Protein 4I9X (pdb70)

Secondary structure (P-SEA, 3-state):
cbbbbccccccccccccccccbbbbcccbbbbbcccccccccccbbbbbcccccbbbbbcccccccccccccccccccccccccccccccccbbbbbbcccccccbbbbcccccccccbbbbbccccccccccccccccccccccccccccccccbbbbbccccccccccaaaaaaacccc/cbbbbccccccccccccccccbbbbcccbbbbbcccccccccccbbbbbcccccbbbbbcccccccccccccccccccccbbbbbcccccccbbbbbbcccccccbbbbcccccccccbbbbbccccccccccccccccbbbbcccccbbbbccccccbbbbbccccccccccccccccccc/cccccccccccccccbbbbcccccccccccccccbbbbcccccccccccccccccccbbbbccccbbbbcccccccccccccccccccccccccccbbbbbcc/ccccccccccccccccccbbbbcccccccccccccccccbbbbcccccccccccccccccbbbbccccbbbbcccccccccccccccccccccccccccbbbbccc

B-factor: mean 52.77, std 17.11, range [23.08, 131.55]

Structure (mmCIF, N/CA/C/O backbone):
data_4I9X
#
_entry.id   4I9X
#
_cell.length_a   67.916
_cell.length_b   97.043
_cell.length_c   141.422
_cell.angle_alpha   90.00
_cell.angle_beta   90.00
_cell.angle_gamma   90.00
#
_symmetry.space_group_name_H-M   'P 21 21 21'
#
loop_
_entity.id
_entity.type
_entity.pdbx_description
1 polymer 'Protein UL141'
2 polymer 'Tumor necrosis factor receptor superfamily member 10B'
3 branched 2-acetamido-2-deoxy-beta-D-glucopyranose-(1-4)-2-acetamido-2-deoxy-beta-D-glucopyranose
4 non-polymer 2-acetamido-2-deoxy-beta-D-glucopyranose
5 non-polymer 'CALCIUM ION'
6 non-polymer 'SODIUM ION'
7 water water
#
loop_
_atom_site.group_PDB
_atom_site.id
_atom_site.type_symbol
_atom_site.label_atom_id
_atom_site.label_alt_id
_atom_site.label_comp_id
_atom_site.label_asym_id
_atom_site.label_entity_id
_atom_site.label_seq_id
_atom_site.pdbx_PDB_ins_code
_atom_site.Cartn_x
_atom_site.Cartn_y
_atom_site.Cartn_z
_atom_site.occupancy
_atom_site.B_iso_or_equiv
_atom_site.auth_seq_id
_atom_site.auth_comp_id
_atom_site.auth_asym_id
_atom_site.auth_atom_id
_atom_site.pdbx_PDB_model_num
ATOM 1 N N . PRO A 1 1 ? 12.981 -6.917 -3.686 1.00 91.18 32 PRO A N 1
ATOM 2 C CA . PRO A 1 1 ? 12.921 -5.467 -3.877 1.00 92.74 32 PRO A CA 1
ATOM 3 C C . PRO A 1 1 ? 13.419 -4.661 -2.658 1.00 94.08 32 PRO A C 1
ATOM 4 O O . PRO A 1 1 ? 14.135 -3.668 -2.831 1.00 95.11 32 PRO A O 1
ATOM 8 N N . PHE A 1 2 ? 13.034 -5.073 -1.448 1.00 89.26 33 PHE A N 1
ATOM 9 C CA . PHE A 1 2 ? 13.558 -4.472 -0.213 1.00 82.79 33 PHE A CA 1
ATOM 10 C C . PHE A 1 2 ? 14.746 -5.263 0.355 1.00 73.84 33 PHE A C 1
ATOM 11 O O . PHE A 1 2 ? 14.796 -6.488 0.242 1.00 71.38 33 PHE A O 1
ATOM 19 N N . ALA A 1 3 ? 15.706 -4.561 0.953 1.00 65.35 34 ALA A N 1
ATOM 20 C CA . ALA A 1 3 ? 16.873 -5.218 1.552 1.00 58.14 34 ALA A CA 1
ATOM 21 C C . ALA A 1 3 ? 16.491 -5.828 2.906 1.00 55.82 34 ALA A C 1
ATOM 22 O O . ALA A 1 3 ? 15.796 -5.206 3.709 1.00 55.63 34 ALA A O 1
ATOM 24 N N . THR A 1 4 ? 16.895 -7.066 3.138 1.00 50.71 35 THR A N 1
ATOM 25 C CA . THR A 1 4 ? 16.648 -7.683 4.431 1.00 46.12 35 THR A CA 1
ATOM 26 C C . THR A 1 4 ? 17.971 -8.029 5.101 1.00 44.18 35 THR A C 1
ATOM 27 O O . THR A 1 4 ? 19.041 -7.947 4.497 1.00 41.11 35 THR A O 1
ATOM 31 N N . ALA A 1 5 ? 17.871 -8.430 6.357 1.00 44.65 36 ALA A N 1
ATOM 32 C CA . ALA A 1 5 ? 19.007 -8.726 7.189 1.00 40.16 36 ALA A CA 1
ATOM 33 C C . ALA A 1 5 ? 18.584 -9.866 8.108 1.00 42.01 36 ALA A C 1
ATOM 34 O O . ALA A 1 5 ? 17.371 -10.173 8.222 1.00 37.92 36 ALA A O 1
ATOM 36 N N . ASP A 1 6 ? 19.554 -10.492 8.777 1.00 38.62 37 ASP A N 1
ATOM 37 C CA . ASP A 1 6 ? 19.205 -11.428 9.838 1.00 38.73 37 ASP A CA 1
ATOM 38 C C . ASP A 1 6 ? 20.421 -11.828 10.629 1.00 40.82 37 ASP A C 1
ATOM 39 O O . ASP A 1 6 ? 21.552 -11.391 10.320 1.00 42.05 37 ASP A O 1
ATOM 44 N N . ILE A 1 7 ? 20.194 -12.641 11.663 1.00 36.26 38 ILE A N 1
ATOM 45 C CA . ILE A 1 7 ? 21.280 -13.314 12.330 1.00 37.81 38 ILE A CA 1
ATOM 46 C C . ILE A 1 7 ? 21.557 -14.591 11.560 1.00 41.15 38 ILE A C 1
ATOM 47 O O . ILE A 1 7 ? 20.631 -15.390 11.330 1.00 38.40 38 ILE A O 1
ATOM 52 N N . ALA A 1 8 ? 22.814 -14.769 11.146 1.00 38.12 39 ALA A N 1
ATOM 53 C CA . ALA A 1 8 ? 23.193 -15.933 10.329 1.00 42.42 39 ALA A CA 1
ATOM 54 C C . ALA A 1 8 ? 23.137 -17.236 11.113 1.00 39.86 39 ALA A C 1
ATOM 55 O O . ALA A 1 8 ? 22.630 -18.216 10.618 1.00 43.18 39 ALA A O 1
ATOM 57 N N . GLU A 1 9 ? 23.673 -17.234 12.324 1.00 42.83 40 GLU A N 1
ATOM 58 C CA . GLU A 1 9 ? 23.743 -18.431 13.156 1.00 40.19 40 GLU A CA 1
ATOM 59 C C . GLU A 1 9 ? 23.022 -18.078 14.429 1.00 38.81 40 GLU A C 1
ATOM 60 O O . GLU A 1 9 ? 23.617 -17.452 15.299 1.00 36.41 40 GLU A O 1
ATOM 66 N N . LYS A 1 10 ? 21.717 -18.400 14.485 1.00 37.41 41 LYS A N 1
ATOM 67 C CA . LYS A 1 10 ? 20.890 -18.163 15.665 1.00 38.62 41 LYS A CA 1
ATOM 68 C C . LYS A 1 10 ? 21.171 -19.180 16.781 1.00 42.98 41 LYS A C 1
ATOM 69 O O . LYS A 1 10 ? 21.543 -20.333 16.517 1.00 41.60 41 LYS A O 1
ATOM 83 N N . TRP A 1 12 ? 19.722 -19.955 21.124 1.00 44.11 43 TRP A N 1
ATOM 84 C CA . TRP A 1 12 ? 18.781 -19.541 22.163 1.00 40.40 43 TRP A CA 1
ATOM 85 C C . TRP A 1 12 ? 19.291 -19.888 23.521 1.00 42.94 43 TRP A C 1
ATOM 86 O O . TRP A 1 12 ? 19.790 -21.001 23.740 1.00 44.95 43 TRP A O 1
ATOM 97 N N . ALA A 1 13 ? 19.203 -18.924 24.442 1.00 41.14 44 ALA A N 1
ATOM 98 C CA . ALA A 1 13 ? 19.532 -19.160 25.845 1.00 39.99 44 ALA A CA 1
ATOM 99 C C . ALA A 1 13 ? 18.687 -20.307 26.401 1.00 43.29 44 ALA A C 1
ATOM 100 O O . ALA A 1 13 ? 17.498 -20.492 25.986 1.00 41.92 44 ALA A O 1
ATOM 102 N N . GLU A 1 14 ? 19.298 -21.076 27.310 1.00 39.68 45 GLU A N 1
ATOM 103 C CA . GLU A 1 14 ? 18.637 -22.186 28.034 1.00 46.69 45 GLU A CA 1
ATOM 104 C C . GLU A 1 14 ? 17.278 -21.823 28.658 1.00 44.94 45 GLU A C 1
ATOM 105 O O . GLU A 1 14 ? 16.336 -22.610 28.607 1.00 47.82 45 GLU A O 1
ATOM 111 N N . ASN A 1 15 ? 17.203 -20.636 29.253 1.00 41.54 46 ASN A N 1
ATOM 112 C CA . ASN A 1 15 ? 16.008 -20.159 29.915 1.00 44.26 46 ASN A CA 1
ATOM 113 C C . ASN A 1 15 ? 15.157 -19.214 29.035 1.00 43.14 46 ASN A C 1
ATOM 114 O O . ASN A 1 15 ? 14.309 -18.486 29.548 1.00 43.42 46 ASN A O 1
ATOM 119 N N . TYR A 1 16 ? 15.373 -19.256 27.716 1.00 40.04 47 TYR A N 1
ATOM 120 C CA . TYR A 1 16 ? 14.660 -18.385 26.771 1.00 40.78 47 TYR A CA 1
ATOM 121 C C . TYR A 1 16 ? 13.149 -18.455 26.950 1.00 40.57 47 TYR A C 1
ATOM 122 O O . TYR A 1 16 ? 12.498 -17.426 27.031 1.00 42.45 47 TYR A O 1
ATOM 131 N N . GLU A 1 17 ? 12.603 -19.659 27.022 1.00 44.28 48 GLU A N 1
ATOM 132 C CA . GLU A 1 17 ? 11.156 -19.800 27.095 1.00 54.01 48 GLU A CA 1
ATOM 133 C C . GLU A 1 17 ? 10.578 -19.382 28.451 1.00 50.10 48 GLU A C 1
ATOM 134 O O . GLU A 1 17 ? 9.456 -18.887 28.495 1.00 53.50 48 GLU A O 1
ATOM 140 N N . THR A 1 18 ? 11.340 -19.565 29.534 1.00 45.51 49 THR A N 1
ATOM 141 C CA . THR A 1 18 ? 10.860 -19.194 30.870 1.00 47.03 49 THR A CA 1
ATOM 142 C C . THR A 1 18 ? 10.968 -17.700 31.178 1.00 49.94 49 THR A C 1
ATOM 143 O O . THR A 1 18 ? 10.139 -17.169 31.919 1.00 49.08 49 THR A O 1
ATOM 147 N N . THR A 1 19 ? 11.961 -17.021 30.602 1.00 46.10 50 THR A N 1
ATOM 148 C CA . THR A 1 19 ? 12.119 -15.584 30.794 1.00 45.68 50 THR A CA 1
ATOM 149 C C . THR A 1 19 ? 11.262 -14.726 29.851 1.00 43.01 50 THR A C 1
ATOM 150 O O . THR A 1 19 ? 10.972 -13.587 30.156 1.00 45.29 50 THR A O 1
ATOM 154 N N . SER A 1 20 ? 10.898 -15.241 28.686 1.00 42.39 51 SER A N 1
ATOM 155 C CA . SER A 1 20 ? 10.121 -14.464 27.725 1.00 39.00 51 SER A CA 1
ATOM 156 C C . SER A 1 20 ? 8.663 -14.486 28.176 1.00 36.87 51 SER A C 1
ATOM 157 O O . SER A 1 20 ? 8.107 -15.558 28.267 1.00 40.87 51 SER A O 1
ATOM 160 N N . PRO A 1 21 ? 8.059 -13.320 28.482 1.00 35.02 52 PRO A N 1
ATOM 161 C CA . PRO A 1 21 ? 6.635 -13.279 28.925 1.00 37.34 52 PRO A CA 1
ATOM 162 C C . PRO A 1 21 ? 5.617 -13.544 27.814 1.00 35.26 52 PRO A C 1
ATOM 163 O O . PRO A 1 21 ? 5.942 -13.418 26.634 1.00 35.72 52 PRO A O 1
ATOM 167 N N . ALA A 1 22 ? 4.377 -13.883 28.194 1.00 40.16 53 ALA A N 1
ATOM 168 C CA . ALA A 1 22 ? 3.267 -13.987 27.243 1.00 34.80 53 ALA A CA 1
ATOM 169 C C . ALA A 1 22 ? 3.081 -12.673 26.445 1.00 35.63 53 ALA A C 1
ATOM 170 O O . ALA A 1 22 ? 3.380 -11.592 26.962 1.00 34.59 53 ALA A O 1
ATOM 172 N N . PRO A 1 23 ? 2.544 -12.746 25.197 1.00 36.08 54 PRO A N 1
ATOM 173 C CA . PRO A 1 23 ? 2.378 -11.523 24.428 1.00 35.76 54 PRO A CA 1
ATOM 174 C C . PRO A 1 23 ? 1.452 -10.537 25.115 1.00 39.93 54 PRO A C 1
ATOM 175 O O . PRO A 1 23 ? 0.605 -10.927 25.920 1.00 36.16 54 PRO A O 1
ATOM 179 N N . VAL A 1 24 ? 1.644 -9.271 24.770 1.00 41.36 55 VAL A N 1
ATOM 180 C CA . VAL A 1 24 ? 1.005 -8.167 25.436 1.00 42.61 55 VAL A CA 1
ATOM 181 C C . VAL A 1 24 ? 0.192 -7.347 24.409 1.00 41.37 55 VAL A C 1
ATOM 182 O O . VAL A 1 24 ? 0.700 -6.940 23.366 1.00 44.50 55 VAL A O 1
ATOM 186 N N . LEU A 1 25 ? -1.079 -7.151 24.720 1.00 44.63 56 LEU A N 1
ATOM 187 C CA . LEU A 1 25 ? -1.978 -6.331 23.910 1.00 43.57 56 LEU A CA 1
ATOM 188 C C . LEU A 1 25 ? -1.919 -4.887 24.390 1.00 44.39 56 LEU A C 1
ATOM 189 O O . LEU A 1 25 ? -2.199 -4.593 25.549 1.00 47.76 56 LEU A O 1
ATOM 194 N N . VAL A 1 26 ? -1.532 -3.990 23.493 1.00 42.83 57 VAL A N 1
ATOM 195 C CA . VAL A 1 26 ? -1.300 -2.603 23.840 1.00 44.72 57 VAL A CA 1
ATOM 196 C C . VAL A 1 26 ? -2.057 -1.727 22.841 1.00 45.87 57 VAL A C 1
ATOM 197 O O . VAL A 1 26 ? -2.228 -2.103 21.673 1.00 43.11 57 VAL A O 1
ATOM 201 N N . ALA A 1 27 ? -2.523 -0.571 23.307 1.00 48.82 58 ALA A N 1
ATOM 202 C CA . ALA A 1 27 ? -3.237 0.392 22.463 1.00 47.93 58 ALA A CA 1
ATOM 203 C C . ALA A 1 27 ? -2.267 1.110 21.539 1.00 53.55 58 ALA A C 1
ATOM 204 O O . ALA A 1 27 ? -1.157 1.452 21.958 1.00 52.97 58 ALA A O 1
ATOM 206 N N . GLU A 1 28 ? -2.693 1.351 20.294 1.00 55.36 59 GLU A N 1
ATOM 207 C CA . GLU A 1 28 ? -1.939 2.187 19.343 1.00 56.78 59 GLU A CA 1
ATOM 208 C C . GLU A 1 28 ? -1.685 3.579 19.921 1.00 53.22 59 GLU A C 1
ATOM 209 O O . GLU A 1 28 ? -2.576 4.154 20.544 1.00 54.36 59 GLU A O 1
ATOM 215 N N . GLY A 1 29 ? -0.482 4.109 19.720 1.00 45.30 60 GLY A N 1
ATOM 216 C CA . GLY A 1 29 ? -0.107 5.435 20.231 1.00 46.99 60 GLY A CA 1
ATOM 217 C C . GLY A 1 29 ? 0.606 5.445 21.574 1.00 46.51 60 GLY A C 1
ATOM 218 N N . GLU A 1 30 ? 0.449 4.343 22.310 1.00 48.66 61 GLU A N 1
ATOM 219 C CA . GLU A 1 30 ? 1.157 4.176 23.563 1.00 47.08 61 GLU A CA 1
ATOM 220 C C . GLU A 1 30 ? 2.641 4.034 23.285 1.00 46.17 61 GLU A C 1
ATOM 221 O O . GLU A 1 30 ? 3.039 3.272 22.413 1.00 46.22 61 GLU A O 1
ATOM 227 N N . GLN A 1 31 ? 3.431 4.796 24.028 1.00 45.09 62 GLN A N 1
ATOM 228 C CA . GLN A 1 31 ? 4.871 4.649 24.080 1.00 44.92 62 GLN A CA 1
ATOM 229 C C . GLN A 1 31 ? 5.229 3.473 24.993 1.00 43.46 62 GLN A C 1
ATOM 230 O O . GLN A 1 31 ? 4.822 3.427 26.153 1.00 43.17 62 GLN A O 1
ATOM 236 N N . VAL A 1 32 ? 5.951 2.499 24.450 1.00 40.55 63 VAL A N 1
ATOM 237 C CA . VAL A 1 32 ? 6.435 1.366 25.237 1.00 39.68 63 VAL A CA 1
ATOM 238 C C . VAL A 1 32 ? 7.966 1.359 25.175 1.00 36.88 63 VAL A C 1
ATOM 239 O O . VAL A 1 32 ? 8.543 2.007 24.314 1.00 39.81 63 VAL A O 1
ATOM 243 N N . THR A 1 33 ? 8.598 0.636 26.092 1.00 38.94 64 THR A N 1
ATOM 244 C CA . THR A 1 33 ? 10.046 0.412 26.068 1.00 38.33 64 THR A CA 1
ATOM 245 C C . THR A 1 33 ? 10.280 -1.080 26.187 1.00 37.03 64 THR A C 1
ATOM 246 O O . THR A 1 33 ? 9.710 -1.735 27.065 1.00 43.62 64 THR A O 1
ATOM 250 N N . ILE A 1 34 ? 11.057 -1.619 25.255 1.00 33.87 65 ILE A N 1
ATOM 251 C CA . ILE A 1 34 ? 11.548 -2.991 25.317 1.00 34.45 65 ILE A CA 1
ATOM 252 C C . ILE A 1 34 ? 12.760 -2.975 26.234 1.00 35.60 65 ILE A C 1
ATOM 253 O O . ILE A 1 34 ? 13.758 -2.348 25.898 1.00 34.52 65 ILE A O 1
ATOM 258 N N . PRO A 1 35 ? 12.661 -3.640 27.402 1.00 37.78 66 PRO A N 1
ATOM 259 C CA . PRO A 1 35 ? 13.746 -3.648 28.394 1.00 36.32 66 PRO A CA 1
ATOM 260 C C . PRO A 1 35 ? 14.622 -4.880 28.268 1.00 39.11 66 PRO A C 1
ATOM 261 O O . PRO A 1 35 ? 14.075 -5.984 28.222 1.00 38.15 66 PRO A O 1
ATOM 265 N N . CYS A 1 36 ? 15.956 -4.702 28.195 1.00 36.80 67 CYS A N 1
ATOM 266 C CA . CYS A 1 36 ? 16.883 -5.841 28.075 1.00 38.28 67 CYS A CA 1
ATOM 267 C C . CYS A 1 36 ? 17.928 -5.761 29.162 1.00 37.63 67 CYS A C 1
ATOM 268 O O . CYS A 1 36 ? 18.572 -4.725 29.302 1.00 43.00 67 CYS A O 1
ATOM 271 N N . THR A 1 37 ? 18.104 -6.843 29.918 1.00 37.78 68 THR A N 1
ATOM 272 C CA . THR A 1 37 ? 19.091 -6.895 30.995 1.00 41.91 68 THR A CA 1
ATOM 273 C C . THR A 1 37 ? 19.993 -8.076 30.763 1.00 41.65 68 THR A C 1
ATOM 274 O O . THR A 1 37 ? 19.501 -9.199 30.681 1.00 42.95 68 THR A O 1
ATOM 278 N N . VAL A 1 38 ? 21.302 -7.833 30.683 1.00 40.10 69 VAL A N 1
ATOM 279 C CA . VAL A 1 38 ? 22.264 -8.920 30.506 1.00 39.37 69 VAL A CA 1
ATOM 280 C C . VAL A 1 38 ? 23.348 -8.893 31.579 1.00 38.62 69 VAL A C 1
ATOM 281 O O . VAL A 1 38 ? 23.769 -7.830 32.015 1.00 40.63 69 VAL A O 1
ATOM 293 N N . THR A 1 40 ? 27.103 -9.293 32.701 1.00 35.52 71 TH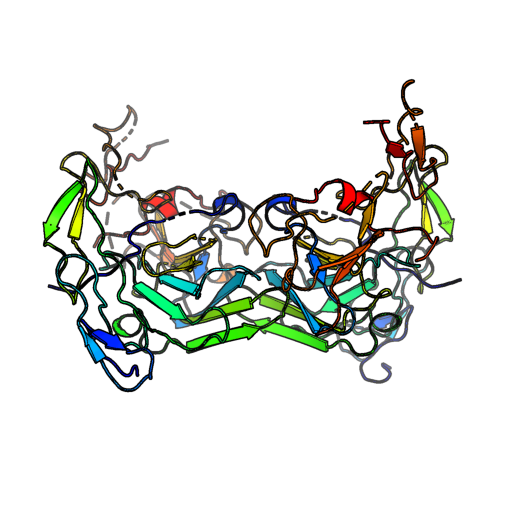R A N 1
ATOM 294 C CA . THR A 1 40 ? 28.386 -9.096 32.076 1.00 32.88 71 THR A CA 1
ATOM 295 C C . THR A 1 40 ? 28.836 -10.384 31.435 1.00 31.29 71 THR A C 1
ATOM 296 O O . THR A 1 40 ? 28.819 -11.457 32.034 1.00 36.75 71 THR A O 1
ATOM 300 N N . HIS A 1 41 ? 29.120 -10.265 30.152 1.00 32.84 72 HIS A N 1
ATOM 301 C CA . HIS A 1 41 ? 29.361 -11.399 29.281 1.00 35.67 72 HIS A CA 1
ATOM 302 C C . HIS A 1 41 ? 30.515 -11.019 28.390 1.00 34.38 72 HIS A C 1
ATOM 303 O O . HIS A 1 41 ? 31.095 -9.954 28.552 1.00 40.30 72 HIS A O 1
ATOM 310 N N . SER A 1 42 ? 30.811 -11.839 27.395 1.00 38.37 73 SER A N 1
ATOM 311 C CA . SER A 1 42 ? 32.053 -11.653 26.643 1.00 44.21 73 SER A CA 1
ATOM 312 C C . SER A 1 42 ? 31.867 -11.370 25.140 1.00 45.23 73 SER A C 1
ATOM 313 O O . SER A 1 42 ? 32.849 -11.207 24.413 1.00 48.71 73 SER A O 1
ATOM 316 N N . TRP A 1 43 ? 30.617 -11.301 24.680 1.00 40.56 74 TRP A N 1
ATOM 317 C CA . TRP A 1 43 ? 30.325 -10.850 23.317 1.00 37.69 74 TRP A CA 1
ATOM 318 C C . TRP A 1 43 ? 30.716 -9.391 23.110 1.00 36.23 74 TRP A C 1
ATOM 319 O O . TRP A 1 43 ? 30.595 -8.586 24.017 1.00 38.10 74 TRP A O 1
ATOM 330 N N . PRO A 1 44 ? 31.189 -9.037 21.896 1.00 33.69 75 PRO A N 1
ATOM 331 C CA . PRO A 1 44 ? 31.540 -7.663 21.514 1.00 32.25 75 PRO A CA 1
ATOM 332 C C . PRO A 1 44 ? 30.326 -6.721 21.329 1.00 35.26 75 PRO A C 1
ATOM 333 O O . PRO A 1 44 ? 30.484 -5.501 21.430 1.00 33.55 75 PRO A O 1
ATOM 345 N N . VAL A 1 46 ? 25.658 -6.177 21.470 1.00 39.52 77 VAL A N 1
ATOM 346 C CA . VAL A 1 46 ? 24.323 -6.656 21.842 1.00 36.89 77 VAL A CA 1
ATOM 347 C C . VAL A 1 46 ? 23.351 -6.096 20.819 1.00 37.37 77 VAL A C 1
ATOM 348 O O . VAL A 1 46 ? 23.717 -5.183 20.107 1.00 37.21 77 VAL A O 1
ATOM 352 N N . SER A 1 47 ? 22.116 -6.615 20.745 1.00 37.14 78 SER A N 1
ATOM 353 C CA . SER A 1 47 ? 21.140 -5.983 19.905 1.00 32.36 78 SER A CA 1
ATOM 354 C C . SER A 1 47 ? 19.675 -6.148 20.343 1.00 34.64 78 SER A C 1
ATOM 355 O O . SER A 1 47 ? 19.330 -7.006 21.149 1.00 33.72 78 SER A O 1
ATOM 358 N N . ILE A 1 48 ? 18.833 -5.282 19.797 1.00 34.12 79 ILE A N 1
ATOM 359 C CA . ILE A 1 48 ? 17.403 -5.427 19.937 1.00 33.57 79 ILE A CA 1
ATOM 360 C C . ILE A 1 48 ? 16.885 -5.796 18.549 1.00 31.65 79 ILE A C 1
ATOM 361 O O . ILE A 1 48 ? 17.010 -5.030 17.588 1.00 32.34 79 ILE A O 1
ATOM 366 N N . ARG A 1 49 ? 16.352 -7.007 18.447 1.00 29.10 80 ARG A N 1
ATOM 367 C CA . ARG A 1 49 ? 16.049 -7.601 17.175 1.00 28.88 80 ARG A CA 1
ATOM 368 C C . ARG A 1 49 ? 14.539 -7.519 16.994 1.00 31.88 80 ARG A C 1
ATOM 369 O O . ARG A 1 49 ? 13.793 -7.932 17.883 1.00 35.57 80 ARG A O 1
ATOM 377 N N . ALA A 1 50 ? 14.094 -6.989 15.864 1.00 32.01 81 ALA A N 1
ATOM 378 C CA . ALA A 1 50 ? 12.660 -6.874 15.625 1.00 36.93 81 ALA A CA 1
ATOM 379 C C . ALA A 1 50 ? 12.238 -7.677 14.390 1.00 36.82 81 ALA A C 1
ATOM 380 O O . ALA A 1 50 ? 12.930 -7.690 13.344 1.00 38.52 81 ALA A O 1
ATOM 382 N N . ARG A 1 51 ? 11.119 -8.369 14.545 1.00 32.78 82 ARG A N 1
ATOM 383 C CA . ARG A 1 51 ? 10.424 -9.015 13.443 1.00 34.64 82 ARG A CA 1
ATOM 384 C C . ARG A 1 51 ? 8.986 -8.544 13.560 1.00 36.49 82 ARG A C 1
ATOM 385 O O . ARG A 1 51 ? 8.304 -8.868 14.514 1.00 34.51 82 ARG A O 1
ATOM 393 N N . PHE A 1 52 ? 8.560 -7.741 12.607 1.00 36.98 83 PHE A N 1
ATOM 394 C CA . PHE A 1 52 ? 7.261 -7.114 12.689 1.00 39.90 83 PHE A CA 1
ATOM 395 C C . PHE A 1 52 ? 6.193 -8.067 12.208 1.00 40.21 83 PHE A C 1
ATOM 396 O O . PHE A 1 52 ? 6.413 -8.853 11.290 1.00 40.84 83 PHE A O 1
ATOM 404 N N . CYS A 1 53 ? 5.022 -7.994 12.827 1.00 44.22 84 CYS A N 1
ATOM 405 C CA . CYS A 1 53 ? 3.921 -8.844 12.411 1.00 42.75 84 CYS A CA 1
ATOM 406 C C . CYS A 1 53 ? 3.525 -8.589 10.946 1.00 42.39 84 CYS A C 1
ATOM 407 O O . CYS A 1 53 ? 3.236 -9.533 10.221 1.00 44.60 84 CYS A O 1
ATOM 410 N N . ARG A 1 54 ? 3.548 -7.335 10.496 1.00 43.25 85 ARG A N 1
ATOM 411 C CA . ARG A 1 54 ? 3.061 -7.020 9.146 1.00 45.13 85 ARG A CA 1
ATOM 412 C C . ARG A 1 54 ? 4.201 -6.748 8.171 1.00 49.41 85 ARG A C 1
ATOM 413 O O . ARG A 1 54 ? 5.225 -6.180 8.556 1.00 47.71 85 ARG A O 1
ATOM 415 N N . SER A 1 55 ? 4.012 -7.178 6.917 1.00 52.49 86 SER A N 1
ATOM 416 C CA . SER A 1 55 ? 4.840 -6.750 5.756 1.00 53.09 86 SER A CA 1
ATOM 417 C C . SER A 1 55 ? 6.351 -6.689 6.056 1.00 51.19 86 SER A C 1
ATOM 418 O O . SER A 1 55 ? 6.978 -5.636 5.917 1.00 52.10 86 SER A O 1
ATOM 420 N N . HIS A 1 56 ? 6.931 -7.810 6.470 1.00 54.23 87 HIS A N 1
ATOM 421 C CA . HIS A 1 56 ? 8.329 -7.813 6.905 1.00 52.06 87 HIS A CA 1
ATOM 422 C C . HIS A 1 56 ? 8.959 -9.152 6.714 1.00 51.65 87 HIS A C 1
ATOM 423 O O . HIS A 1 56 ? 8.353 -10.169 7.051 1.00 53.29 87 HIS A O 1
ATOM 430 N N . ASP A 1 57 ? 10.188 -9.162 6.191 1.00 49.02 88 ASP A N 1
ATOM 431 C CA . ASP A 1 57 ? 10.988 -10.383 6.075 1.00 51.64 88 ASP A CA 1
ATOM 432 C C . ASP A 1 57 ? 12.345 -10.243 6.798 1.00 46.80 88 ASP A C 1
ATOM 433 O O . ASP A 1 57 ? 12.890 -9.148 6.897 1.00 50.62 88 ASP A O 1
ATOM 438 N N . GLY A 1 58 ? 12.881 -11.352 7.294 1.00 41.28 89 GLY A N 1
ATOM 439 C CA . GLY A 1 58 ? 14.140 -11.333 8.040 1.00 38.98 89 GLY A CA 1
ATOM 440 C C . GLY A 1 58 ? 13.929 -10.609 9.362 1.00 42.44 89 GLY A C 1
ATOM 441 O O . GLY A 1 58 ? 12.789 -10.596 9.946 1.00 33.63 89 GLY A O 1
ATOM 442 N N . SER A 1 59 ? 14.995 -9.967 9.840 1.00 30.25 90 SER A N 1
ATOM 443 C CA . SER A 1 59 ? 14.908 -9.237 11.093 1.00 31.88 90 SER A CA 1
ATOM 444 C C . SER A 1 59 ? 15.762 -7.987 11.088 1.00 38.97 90 SER A C 1
ATOM 445 O O . SER A 1 59 ? 16.831 -7.956 10.441 1.00 35.92 90 SER A O 1
ATOM 448 N N . ASP A 1 60 ? 15.300 -6.957 11.809 1.00 40.32 91 ASP A N 1
ATOM 449 C CA . ASP A 1 60 ? 16.025 -5.685 11.874 1.00 39.69 91 ASP A CA 1
ATOM 450 C C . ASP A 1 60 ? 16.639 -5.506 13.248 1.00 41.73 91 ASP A C 1
ATOM 451 O O . ASP A 1 60 ? 16.015 -5.804 14.262 1.00 41.96 91 ASP A O 1
ATOM 456 N N . GLU A 1 61 ? 17.866 -5.016 13.284 1.00 39.19 92 GLU A N 1
ATOM 457 C CA . GLU A 1 61 ? 18.578 -4.959 14.543 1.00 38.24 92 GLU A CA 1
ATOM 458 C C . GLU A 1 61 ? 19.152 -3.600 14.838 1.00 37.08 92 GLU A C 1
ATOM 459 O O . GLU A 1 61 ? 19.796 -2.958 13.972 1.00 36.52 92 GLU A O 1
ATOM 465 N N . LEU A 1 62 ? 18.941 -3.162 16.077 1.00 36.16 93 LEU A N 1
ATOM 466 C CA . LEU A 1 62 ? 19.740 -2.089 16.612 1.00 36.69 93 LEU A CA 1
ATOM 467 C C . LEU A 1 62 ? 21.008 -2.718 17.228 1.00 35.47 93 LEU A C 1
ATOM 468 O O . LEU A 1 62 ? 20.949 -3.328 18.261 1.00 40.48 93 LEU A O 1
ATOM 473 N N . ILE A 1 63 ? 22.146 -2.588 16.579 1.00 36.18 94 ILE A N 1
ATOM 474 C CA . ILE A 1 63 ? 23.349 -3.198 17.111 1.00 32.62 94 ILE A CA 1
ATOM 475 C C . ILE A 1 63 ? 24.066 -2.147 17.905 1.00 33.05 94 ILE A C 1
ATOM 476 O O . ILE A 1 63 ? 24.340 -1.041 17.400 1.00 36.38 94 ILE A O 1
ATOM 481 N N . LEU A 1 64 ? 24.326 -2.474 19.170 1.00 34.18 95 LEU A N 1
ATOM 482 C CA . LEU A 1 64 ? 25.117 -1.597 20.029 1.00 38.72 95 LEU A CA 1
ATOM 483 C C . LEU A 1 64 ? 26.426 -2.261 20.469 1.00 36.93 95 LEU A C 1
ATOM 484 O O . LEU A 1 64 ? 26.549 -3.488 20.504 1.00 35.82 95 LEU A O 1
ATOM 489 N N . ASP A 1 65 ? 27.400 -1.433 20.806 1.00 41.69 96 ASP A N 1
ATOM 490 C CA . ASP A 1 65 ? 28.666 -1.900 21.375 1.00 39.61 96 ASP A CA 1
ATOM 491 C C . ASP A 1 65 ? 28.377 -2.408 22.799 1.00 40.52 96 ASP A C 1
ATOM 492 O O . ASP A 1 65 ? 27.700 -1.730 23.583 1.00 37.50 96 ASP A O 1
ATOM 497 N N . ALA A 1 66 ? 28.841 -3.612 23.121 1.00 39.82 97 ALA A N 1
ATOM 498 C CA . ALA A 1 66 ? 28.480 -4.239 24.401 1.00 41.56 97 ALA A CA 1
ATOM 499 C C . ALA A 1 66 ? 29.119 -3.574 25.629 1.00 43.21 97 ALA A C 1
ATOM 500 O O . ALA A 1 66 ? 28.565 -3.640 26.725 1.00 40.67 97 ALA A O 1
ATOM 502 N N . VAL A 1 67 ? 30.267 -2.919 25.434 1.00 44.88 98 VAL A N 1
ATOM 503 C CA . VAL A 1 67 ? 30.994 -2.283 26.526 1.00 47.80 98 VAL A CA 1
ATOM 504 C C . VAL A 1 67 ? 30.476 -0.879 26.828 1.00 49.38 98 VAL A C 1
ATOM 505 O O . VAL A 1 67 ? 30.164 -0.546 27.976 1.00 51.99 98 VAL A O 1
ATOM 509 N N . LYS A 1 68 ? 30.397 -0.041 25.803 1.00 50.43 99 LYS A N 1
ATOM 510 C CA . LYS A 1 68 ? 30.038 1.354 26.024 1.00 48.59 99 LYS A CA 1
ATOM 511 C C . LYS A 1 68 ? 28.627 1.706 25.547 1.00 47.14 99 LYS A C 1
ATOM 512 O O . LYS A 1 68 ? 28.106 2.765 25.879 1.00 46.97 99 LYS A O 1
ATOM 514 N N . GLY A 1 69 ? 28.000 0.817 24.782 1.00 45.64 100 GLY A N 1
ATOM 515 C CA . GLY A 1 69 ? 26.604 1.045 24.357 1.00 45.76 100 GLY A CA 1
ATOM 516 C C . GLY A 1 69 ? 26.410 1.911 23.124 1.00 43.54 100 GLY A C 1
ATOM 517 O O . GLY A 1 69 ? 25.293 2.250 22.788 1.00 42.07 100 GLY A O 1
ATOM 518 N N . HIS A 1 70 ? 27.493 2.276 22.445 1.00 44.81 101 HIS A N 1
ATOM 519 C CA . HIS A 1 70 ? 27.384 3.111 21.250 1.00 47.35 101 HIS A CA 1
ATOM 520 C C . HIS A 1 70 ? 26.667 2.359 20.161 1.00 44.21 101 HIS A C 1
ATOM 521 O O . HIS A 1 70 ? 26.863 1.149 19.993 1.00 41.09 101 HIS A O 1
ATOM 528 N N . ARG A 1 71 ? 25.827 3.073 19.417 1.00 43.39 102 ARG A N 1
ATOM 529 C CA . ARG A 1 71 ? 25.156 2.519 18.248 1.00 44.87 102 ARG A CA 1
ATOM 530 C C . ARG A 1 71 ? 26.176 2.154 17.156 1.00 41.45 102 ARG A C 1
ATOM 531 O O . ARG A 1 71 ? 27.016 2.970 16.794 1.00 43.94 102 ARG A O 1
ATOM 539 N N . LEU A 1 72 ? 26.130 0.916 16.667 1.00 39.91 103 LEU A N 1
ATOM 540 C CA . LEU A 1 72 ? 27.027 0.499 15.567 1.00 35.42 103 LEU A CA 1
ATOM 541 C C . LEU A 1 72 ? 26.260 0.437 14.262 1.00 33.33 103 LEU A C 1
ATOM 542 O O . LEU A 1 72 ? 26.778 0.825 13.217 1.00 31.75 103 LEU A O 1
ATOM 555 N N . ASN A 1 74 ? 21.951 0.961 13.071 1.00 32.65 105 ASN A N 1
ATOM 556 C CA . ASN A 1 74 ? 20.530 0.964 13.427 1.00 33.60 105 ASN A CA 1
ATOM 557 C C . ASN A 1 74 ? 19.787 0.398 12.251 1.00 31.01 105 ASN A C 1
ATOM 558 O O . ASN A 1 74 ? 19.456 1.113 11.330 1.00 34.84 105 ASN A O 1
ATOM 563 N N . GLY A 1 75 ? 19.579 -0.909 12.273 1.00 33.37 106 GLY A N 1
ATOM 564 C CA . GLY A 1 75 ? 18.828 -1.596 11.226 1.00 34.69 106 GLY A CA 1
ATOM 565 C C . GLY A 1 75 ? 17.319 -1.331 11.343 1.00 36.99 106 GLY A C 1
ATOM 566 O O . GLY A 1 75 ? 16.584 -1.749 10.465 1.00 36.85 106 GLY A O 1
ATOM 567 N N . LEU A 1 76 ? 16.892 -0.597 12.385 1.00 36.85 107 LEU A N 1
ATOM 568 C CA . LEU A 1 76 ? 15.451 -0.361 12.730 1.00 37.75 107 LEU A CA 1
ATOM 569 C C . LEU A 1 76 ? 14.888 0.940 12.189 1.00 40.49 107 LEU A C 1
ATOM 570 O O . LEU A 1 76 ? 13.692 1.234 12.340 1.00 43.85 107 LEU A O 1
ATOM 575 N N . GLN A 1 77 ? 15.765 1.721 11.582 1.00 42.86 108 GLN A N 1
ATOM 576 C CA . GLN A 1 77 ? 15.490 3.094 11.234 1.00 48.29 108 GLN A CA 1
ATOM 577 C C . GLN A 1 77 ? 14.314 3.274 10.272 1.00 48.87 108 GLN A C 1
ATOM 578 O O . GLN A 1 77 ? 13.517 4.173 10.454 1.00 45.23 108 GLN A O 1
ATOM 584 N N . TYR A 1 78 ? 14.226 2.436 9.249 1.00 49.71 109 TYR A N 1
ATOM 585 C CA . TYR A 1 78 ? 13.139 2.545 8.293 1.00 53.95 109 TYR A CA 1
ATOM 586 C C . TYR A 1 78 ? 11.810 2.391 9.021 1.00 50.51 109 TYR A C 1
ATOM 587 O O . TYR A 1 78 ? 10.945 3.251 8.921 1.00 49.00 109 TYR A O 1
ATOM 596 N N . ARG A 1 79 ? 11.686 1.326 9.800 1.00 50.10 110 ARG A N 1
ATOM 597 C CA . ARG A 1 79 ? 10.413 0.957 10.383 1.00 48.17 110 ARG A CA 1
ATOM 598 C C . ARG A 1 79 ? 10.099 1.687 11.681 1.00 47.92 110 ARG A C 1
ATOM 599 O O . ARG A 1 79 ? 8.928 1.889 12.019 1.00 51.32 110 ARG A O 1
ATOM 607 N N . LEU A 1 80 ? 11.130 2.092 12.409 1.00 43.75 111 LEU A N 1
ATOM 608 C CA . LEU A 1 80 ? 10.931 2.851 13.641 1.00 44.47 111 LEU A CA 1
ATOM 609 C C . LEU A 1 80 ? 11.776 4.104 13.613 1.00 46.50 111 LEU A C 1
ATOM 610 O O . LEU A 1 80 ? 12.728 4.210 14.374 1.00 46.15 111 LEU A O 1
ATOM 615 N N . PRO A 1 81 ? 11.410 5.071 12.743 1.00 50.97 112 PRO A N 1
ATOM 616 C CA . PRO A 1 81 ? 12.252 6.262 12.515 1.00 48.41 112 PRO A CA 1
ATOM 617 C C . PRO A 1 81 ? 12.434 7.168 13.741 1.00 46.31 112 PRO A C 1
ATOM 618 O O . PRO A 1 81 ? 13.459 7.822 13.867 1.00 44.70 112 PRO A O 1
ATOM 622 N N . TYR A 1 82 ? 11.467 7.179 14.645 1.00 45.92 113 TYR A N 1
ATOM 623 C CA . TYR A 1 82 ? 11.503 8.086 15.792 1.00 50.43 113 TYR A CA 1
ATOM 624 C C . TYR A 1 82 ? 11.874 7.397 17.105 1.00 48.98 113 TYR A C 1
ATOM 625 O O . TYR A 1 82 ? 11.750 7.993 18.165 1.00 46.84 113 TYR A O 1
ATOM 634 N N . ALA A 1 83 ? 12.317 6.142 17.008 1.00 48.20 114 ALA A N 1
ATOM 635 C CA . ALA A 1 83 ? 12.737 5.330 18.144 1.00 45.15 114 ALA A CA 1
ATOM 636 C C . ALA A 1 83 ? 13.987 5.884 18.810 1.00 45.43 114 ALA A C 1
ATOM 637 O O . ALA A 1 83 ? 14.910 6.328 18.135 1.00 46.65 114 ALA A O 1
ATOM 639 N N . THR A 1 84 ? 14.019 5.819 20.138 1.00 42.46 115 THR A N 1
ATOM 640 C CA . THR A 1 84 ? 15.212 6.153 20.884 1.00 42.20 115 THR A CA 1
ATOM 641 C C . THR A 1 84 ? 15.661 4.923 21.673 1.00 40.31 115 THR A C 1
ATOM 642 O O . THR A 1 84 ? 14.908 3.963 21.827 1.00 39.64 115 THR A O 1
ATOM 646 N N . TRP A 1 85 ? 16.871 4.952 22.200 1.00 37.88 116 TRP A N 1
ATOM 647 C CA . TRP A 1 85 ? 17.384 3.818 22.940 1.00 38.44 116 TRP A CA 1
ATOM 648 C C . TRP A 1 85 ? 18.355 4.248 23.995 1.00 39.09 116 TRP A C 1
ATOM 649 O O . TRP A 1 85 ? 18.863 5.352 23.949 1.00 37.70 116 TRP A O 1
ATOM 660 N N . ASN A 1 86 ? 18.622 3.354 24.941 1.00 37.91 117 ASN A N 1
ATOM 661 C CA . ASN A 1 86 ? 19.312 3.675 26.177 1.00 42.95 117 ASN A CA 1
ATOM 662 C C . ASN A 1 86 ? 20.272 2.525 26.481 1.00 43.04 117 ASN A C 1
ATOM 663 O O . ASN A 1 86 ? 20.041 1.393 26.063 1.00 43.46 117 ASN A O 1
ATOM 668 N N . PHE A 1 87 ? 21.349 2.812 27.198 1.00 41.28 118 PHE A N 1
ATOM 669 C CA . PHE A 1 87 ? 22.280 1.762 27.616 1.00 42.75 118 PHE A CA 1
ATOM 670 C C . PHE A 1 87 ? 22.809 2.153 28.987 1.00 40.18 118 PHE A C 1
ATOM 671 O O . PHE A 1 87 ? 23.199 3.278 29.154 1.00 40.43 118 PHE A O 1
ATOM 679 N N . SER A 1 88 ? 22.761 1.251 29.970 1.00 40.31 119 SER A N 1
ATOM 680 C CA . SER A 1 88 ? 23.293 1.538 31.314 1.00 43.79 119 SER A CA 1
ATOM 681 C C . SER A 1 88 ? 24.291 0.466 31.776 1.00 42.86 119 SER A C 1
ATOM 682 O O . SER A 1 88 ? 24.022 -0.728 31.731 1.00 39.74 119 SER A O 1
ATOM 685 N N . GLN A 1 89 ? 25.450 0.905 32.229 1.00 43.82 120 GLN A N 1
ATOM 686 C CA . GLN A 1 89 ? 26.471 -0.023 32.668 1.00 42.18 120 GLN A CA 1
ATOM 687 C C . GLN A 1 89 ? 26.242 -0.249 34.163 1.00 45.09 120 GLN A C 1
ATOM 688 O O . GLN A 1 89 ? 26.316 0.700 34.932 1.00 46.42 120 GLN A O 1
ATOM 694 N N . LEU A 1 90 ? 25.920 -1.483 34.572 1.00 42.37 121 LEU A N 1
ATOM 695 C CA . LEU A 1 90 ? 25.648 -1.780 35.988 1.00 40.66 121 LEU A CA 1
ATOM 696 C C . LEU A 1 90 ? 26.823 -2.523 36.633 1.00 40.11 121 LEU A C 1
ATOM 697 O O . LEU A 1 90 ? 26.713 -3.011 37.762 1.00 37.83 121 LEU A O 1
ATOM 702 N N . HIS A 1 91 ? 27.943 -2.598 35.911 1.00 41.33 122 HIS A N 1
ATOM 703 C CA . HIS A 1 91 ? 29.114 -3.397 36.318 1.00 41.46 122 HIS A CA 1
ATOM 704 C C . HIS A 1 91 ? 28.856 -4.884 36.331 1.00 41.77 122 HIS A C 1
ATOM 705 O O . HIS A 1 91 ? 29.521 -5.657 35.635 1.00 45.70 122 HIS A O 1
ATOM 712 N N . LEU A 1 92 ? 27.904 -5.323 37.140 1.00 42.71 123 LEU A N 1
ATOM 713 C CA . LEU A 1 92 ? 27.517 -6.731 37.116 1.00 41.43 123 LEU A CA 1
ATOM 714 C C . LEU A 1 92 ? 26.776 -7.090 35.805 1.00 36.08 123 LEU A C 1
ATOM 715 O O . LEU A 1 92 ? 26.667 -8.252 35.420 1.00 35.36 123 LEU A O 1
ATOM 720 N N . GLY A 1 93 ? 26.322 -6.076 35.083 1.00 33.87 124 GLY A N 1
ATOM 721 C CA . GLY A 1 93 ? 25.662 -6.322 33.809 1.00 33.36 124 GLY A CA 1
ATOM 722 C C . GLY A 1 93 ? 25.312 -5.018 33.152 1.00 30.96 124 GLY A C 1
ATOM 723 O O . GLY A 1 93 ? 25.645 -3.955 33.663 1.00 33.69 124 GLY A O 1
ATOM 724 N N . GLN A 1 94 ? 24.700 -5.095 31.982 1.00 31.08 125 GLN A N 1
ATOM 725 C CA . GLN A 1 94 ? 24.241 -3.904 31.295 1.00 33.34 125 GLN A CA 1
ATOM 726 C C . GLN A 1 94 ? 22.703 -3.956 31.053 1.00 34.56 125 GLN A C 1
ATOM 727 O O . GLN A 1 94 ? 22.139 -5.026 30.843 1.00 35.52 125 GLN A O 1
ATOM 733 N N . ILE A 1 95 ? 22.029 -2.816 31.110 1.00 38.71 126 ILE A N 1
ATOM 734 C CA . ILE A 1 95 ? 20.645 -2.748 30.631 1.00 38.08 126 ILE A CA 1
ATOM 735 C C . ILE A 1 95 ? 20.665 -1.928 29.371 1.00 34.44 126 ILE A C 1
ATOM 736 O O . ILE A 1 95 ? 21.265 -0.873 29.324 1.00 38.61 126 ILE A O 1
ATOM 741 N N . PHE A 1 96 ? 20.021 -2.412 28.331 1.00 34.75 127 PHE A N 1
ATOM 742 C CA . PHE A 1 96 ? 19.880 -1.608 27.138 1.00 36.73 127 PHE A CA 1
ATOM 743 C C . PHE A 1 96 ? 18.415 -1.681 26.728 1.00 36.07 127 PHE A C 1
ATOM 744 O O . PHE A 1 96 ? 17.737 -2.638 27.099 1.00 40.21 127 PHE A O 1
ATOM 752 N N . SER A 1 97 ? 17.897 -0.666 26.043 1.00 36.52 128 SER A N 1
ATOM 753 C CA . SER A 1 97 ? 16.423 -0.643 25.823 1.00 36.17 128 SER A CA 1
ATOM 754 C C . SER A 1 97 ? 16.056 0.153 24.605 1.00 36.57 128 SER A C 1
ATOM 755 O O . SER A 1 97 ? 16.894 0.884 24.081 1.00 39.18 128 SER A O 1
ATOM 758 N N . LEU A 1 98 ? 14.812 -0.003 24.143 1.00 32.10 129 LEU A N 1
ATOM 759 C CA . LEU A 1 98 ? 14.326 0.632 22.929 1.00 32.16 129 LEU A CA 1
ATOM 760 C C . LEU A 1 98 ? 12.922 1.166 23.162 1.00 34.34 129 LEU A C 1
ATOM 761 O O . LEU A 1 98 ? 12.016 0.419 23.570 1.00 34.73 129 LEU A O 1
ATOM 766 N N . THR A 1 99 ? 12.753 2.456 22.896 1.00 39.51 130 THR A N 1
ATOM 767 C CA . THR A 1 99 ? 11.501 3.167 23.150 1.00 40.37 130 THR A CA 1
ATOM 768 C C . THR A 1 99 ? 10.861 3.661 21.834 1.00 42.52 130 THR A C 1
ATOM 769 O O . THR A 1 99 ? 11.540 4.247 20.976 1.00 40.71 130 THR A O 1
ATOM 773 N N . PHE A 1 100 ? 9.564 3.395 21.688 1.00 42.01 131 PHE A N 1
ATOM 774 C CA . PHE A 1 100 ? 8.804 3.719 20.484 1.00 42.83 131 PHE A CA 1
ATOM 775 C C . PHE A 1 100 ? 7.307 3.760 20.793 1.00 45.05 131 PHE A C 1
ATOM 776 O O . PHE A 1 100 ? 6.854 3.185 21.778 1.00 47.08 131 PHE A O 1
ATOM 784 N N . ASN A 1 101 ? 6.555 4.446 19.935 1.00 50.15 132 ASN A N 1
ATOM 785 C CA . ASN A 1 101 ? 5.093 4.460 19.973 1.00 53.27 132 ASN A CA 1
ATOM 786 C C . ASN A 1 101 ? 4.532 3.277 19.208 1.00 52.02 132 ASN A C 1
ATOM 787 O O . ASN A 1 101 ? 4.929 3.033 18.077 1.00 54.21 132 ASN A O 1
ATOM 792 N N . VAL A 1 102 ? 3.622 2.533 19.829 1.00 51.52 133 VAL A N 1
ATOM 793 C CA . VAL A 1 102 ? 3.055 1.338 19.211 1.00 51.80 133 VAL A CA 1
ATOM 794 C C . VAL A 1 102 ? 2.040 1.693 18.119 1.00 52.50 133 VAL A C 1
ATOM 795 O O . VAL A 1 102 ? 1.146 2.505 18.333 1.00 53.46 133 VAL A O 1
ATOM 799 N N . SER A 1 103 ? 2.190 1.070 16.953 1.00 54.14 134 SER A N 1
ATOM 800 C CA . SER A 1 103 ? 1.196 1.131 15.886 1.00 53.65 134 SER A CA 1
ATOM 801 C C . SER A 1 103 ? 1.052 -0.252 15.248 1.00 57.31 134 SER A C 1
ATOM 802 O O . SER A 1 103 ? 1.771 -1.194 15.616 1.00 54.15 134 SER A O 1
ATOM 805 N N . THR A 1 104 ? 0.117 -0.374 14.305 1.00 58.60 135 THR A N 1
ATOM 806 C CA . THR A 1 104 ? -0.087 -1.623 13.566 1.00 57.90 135 THR A CA 1
ATOM 807 C C . THR A 1 104 ? 1.198 -2.119 12.877 1.00 53.78 135 THR A C 1
ATOM 808 O O . THR A 1 104 ? 1.451 -3.327 12.814 1.00 51.29 135 THR A O 1
ATOM 812 N N . ASP A 1 105 ? 2.013 -1.190 12.387 1.00 49.36 136 ASP A N 1
ATOM 813 C CA . ASP A 1 105 ? 3.219 -1.563 11.649 1.00 51.65 136 ASP A CA 1
ATOM 814 C C . ASP A 1 105 ? 4.426 -1.810 12.557 1.00 50.79 136 ASP A C 1
ATOM 815 O O . ASP A 1 105 ? 5.502 -2.197 12.066 1.00 52.67 136 ASP A O 1
ATOM 820 N N . THR A 1 106 ? 4.246 -1.601 13.868 1.00 50.11 137 THR A N 1
ATOM 821 C CA . THR A 1 106 ? 5.318 -1.818 14.859 1.00 47.74 137 THR A CA 1
ATOM 822 C C . THR A 1 106 ? 5.026 -2.940 15.867 1.00 46.22 137 THR A C 1
ATOM 823 O O . THR A 1 106 ? 5.894 -3.281 16.678 1.00 38.23 137 THR A O 1
ATOM 827 N N . ALA A 1 107 ? 3.808 -3.502 15.818 1.00 42.10 138 ALA A N 1
ATOM 828 C CA . ALA A 1 107 ? 3.514 -4.793 16.466 1.00 38.52 138 ALA A CA 1
ATOM 829 C C . ALA A 1 107 ? 4.548 -5.840 16.028 1.00 37.98 138 ALA A C 1
ATOM 830 O O . ALA A 1 107 ? 4.872 -5.934 14.854 1.00 40.77 138 ALA A O 1
ATOM 832 N N . GLY A 1 108 ? 5.067 -6.637 16.949 1.00 37.75 139 GLY A N 1
ATOM 833 C CA . GLY A 1 108 ? 6.159 -7.506 16.558 1.00 36.76 139 GLY A CA 1
ATOM 834 C C . GLY A 1 108 ? 6.791 -8.270 17.683 1.00 37.14 139 GLY A C 1
ATOM 835 O O . GLY A 1 108 ? 6.444 -8.112 18.853 1.00 40.53 139 GLY A O 1
ATOM 844 N N . TYR A 1 110 ? 10.084 -8.828 19.612 1.00 39.80 141 TYR A N 1
ATOM 845 C CA . TYR A 1 110 ? 11.253 -8.028 19.925 1.00 37.14 141 TYR A CA 1
ATOM 846 C C . TYR A 1 110 ? 12.108 -8.821 20.846 1.00 36.48 141 TYR A C 1
ATOM 847 O O . TYR A 1 110 ? 11.604 -9.335 21.851 1.00 33.59 141 TYR A O 1
ATOM 856 N N . GLU A 1 111 ? 13.412 -8.886 20.529 1.00 36.21 142 GLU A N 1
ATOM 857 C CA . GLU A 1 111 ? 14.340 -9.740 21.269 1.00 34.87 142 GLU A CA 1
ATOM 858 C C . GLU A 1 111 ? 15.639 -9.086 21.713 1.00 36.22 142 GLU A C 1
ATOM 859 O O . GLU A 1 111 ? 16.208 -8.255 20.996 1.00 33.08 142 GLU A O 1
ATOM 865 N N . CYS A 1 112 ? 16.094 -9.502 22.894 1.00 34.80 143 CYS A N 1
ATOM 866 C CA . CYS A 1 112 ? 17.387 -9.110 23.453 1.00 37.66 143 CYS A CA 1
ATOM 867 C C . CYS A 1 112 ? 18.386 -10.157 23.024 1.00 35.15 143 CYS A C 1
ATOM 868 O O . CYS A 1 112 ? 18.167 -11.337 23.273 1.00 33.97 143 CYS A O 1
ATOM 871 N N . VAL A 1 113 ? 19.477 -9.727 22.389 1.00 35.56 144 VAL A N 1
ATOM 872 C CA . VAL A 1 113 ? 20.414 -10.663 21.733 1.00 35.54 144 VAL A CA 1
ATOM 873 C C . VAL A 1 113 ? 21.848 -10.283 22.088 1.00 34.63 144 VAL A C 1
ATOM 874 O O . VAL A 1 113 ? 22.132 -9.121 22.150 1.00 33.45 144 VAL A O 1
ATOM 878 N N . LEU A 1 114 ? 22.710 -11.262 22.367 1.00 38.38 145 LEU A N 1
ATOM 879 C CA . LEU A 1 114 ? 24.158 -11.036 22.464 1.00 36.66 145 LEU A CA 1
ATOM 880 C C . LEU A 1 114 ? 24.705 -11.403 21.096 1.00 37.94 145 LEU A C 1
ATOM 881 O O . LEU A 1 114 ? 24.289 -12.407 20.515 1.00 37.95 145 LEU A O 1
ATOM 886 N N . ARG A 1 115 ? 25.636 -10.604 20.574 1.00 34.19 146 ARG A N 1
ATOM 887 C CA . ARG A 1 115 ? 25.874 -10.636 19.157 1.00 31.88 146 ARG A CA 1
ATOM 888 C C . ARG A 1 115 ? 27.353 -10.608 18.797 1.00 34.44 146 ARG A C 1
ATOM 889 O O . ARG A 1 115 ? 28.132 -9.829 19.377 1.00 34.55 146 ARG A O 1
ATOM 897 N N . ASN A 1 116 ? 27.717 -11.426 17.818 1.00 34.41 147 ASN A N 1
ATOM 898 C CA . ASN A 1 116 ? 28.918 -11.118 17.066 1.00 41.56 147 ASN A CA 1
ATOM 899 C C . ASN A 1 116 ? 28.558 -11.060 15.582 1.00 44.73 147 ASN A C 1
ATOM 900 O O . ASN A 1 116 ? 27.353 -10.995 15.239 1.00 38.66 147 ASN A O 1
ATOM 905 N N . TYR A 1 117 ? 29.558 -11.082 14.710 1.00 42.02 148 TYR A N 1
ATOM 906 C CA . TYR A 1 117 ? 29.313 -10.828 13.292 1.00 46.21 148 TYR A CA 1
ATOM 907 C C . TYR A 1 117 ? 28.521 -11.918 12.584 1.00 45.01 148 TYR A C 1
ATOM 908 O O . TYR A 1 117 ? 27.835 -11.664 11.589 1.00 45.80 148 TYR A O 1
ATOM 917 N N . SER A 1 118 ? 28.545 -13.117 13.153 1.00 43.93 149 SER A N 1
ATOM 918 C CA . SER A 1 118 ? 27.930 -14.273 12.525 1.00 42.20 149 SER A CA 1
ATOM 919 C C . SER A 1 118 ? 26.866 -14.921 13.404 1.00 39.18 149 SER A C 1
ATOM 920 O O . SER A 1 118 ? 25.939 -15.560 12.897 1.00 39.57 149 SER A O 1
ATOM 923 N N . HIS A 1 119 ? 27.011 -14.759 14.718 1.00 38.40 150 HIS A N 1
ATOM 924 C CA . HIS A 1 119 ? 26.168 -15.449 15.697 1.00 39.52 150 HIS A CA 1
ATOM 925 C C . HIS A 1 119 ? 25.428 -14.486 16.559 1.00 38.45 150 HIS A C 1
ATOM 926 O O . HIS A 1 119 ? 25.925 -13.414 16.857 1.00 39.39 150 HIS A O 1
ATOM 933 N N . GLY A 1 120 ? 24.233 -14.871 16.985 1.00 40.46 151 GLY A N 1
ATOM 934 C CA . GLY A 1 120 ? 23.493 -14.142 18.012 1.00 35.52 151 GLY A CA 1
ATOM 935 C C . GLY A 1 120 ? 22.868 -15.123 19.000 1.00 34.35 151 GLY A C 1
ATOM 936 O O . GLY A 1 120 ? 22.293 -16.130 18.591 1.00 34.76 151 GLY A O 1
ATOM 937 N N . LEU A 1 121 ? 23.006 -14.836 20.295 1.00 35.19 152 LEU A N 1
ATOM 938 C CA . LEU A 1 121 ? 22.410 -15.622 21.377 1.00 33.98 152 LEU A CA 1
ATOM 939 C C . LEU A 1 121 ? 21.137 -14.879 21.792 1.00 35.82 152 LEU A C 1
ATOM 940 O O . LEU A 1 121 ? 21.192 -13.832 22.420 1.00 33.94 152 LEU A O 1
ATOM 945 N N . ILE A 1 122 ? 19.991 -15.406 21.394 1.00 35.19 153 ILE A N 1
ATOM 946 C CA . ILE A 1 122 ? 18.728 -14.765 21.738 1.00 32.14 153 ILE A CA 1
ATOM 947 C C . ILE A 1 122 ? 18.395 -15.068 23.207 1.00 31.01 153 ILE A C 1
ATOM 948 O O . ILE A 1 122 ? 18.164 -16.213 23.581 1.00 35.31 153 ILE A O 1
ATOM 961 N N . GLN A 1 124 ? 15.890 -13.438 25.226 1.00 35.61 155 GLN A N 1
ATOM 962 C CA . GLN A 1 124 ? 14.567 -13.099 25.764 1.00 34.81 155 GLN A CA 1
ATOM 963 C C . GLN A 1 124 ? 13.730 -12.465 24.658 1.00 36.92 155 GLN A C 1
ATOM 964 O O . GLN A 1 124 ? 14.243 -11.652 23.921 1.00 37.54 155 GLN A O 1
ATOM 970 N N . ARG A 1 125 ? 12.446 -12.830 24.569 1.00 33.93 156 ARG A N 1
ATOM 971 C CA . ARG A 1 125 ? 11.559 -12.293 23.546 1.00 34.35 156 ARG A CA 1
ATOM 972 C C . ARG A 1 125 ? 10.365 -11.583 24.188 1.00 33.22 156 ARG A C 1
ATOM 973 O O . ARG A 1 125 ? 9.810 -12.105 25.140 1.00 32.39 156 ARG A O 1
ATOM 981 N N . PHE A 1 126 ? 10.000 -10.408 23.656 1.00 35.02 157 PHE A N 1
ATOM 982 C CA . PHE A 1 126 ? 8.742 -9.712 23.985 1.00 36.65 157 PHE A CA 1
ATOM 983 C C . PHE A 1 126 ? 7.920 -9.632 22.727 1.00 39.29 157 PHE A C 1
ATOM 984 O O . PHE A 1 126 ? 8.459 -9.317 21.662 1.00 40.65 157 PHE A O 1
ATOM 992 N N . VAL A 1 127 ? 6.623 -9.919 22.842 1.00 37.58 158 VAL A N 1
ATOM 993 C CA . VAL A 1 127 ? 5.715 -9.865 21.690 1.00 39.01 158 VAL A CA 1
ATOM 994 C C . VAL A 1 127 ? 4.673 -8.794 21.968 1.00 36.30 158 VAL A C 1
ATOM 995 O O . VAL A 1 127 ? 3.897 -8.934 22.898 1.00 39.54 158 VAL A O 1
ATOM 999 N N . ILE A 1 128 ? 4.699 -7.735 21.163 1.00 39.71 159 ILE A N 1
ATOM 1000 C CA . ILE A 1 128 ? 3.841 -6.575 21.299 1.00 41.88 159 ILE A CA 1
ATOM 1001 C C . ILE A 1 128 ? 2.786 -6.667 20.213 1.00 41.82 159 ILE A C 1
ATOM 1002 O O . ILE A 1 128 ? 3.107 -6.611 19.030 1.00 40.55 159 ILE A O 1
ATOM 1007 N N . LEU A 1 129 ? 1.537 -6.800 20.639 1.00 44.19 160 LEU A N 1
ATOM 1008 C CA . LEU A 1 129 ? 0.392 -6.906 19.733 1.00 43.94 160 LEU A CA 1
ATOM 1009 C C . LEU A 1 129 ? -0.515 -5.668 19.844 1.00 43.66 160 LEU A C 1
ATOM 1010 O O . LEU A 1 129 ? -0.629 -5.074 20.917 1.00 42.53 160 LEU A O 1
ATOM 1015 N N . THR A 1 130 ? -1.143 -5.274 18.736 1.00 47.39 161 THR A N 1
ATOM 1016 C CA . THR A 1 130 ? -2.168 -4.205 18.746 1.00 49.59 161 THR A CA 1
ATOM 1017 C C . THR A 1 130 ? -3.577 -4.765 18.553 1.00 51.64 161 THR A C 1
ATOM 1018 O O . THR A 1 130 ? -4.556 -4.137 18.948 1.00 51.95 161 THR A O 1
ATOM 1022 N N . GLN A 1 131 ? -3.671 -5.957 17.961 1.00 54.08 162 GLN A N 1
ATOM 1023 C CA . GLN A 1 131 ? -4.965 -6.570 17.662 1.00 58.66 162 GLN A CA 1
ATOM 1024 C C . GLN A 1 131 ? -4.952 -8.095 17.761 1.00 58.13 162 GLN A C 1
ATOM 1025 O O . GLN A 1 131 ? -3.956 -8.744 17.444 1.00 57.31 162 GLN A O 1
ATOM 1031 N N . LEU A 1 132 ? -6.071 -8.652 18.210 1.00 58.15 163 LEU A N 1
ATOM 1032 C CA . LEU A 1 132 ? -6.255 -10.098 18.318 1.00 60.48 163 LEU A CA 1
ATOM 1033 C C . LEU A 1 132 ? -7.572 -10.534 17.686 1.00 60.81 163 LEU A C 1
ATOM 1034 O O . LEU A 1 132 ? -8.627 -9.979 18.000 1.00 65.41 163 LEU A O 1
ATOM 1039 N N . GLU A 1 133 ? -7.529 -11.537 16.818 1.00 64.69 164 GLU A N 1
ATOM 1040 C CA . GLU A 1 133 ? -8.748 -11.954 16.110 1.00 71.97 164 GLU A CA 1
ATOM 1041 C C . GLU A 1 133 ? -9.190 -13.360 16.486 1.00 71.77 164 GLU A C 1
ATOM 1042 O O . GLU A 1 133 ? -8.363 -14.199 16.841 1.00 66.55 164 GLU A O 1
ATOM 1048 N N . THR A 1 134 ? -10.500 -13.605 16.434 1.00 76.62 165 THR A N 1
ATOM 1049 C CA . THR A 1 134 ? -11.072 -14.875 16.907 1.00 73.15 165 THR A CA 1
ATOM 1050 C C . THR A 1 134 ? -12.303 -15.306 16.103 1.00 73.88 165 THR A C 1
ATOM 1051 O O . THR A 1 134 ? -12.898 -14.496 15.400 1.00 74.91 165 THR A O 1
ATOM 1055 N N . LEU A 1 135 ? -12.677 -16.580 16.222 1.00 73.05 166 LEU A N 1
ATOM 1056 C CA . LEU A 1 135 ? -13.790 -17.161 15.467 1.00 72.01 166 LEU A CA 1
ATOM 1057 C C . LEU A 1 135 ? -14.821 -17.854 16.365 1.00 75.56 166 LEU A C 1
ATOM 1058 O O . LEU A 1 135 ? -14.445 -18.568 17.303 1.00 68.26 166 LEU A O 1
ATOM 1063 N N . SER A 1 136 ? -16.110 -17.625 16.076 1.00 79.70 167 SER A N 1
ATOM 1064 C CA . SER A 1 136 ? -17.227 -18.467 16.569 1.00 82.86 167 SER A CA 1
ATOM 1065 C C . SER A 1 136 ? -18.575 -18.047 15.974 1.00 86.52 167 SER A C 1
ATOM 1066 O O . SER A 1 136 ? -19.519 -18.840 15.918 1.00 85.67 167 SER A O 1
ATOM 1069 N N . THR A 1 144 ? -15.884 -11.838 25.128 1.00 88.14 175 THR A N 1
ATOM 1070 C CA . THR A 1 144 ? -14.879 -11.014 25.808 1.00 93.07 175 THR A CA 1
ATOM 1071 C C . THR A 1 144 ? -14.224 -11.766 26.968 1.00 89.25 175 THR A C 1
ATOM 1072 O O . THR A 1 144 ? -14.835 -11.939 28.025 1.00 94.09 175 THR A O 1
ATOM 1076 N N . PRO A 1 145 ? -12.979 -12.228 26.768 1.00 86.67 176 PRO A N 1
ATOM 1077 C CA . PRO A 1 145 ? -12.239 -12.934 27.821 1.00 82.74 176 PRO A CA 1
ATOM 1078 C C . PRO A 1 145 ? -11.782 -11.980 28.923 1.00 75.54 176 PRO A C 1
ATOM 1079 O O . PRO A 1 145 ? -11.574 -10.794 28.671 1.00 73.55 176 PRO A O 1
ATOM 1083 N N . ALA A 1 146 ? -11.640 -12.498 30.139 1.00 73.05 177 ALA A N 1
ATOM 1084 C CA . ALA A 1 146 ? -11.285 -11.673 31.291 1.00 71.67 177 ALA A CA 1
ATOM 1085 C C . ALA A 1 146 ? -9.795 -11.320 31.278 1.00 70.85 177 ALA A C 1
ATOM 1086 O O . ALA A 1 146 ? -9.012 -11.804 32.098 1.00 70.00 177 ALA A O 1
ATOM 1088 N N . LEU A 1 147 ? -9.420 -10.465 30.331 1.00 65.79 178 LEU A N 1
ATOM 1089 C CA . LEU A 1 147 ? -8.050 -10.029 30.177 1.00 63.79 178 LEU A CA 1
ATOM 1090 C C . LEU A 1 147 ? -7.557 -9.339 31.443 1.00 63.32 178 LEU A C 1
ATOM 1091 O O . LEU A 1 147 ? -8.180 -8.411 31.953 1.00 67.86 178 LEU A O 1
ATOM 1096 N N . GLY A 1 148 ? -6.440 -9.822 31.960 1.00 59.58 179 GLY A N 1
ATOM 1097 C CA . GLY A 1 148 ? -5.848 -9.232 33.135 1.00 54.93 179 GLY A CA 1
ATOM 1098 C C . GLY A 1 148 ? -4.554 -8.534 32.803 1.00 53.23 179 GLY A C 1
ATOM 1099 O O . GLY A 1 148 ? -4.126 -8.460 31.638 1.00 52.37 179 GLY A O 1
ATOM 1100 N N . ARG A 1 149 ? -3.948 -7.995 33.849 1.00 50.54 180 ARG A N 1
ATOM 1101 C CA . ARG A 1 149 ? -2.599 -7.501 33.787 1.00 44.69 180 ARG A CA 1
ATOM 1102 C C . ARG A 1 149 ? -1.662 -8.716 33.908 1.00 44.16 180 ARG A C 1
ATOM 1103 O O . ARG A 1 149 ? -2.141 -9.843 33.931 1.00 41.22 180 ARG A O 1
ATOM 1111 N N . TYR A 1 150 ? -0.346 -8.517 33.971 1.00 40.24 181 TYR A N 1
ATOM 1112 C CA . TYR A 1 150 ? 0.564 -9.672 33.882 1.00 42.51 181 TYR A CA 1
ATOM 1113 C C . TYR A 1 150 ? 0.546 -10.638 35.067 1.00 48.12 181 TYR A C 1
ATOM 1114 O O . TYR A 1 150 ? 0.601 -10.230 36.232 1.00 49.19 181 TYR A O 1
ATOM 1123 N N . SER A 1 151 ? 0.489 -11.925 34.753 1.00 50.42 182 SER A N 1
ATOM 1124 C CA . SER A 1 151 ? 0.725 -12.964 35.739 1.00 58.30 182 SER A CA 1
ATOM 1125 C C . SER A 1 151 ? 1.471 -14.093 35.041 1.00 58.29 182 SER A C 1
ATOM 1126 O O . SER A 1 151 ? 1.148 -14.452 33.901 1.00 63.77 182 SER A O 1
ATOM 1129 N N . LEU A 1 152 ? 2.479 -14.649 35.703 1.00 64.83 183 LEU A N 1
ATOM 1130 C CA . LEU A 1 152 ? 3.269 -15.720 35.086 1.00 68.08 183 LEU A CA 1
ATOM 1131 C C . LEU A 1 152 ? 2.355 -16.724 34.349 1.00 70.05 183 LEU A C 1
ATOM 1132 O O . LEU A 1 152 ? 1.311 -17.136 34.868 1.00 73.96 183 LEU A O 1
ATOM 1137 N N . GLY A 1 153 ? 2.727 -17.077 33.127 1.00 64.70 184 GLY A N 1
ATOM 1138 C CA . GLY A 1 153 ? 2.014 -18.109 32.404 1.00 63.58 184 GLY A CA 1
ATOM 1139 C C . GLY A 1 153 ? 1.972 -17.923 30.906 1.00 60.29 184 GLY A C 1
ATOM 1140 O O . GLY A 1 153 ? 2.751 -17.156 30.334 1.00 59.88 184 GLY A O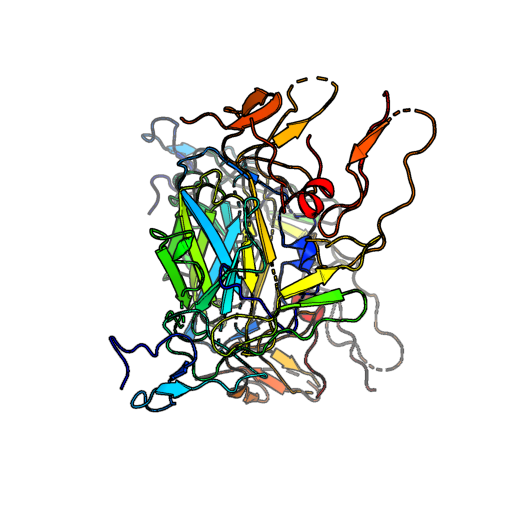 1
ATOM 1141 N N . ASP A 1 154 ? 1.051 -18.648 30.281 1.00 57.20 185 ASP A N 1
ATOM 1142 C CA . ASP A 1 154 ? 0.878 -18.619 28.839 1.00 57.40 185 ASP A CA 1
ATOM 1143 C C . ASP A 1 154 ? -0.299 -17.729 28.455 1.00 53.58 185 ASP A C 1
ATOM 1144 O O . ASP A 1 154 ? -0.887 -17.866 27.386 1.00 57.32 185 ASP A O 1
ATOM 1149 N N . GLN A 1 155 ? -0.621 -16.796 29.334 1.00 53.11 186 GLN A N 1
ATOM 1150 C CA . GLN A 1 155 ? -1.829 -16.015 29.195 1.00 51.67 186 GLN A CA 1
ATOM 1151 C C . GLN A 1 155 ? -1.571 -14.637 28.602 1.00 47.23 186 GLN A C 1
ATOM 1152 O O . GLN A 1 155 ? -0.956 -13.786 29.237 1.00 47.73 186 GLN A O 1
ATOM 1158 N N . ILE A 1 156 ? -2.067 -14.416 27.392 1.00 47.16 187 ILE A N 1
ATOM 1159 C CA . ILE A 1 156 ? -2.121 -13.074 26.803 1.00 46.45 187 ILE A CA 1
ATOM 1160 C C . ILE A 1 156 ? -2.737 -12.065 27.789 1.00 47.84 187 ILE A C 1
ATOM 1161 O O . ILE A 1 156 ? -3.686 -12.375 28.491 1.00 51.52 187 ILE A O 1
ATOM 1166 N N . TRP A 1 157 ? -2.164 -10.869 27.847 1.00 44.82 188 TRP A N 1
ATOM 1167 C CA . TRP A 1 157 ? -2.481 -9.909 28.886 1.00 43.97 188 TRP A CA 1
ATOM 1168 C C . TRP A 1 157 ? -2.231 -8.534 28.350 1.00 43.27 188 TRP A C 1
ATOM 1169 O O . TRP A 1 157 ? -1.758 -8.378 27.222 1.00 44.40 188 TRP A O 1
ATOM 1180 N N . SER A 1 158 ? -2.523 -7.523 29.167 1.00 43.84 189 SER A N 1
ATOM 1181 C CA . SER A 1 158 ? -2.375 -6.119 28.775 1.00 41.39 189 SER A CA 1
ATOM 1182 C C . SER A 1 158 ? -2.006 -5.273 29.995 1.00 42.23 189 SER A C 1
ATOM 1183 O O . SER A 1 158 ? -2.327 -5.660 31.126 1.00 44.57 189 S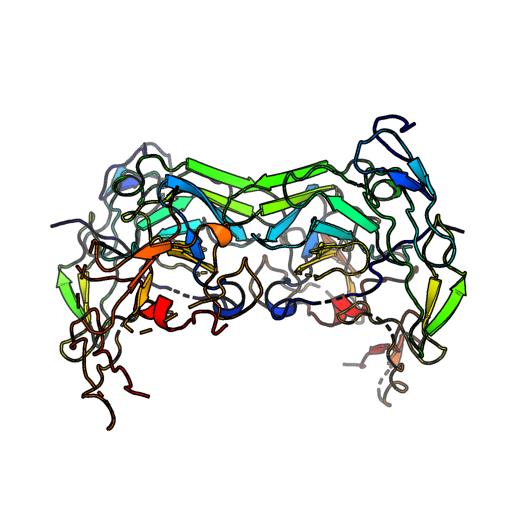ER A O 1
ATOM 1186 N N . PRO A 1 159 ? -1.323 -4.125 29.784 1.00 38.08 190 PRO A N 1
ATOM 1187 C CA . PRO A 1 159 ? -1.123 -3.216 30.901 1.00 39.19 190 PRO A CA 1
ATOM 1188 C C . PRO A 1 159 ? -2.401 -2.456 31.294 1.00 44.40 190 PRO A C 1
ATOM 1189 O O . PRO A 1 159 ? -2.526 -2.030 32.446 1.00 45.63 190 PRO A O 1
ATOM 1193 N N . THR A 1 160 ? -3.316 -2.262 30.340 1.00 44.09 191 THR A N 1
ATOM 1194 C CA . THR A 1 160 ? -4.543 -1.484 30.581 1.00 45.69 191 THR A CA 1
ATOM 1195 C C . THR A 1 160 ? -5.791 -2.272 30.151 1.00 44.53 191 THR A C 1
ATOM 1196 O O . THR A 1 160 ? -6.513 -1.842 29.251 1.00 48.57 191 THR A O 1
ATOM 1200 N N . PRO A 1 161 ? -6.036 -3.432 30.771 1.00 43.68 192 PRO A N 1
ATOM 1201 C CA . PRO A 1 161 ? -7.028 -4.349 30.211 1.00 48.48 192 PRO A CA 1
ATOM 1202 C C . PRO A 1 161 ? -8.469 -3.851 30.349 1.00 52.28 192 PRO A C 1
ATOM 1203 O O . PRO A 1 161 ? -9.361 -4.379 29.677 1.00 56.53 192 PRO A O 1
ATOM 1207 N N . TRP A 1 162 ? -8.687 -2.859 31.214 1.00 52.99 193 TRP A N 1
ATOM 1208 C CA . TRP A 1 162 ? -10.022 -2.291 31.421 1.00 56.03 193 TRP A CA 1
ATOM 1209 C C . TRP A 1 162 ? -10.507 -1.600 30.177 1.00 56.84 193 TRP A C 1
ATOM 1210 O O . TRP A 1 162 ? -11.696 -1.350 30.045 1.00 62.42 193 TRP A O 1
ATOM 1221 N N . ARG A 1 163 ? -9.597 -1.336 29.237 1.00 58.02 194 ARG A N 1
ATOM 1222 C CA . ARG A 1 163 ? -9.944 -0.707 27.959 1.00 56.70 194 ARG A CA 1
ATOM 1223 C C . ARG A 1 163 ? -10.031 -1.678 26.773 1.00 57.41 194 ARG A C 1
ATOM 1224 O O . ARG A 1 163 ? -9.924 -1.279 25.610 1.00 57.35 194 ARG A O 1
ATOM 1232 N N . LEU A 1 164 ? -10.232 -2.952 27.067 1.00 60.28 195 LEU A N 1
ATOM 1233 C CA . LEU A 1 164 ? -10.422 -3.952 26.023 1.00 64.17 195 LEU A CA 1
ATOM 1234 C C . LEU A 1 164 ? -11.748 -3.732 25.276 1.00 65.47 195 LEU A C 1
ATOM 1235 O O . LEU A 1 164 ? -12.797 -3.632 25.909 1.00 65.99 195 LEU A O 1
ATOM 1240 N N . ARG A 1 165 ? -11.692 -3.637 23.945 1.00 65.65 196 ARG A N 1
ATOM 1241 C CA . ARG A 1 165 ? -12.903 -3.481 23.118 1.00 72.57 196 ARG A CA 1
ATOM 1242 C C . ARG A 1 165 ? -13.064 -4.644 22.132 1.00 76.12 196 ARG A C 1
ATOM 1243 O O . ARG A 1 165 ? -12.144 -5.444 21.936 1.00 75.30 196 ARG A O 1
ATOM 1251 N N . ASN A 1 166 ? -14.234 -4.702 21.499 1.00 79.32 197 ASN A N 1
ATOM 1252 C CA . ASN A 1 166 ? -14.648 -5.849 20.702 1.00 81.21 197 ASN A CA 1
ATOM 1253 C C . ASN A 1 166 ? -15.289 -5.421 19.378 1.00 82.96 197 ASN A C 1
ATOM 1254 O O . ASN A 1 166 ? -16.514 -5.334 19.293 1.00 91.30 197 ASN A O 1
ATOM 1259 N N . HIS A 1 167 ? -14.477 -5.158 18.352 1.00 78.28 198 HIS A N 1
ATOM 1260 C CA . HIS A 1 167 ? -14.993 -4.657 17.063 1.00 78.12 198 HIS A CA 1
ATOM 1261 C C . HIS A 1 167 ? -15.695 -5.708 16.249 1.00 81.58 198 HIS A C 1
ATOM 1262 O O . HIS A 1 167 ? -15.165 -6.798 16.023 1.00 81.48 198 HIS A O 1
ATOM 1264 N N . ARG A 1 177 ? -16.057 -14.322 13.745 1.00 70.94 208 ARG A N 1
ATOM 1265 C CA . ARG A 1 177 ? -14.975 -13.415 13.362 1.00 81.96 208 ARG A CA 1
ATOM 1266 C C . ARG A 1 177 ? -14.973 -12.130 14.201 1.00 84.88 208 ARG A C 1
ATOM 1267 O O . ARG A 1 177 ? -15.476 -11.086 13.781 1.00 91.03 208 ARG A O 1
ATOM 1275 N N . ASN A 1 178 ? -14.390 -12.223 15.393 1.00 87.38 209 ASN A N 1
ATOM 1276 C CA . ASN A 1 178 ? -14.273 -11.073 16.289 1.00 88.56 209 ASN A CA 1
ATOM 1277 C C . ASN A 1 178 ? -12.888 -10.434 16.227 1.00 83.12 209 ASN A C 1
ATOM 1278 O O . ASN A 1 178 ? -11.929 -11.025 15.721 1.00 82.66 209 ASN A O 1
ATOM 1283 N N . TYR A 1 179 ? -12.800 -9.227 16.774 1.00 80.33 210 TYR A N 1
ATOM 1284 C CA . TYR A 1 179 ? -11.586 -8.430 16.735 1.00 78.30 210 TYR A CA 1
ATOM 1285 C C . TYR A 1 179 ? -11.391 -7.754 18.103 1.00 74.13 210 TYR A C 1
ATOM 1286 O O . TYR A 1 179 ? -12.274 -7.030 18.586 1.00 72.03 210 TYR A O 1
ATOM 1295 N N . PHE A 1 180 ? -10.251 -8.022 18.738 1.00 64.33 211 PHE A N 1
ATOM 1296 C CA . PHE A 1 180 ? -9.950 -7.438 20.049 1.00 60.45 211 PHE A CA 1
ATOM 1297 C C . PHE A 1 180 ? -8.769 -6.490 19.959 1.00 56.60 211 PHE A C 1
ATOM 1298 O O . PHE A 1 180 ? -7.793 -6.753 19.242 1.00 56.63 211 PHE A O 1
ATOM 1306 N N . TYR A 1 181 ? -8.889 -5.375 20.670 1.00 52.95 212 TYR A N 1
ATOM 1307 C CA . TYR A 1 181 ? -7.847 -4.356 20.736 1.00 53.35 212 TYR A CA 1
ATOM 1308 C C . TYR A 1 181 ? -8.062 -3.533 22.006 1.00 53.98 212 TYR A C 1
ATOM 1309 O O . TYR A 1 181 ? -9.081 -3.682 22.692 1.00 50.49 212 TYR A O 1
ATOM 1318 N N . ILE A 1 182 ? -7.094 -2.677 22.323 1.00 53.70 213 ILE A N 1
ATOM 1319 C CA . ILE A 1 182 ? -7.204 -1.802 23.481 1.00 53.83 213 ILE A CA 1
ATOM 1320 C C . ILE A 1 182 ? -7.497 -0.420 22.951 1.00 53.81 213 ILE A C 1
ATOM 1321 O O . ILE A 1 182 ? -6.707 0.136 22.167 1.00 54.07 213 ILE A O 1
ATOM 1326 N N . GLY A 1 183 ? -8.646 0.120 23.359 1.00 56.93 214 GLY A N 1
ATOM 1327 C CA . GLY A 1 183 ? -9.041 1.469 22.976 1.00 59.73 214 GLY A CA 1
ATOM 1328 C C . GLY A 1 183 ? -8.088 2.495 23.563 1.00 65.04 214 GLY A C 1
ATOM 1329 O O . GLY A 1 183 ? -7.586 2.319 24.675 1.00 68.50 214 GLY A O 1
ATOM 1330 N N . ARG A 1 184 ? -7.818 3.553 22.802 1.00 71.88 215 ARG A N 1
ATOM 1331 C CA . ARG A 1 184 ? -7.052 4.704 23.292 1.00 74.84 215 ARG A CA 1
ATOM 1332 C C . ARG A 1 184 ? -7.715 5.333 24.529 1.00 79.72 215 ARG A C 1
ATOM 1333 O O . ARG A 1 184 ? -8.932 5.205 24.730 1.00 78.74 215 ARG A O 1
ATOM 1341 N N . ALA A 1 185 ? -6.904 6.005 25.348 1.00 84.84 216 ALA A N 1
ATOM 1342 C CA . ALA A 1 185 ? -7.329 6.556 26.648 1.00 85.69 216 ALA A CA 1
ATOM 1343 C C . ALA A 1 185 ? -8.489 7.568 26.582 1.00 87.55 216 ALA A C 1
ATOM 1344 O O . ALA A 1 185 ? -8.564 8.401 25.673 1.00 85.15 216 ALA A O 1
ATOM 1346 N N . PRO A 1 196 ? -10.459 -3.950 9.966 1.00 88.72 227 PRO A N 1
ATOM 1347 C CA . PRO A 1 196 ? -9.834 -5.266 9.811 1.00 92.94 227 PRO A CA 1
ATOM 1348 C C . PRO A 1 196 ? -8.726 -5.279 8.738 1.00 96.06 227 PRO A C 1
ATOM 1349 O O . PRO A 1 196 ? -8.280 -4.208 8.323 1.00 99.98 227 PRO A O 1
ATOM 1353 N N . ASP A 1 197 ? -8.278 -6.471 8.317 1.00 100.27 228 ASP A N 1
ATOM 1354 C CA . ASP A 1 197 ? -7.206 -6.635 7.301 1.00 94.00 228 ASP A CA 1
ATOM 1355 C C . ASP A 1 197 ? -7.234 -8.026 6.626 1.00 91.47 228 ASP A C 1
ATOM 1356 O O . ASP A 1 197 ? -8.207 -8.768 6.784 1.00 92.73 228 ASP A O 1
ATOM 1361 N N . GLU A 1 198 ? -6.178 -8.368 5.877 1.00 87.67 229 GLU A N 1
ATOM 1362 C CA . GLU A 1 198 ? -6.053 -9.683 5.217 1.00 87.01 229 GLU A CA 1
ATOM 1363 C C . GLU A 1 198 ? -4.606 -10.131 4.897 1.00 91.05 229 GLU A C 1
ATOM 1364 O O . GLU A 1 198 ? -4.382 -11.288 4.515 1.00 89.60 229 GLU A O 1
ATOM 1370 N N . GLU A 1 199 ? -3.641 -9.219 5.040 1.00 89.01 230 GLU A N 1
ATOM 1371 C CA . GLU A 1 199 ? -2.206 -9.535 4.894 1.00 77.37 230 GLU A CA 1
ATOM 1372 C C . GLU A 1 199 ? -1.754 -10.569 5.939 1.00 68.74 230 GLU A C 1
ATOM 1373 O O . GLU A 1 199 ? -2.284 -10.592 7.044 1.00 65.42 230 GLU A O 1
ATOM 1375 N N . PRO A 1 200 ? -0.787 -11.441 5.591 1.00 63.51 231 PRO A N 1
ATOM 1376 C CA . PRO A 1 200 ? -0.368 -12.449 6.582 1.00 63.90 231 PRO A CA 1
ATOM 1377 C C . PRO A 1 200 ? 0.203 -11.846 7.882 1.00 64.68 231 PRO A C 1
ATOM 1378 O O . PRO A 1 200 ? 0.831 -10.779 7.855 1.00 64.27 231 PRO A O 1
ATOM 1382 N N . ASP A 1 201 ? -0.043 -12.520 9.005 1.00 60.10 232 ASP A N 1
ATOM 1383 C CA . ASP A 1 201 ? 0.488 -12.094 10.290 1.00 54.39 232 ASP A CA 1
ATOM 1384 C C . ASP A 1 201 ? 1.664 -12.983 10.679 1.00 48.33 232 ASP A C 1
ATOM 1385 O O . ASP A 1 201 ? 1.485 -14.109 11.147 1.00 47.20 232 ASP A O 1
ATOM 1390 N N . ARG A 1 202 ? 2.868 -12.455 10.490 1.00 43.36 233 ARG A N 1
ATOM 1391 C CA . ARG A 1 202 ? 4.108 -13.162 10.799 1.00 40.46 233 ARG A CA 1
ATOM 1392 C C . ARG A 1 202 ? 4.226 -13.571 12.284 1.00 44.71 233 ARG A C 1
ATOM 1393 O O . ARG A 1 202 ? 5.083 -14.385 12.652 1.00 47.06 233 ARG A O 1
ATOM 1401 N N . CYS A 1 203 ? 3.371 -13.012 13.142 1.00 45.73 234 CYS A N 1
ATOM 1402 C CA . CYS A 1 203 ? 3.430 -13.311 14.568 1.00 49.98 234 CYS A CA 1
ATOM 1403 C C . CYS A 1 203 ? 2.562 -14.508 14.972 1.00 48.44 234 CYS A C 1
ATOM 1404 O O . CYS A 1 203 ? 2.575 -14.941 16.141 1.00 45.24 234 CYS A O 1
ATOM 1407 N N . TRP A 1 204 ? 1.815 -15.043 14.009 1.00 53.43 235 TRP A N 1
ATOM 1408 C CA . TRP A 1 204 ? 0.862 -16.107 14.293 1.00 49.13 235 TRP A CA 1
ATOM 1409 C C . TRP A 1 204 ? 1.480 -17.344 14.905 1.00 50.21 235 TRP A C 1
ATOM 1410 O O . TRP A 1 204 ? 0.942 -17.870 15.875 1.00 47.21 235 TRP A O 1
ATOM 1421 N N . THR A 1 205 ? 2.632 -17.809 14.402 1.00 49.99 236 THR A N 1
ATOM 1422 C CA . THR A 1 205 ? 3.179 -19.081 14.910 1.00 49.84 236 THR A CA 1
ATOM 1423 C C . THR A 1 205 ? 3.648 -19.016 16.356 1.00 52.80 236 THR A C 1
ATOM 1424 O O . THR A 1 205 ? 3.796 -20.053 17.018 1.00 58.13 236 THR A O 1
ATOM 1428 N N . VAL A 1 206 ? 3.856 -17.794 16.842 1.00 48.81 237 VAL A N 1
ATOM 1429 C CA . VAL A 1 206 ? 4.224 -17.560 18.234 1.00 45.42 237 VAL A CA 1
ATOM 1430 C C . VAL A 1 206 ? 2.985 -17.254 19.099 1.00 44.19 237 VAL A C 1
ATOM 1431 O O . VAL A 1 206 ? 2.884 -17.745 20.213 1.00 44.35 237 VAL A O 1
ATOM 1435 N N . ILE A 1 207 ? 2.052 -16.457 18.579 1.00 44.24 238 ILE A N 1
ATOM 1436 C CA . ILE A 1 207 ? 0.804 -16.156 19.297 1.00 50.00 238 ILE A CA 1
ATOM 1437 C C . ILE A 1 207 ? 0.059 -17.434 19.690 1.00 52.05 238 ILE A C 1
ATOM 1438 O O . ILE A 1 207 ? -0.438 -17.549 20.815 1.00 54.10 238 ILE A O 1
ATOM 1443 N N . GLN A 1 208 ? 0.017 -18.391 18.765 1.00 55.19 239 GLN A N 1
ATOM 1444 C CA . GLN A 1 208 ? -0.791 -19.601 18.912 1.00 59.75 239 GLN A CA 1
ATOM 1445 C C . GLN A 1 208 ? -0.297 -20.502 20.041 1.00 59.22 239 GLN A C 1
ATOM 1446 O O . GLN A 1 208 ? -1.054 -21.308 20.574 1.00 60.80 239 GLN A O 1
ATOM 1452 N N . ARG A 1 209 ? 0.959 -20.326 20.434 1.00 56.62 240 ARG A N 1
ATOM 1453 C CA . ARG A 1 209 ? 1.515 -21.060 21.565 1.00 56.38 240 ARG A CA 1
ATOM 1454 C C . ARG A 1 209 ? 1.122 -20.488 22.936 1.00 54.75 240 ARG A C 1
ATOM 1455 O O . ARG A 1 209 ? 1.601 -20.951 23.976 1.00 51.11 240 ARG A O 1
ATOM 1463 N N . TYR A 1 210 ? 0.257 -19.479 22.928 1.00 49.75 241 TYR A N 1
ATOM 1464 C CA . TYR A 1 210 ? -0.243 -18.871 24.149 1.00 50.33 241 TYR A CA 1
ATOM 1465 C C . TYR A 1 210 ? -1.764 -18.897 24.078 1.00 55.33 241 TYR A C 1
ATOM 1466 O O . TYR A 1 210 ? -2.321 -19.297 23.060 1.00 57.18 241 TYR A O 1
ATOM 1475 N N . ARG A 1 211 ? -2.435 -18.479 25.147 1.00 57.37 242 ARG A N 1
ATOM 1476 C CA . ARG A 1 211 ? -3.899 -18.489 25.168 1.00 60.11 242 ARG A CA 1
ATOM 1477 C C . ARG A 1 211 ? -4.515 -17.238 25.769 1.00 63.78 242 ARG A C 1
ATOM 1478 O O . ARG A 1 211 ? -3.900 -16.531 26.581 1.00 62.67 242 ARG A O 1
ATOM 1486 N N . LEU A 1 212 ? -5.741 -16.966 25.342 1.00 65.28 243 LEU A N 1
ATOM 1487 C CA . LEU A 1 212 ? -6.567 -15.975 25.987 1.00 70.49 243 LEU A CA 1
ATOM 1488 C C . LEU A 1 212 ? -7.057 -16.543 27.327 1.00 73.28 243 LEU A C 1
ATOM 1489 O O . LEU A 1 212 ? -7.055 -17.759 27.521 1.00 76.28 243 LEU A O 1
ATOM 1494 N N . PRO A 1 213 ? -7.441 -15.667 28.270 1.00 74.41 244 PRO A N 1
ATOM 1495 C CA . PRO A 1 213 ? -7.992 -16.149 29.540 1.00 78.05 244 PRO A CA 1
ATOM 1496 C C . PRO A 1 213 ? -9.293 -16.938 29.384 1.00 78.67 244 PRO A C 1
ATOM 1497 O O . PRO A 1 213 ? -10.193 -16.503 28.665 1.00 82.53 244 PRO A O 1
ATOM 1501 N N . PRO B 1 1 ? 18.201 -7.149 70.863 1.00 90.43 32 PRO B N 1
ATOM 1502 C CA . PRO B 1 1 ? 19.031 -6.030 70.405 1.00 89.51 32 PRO B CA 1
ATOM 1503 C C . PRO B 1 1 ? 18.445 -5.346 69.157 1.00 90.98 32 PRO B C 1
ATOM 1504 O O . PRO B 1 1 ? 17.467 -4.595 69.288 1.00 90.27 32 PRO B O 1
ATOM 1508 N N . PHE B 1 2 ? 19.022 -5.604 67.975 1.00 87.21 33 PHE B N 1
ATOM 1509 C CA . PHE B 1 2 ? 18.583 -4.980 66.707 1.00 82.61 33 PHE B CA 1
ATOM 1510 C C . PHE B 1 2 ? 17.148 -5.360 66.299 1.00 76.37 33 PHE B C 1
ATOM 1511 O O . PHE B 1 2 ? 16.802 -6.539 66.298 1.00 68.14 33 PHE B O 1
ATOM 1519 N N . ALA B 1 3 ? 16.331 -4.361 65.946 1.00 67.59 34 ALA B N 1
ATOM 1520 C CA . ALA B 1 3 ? 15.013 -4.598 65.339 1.00 61.06 34 ALA B CA 1
ATOM 1521 C C . ALA B 1 3 ? 15.158 -5.257 63.964 1.00 57.39 34 ALA B C 1
ATOM 1522 O O . ALA B 1 3 ? 16.040 -4.892 63.182 1.00 57.06 34 ALA B O 1
ATOM 1524 N N . THR B 1 4 ? 14.318 -6.247 63.687 1.00 50.24 35 THR B N 1
ATOM 1525 C CA . THR B 1 4 ? 14.368 -6.933 62.407 1.00 48.26 35 THR B CA 1
ATOM 1526 C C . THR B 1 4 ? 13.036 -6.862 61.681 1.00 43.99 35 THR B C 1
ATOM 1527 O O . THR B 1 4 ? 12.013 -6.479 62.259 1.00 44.88 35 THR B O 1
ATOM 1531 N N . ALA B 1 5 ? 13.086 -7.222 60.401 1.00 40.88 36 ALA B N 1
ATOM 1532 C CA . ALA B 1 5 ? 11.947 -7.178 59.505 1.00 44.30 36 ALA B CA 1
ATOM 1533 C C . ALA B 1 5 ? 11.968 -8.398 58.592 1.00 42.83 36 ALA B C 1
ATOM 1534 O O . ALA B 1 5 ? 12.975 -9.111 58.489 1.00 40.63 36 ALA B O 1
ATOM 1536 N N . ASP B 1 6 ? 10.844 -8.643 57.941 1.00 38.20 37 ASP B N 1
ATOM 1537 C CA . ASP B 1 6 ? 10.757 -9.668 56.917 1.00 40.68 37 ASP B CA 1
ATOM 1538 C C . ASP B 1 6 ? 9.455 -9.477 56.171 1.00 41.75 37 ASP B C 1
ATOM 1539 O O . ASP B 1 6 ? 8.672 -8.571 56.494 1.00 39.42 37 ASP B O 1
ATOM 1544 N N . ILE B 1 7 ? 9.239 -10.326 55.173 1.00 43.23 38 ILE B N 1
ATOM 1545 C CA . ILE B 1 7 ? 7.941 -10.449 54.502 1.00 40.23 38 ILE B CA 1
ATOM 1546 C C . ILE B 1 7 ? 7.143 -11.546 55.209 1.00 39.29 38 ILE B C 1
ATOM 1547 O O . ILE B 1 7 ? 7.605 -12.678 55.325 1.00 37.80 38 ILE B O 1
ATOM 1552 N N . ALA B 1 8 ? 5.942 -11.218 55.680 1.00 40.95 39 ALA B N 1
ATOM 1553 C CA . ALA B 1 8 ? 5.160 -12.177 56.472 1.00 41.21 39 ALA B CA 1
ATOM 1554 C C . ALA B 1 8 ? 4.838 -13.472 55.713 1.00 40.13 39 ALA B C 1
ATOM 1555 O O . ALA B 1 8 ? 4.935 -14.560 56.263 1.00 37.96 39 ALA B O 1
ATOM 1557 N N . GLU B 1 9 ? 4.459 -13.344 54.453 1.00 45.54 40 GLU B N 1
ATOM 1558 C CA . GLU B 1 9 ? 3.965 -14.486 53.665 1.00 46.86 40 GLU B CA 1
ATOM 1559 C C . GLU B 1 9 ? 4.642 -14.440 52.320 1.00 42.85 40 GLU B C 1
ATOM 1560 O O . GLU B 1 9 ? 4.175 -13.733 51.419 1.00 38.07 40 GLU B O 1
ATOM 1566 N N . LYS B 1 10 ? 5.762 -15.157 52.210 1.00 40.71 41 LYS B N 1
ATOM 1567 C CA . LYS B 1 10 ? 6.550 -15.206 50.990 1.00 40.70 41 LYS B CA 1
ATOM 1568 C C . LYS B 1 10 ? 5.994 -16.163 49.925 1.00 41.52 41 LYS B C 1
ATOM 1569 O O . LYS B 1 10 ? 5.549 -17.263 50.224 1.00 44.96 41 LYS B O 1
ATOM 1583 N N . TRP B 1 12 ? 7.068 -17.470 45.719 1.00 39.12 43 TRP B N 1
ATOM 1584 C CA . TRP B 1 12 ? 8.046 -17.404 44.638 1.00 38.50 43 TRP B CA 1
ATOM 1585 C C . TRP B 1 12 ? 7.418 -17.566 43.283 1.00 40.93 43 TRP B C 1
ATOM 1586 O O . TRP B 1 12 ? 6.506 -18.394 43.089 1.00 43.91 43 TRP B O 1
ATOM 1597 N N . ALA B 1 13 ? 7.866 -16.739 42.340 1.00 39.47 44 ALA B N 1
ATOM 1598 C CA . ALA B 1 13 ? 7.523 -16.896 40.935 1.00 37.47 44 ALA B CA 1
ATOM 1599 C C . ALA B 1 13 ? 7.920 -18.285 40.425 1.00 41.50 44 ALA B C 1
ATOM 1600 O O . ALA B 1 13 ? 8.942 -18.854 40.858 1.00 41.32 44 ALA B O 1
ATOM 1602 N N . GLU B 1 14 ? 7.096 -18.820 39.521 1.00 40.38 45 GLU B N 1
ATOM 1603 C CA . GLU B 1 14 ? 7.331 -20.103 38.847 1.00 44.46 45 GLU B CA 1
ATOM 1604 C C . GLU B 1 14 ? 8.744 -20.249 38.304 1.00 44.43 45 GLU B C 1
ATOM 1605 O O . GLU B 1 14 ? 9.326 -21.326 38.406 1.00 42.76 45 GLU B O 1
ATOM 1611 N N . ASN B 1 15 ? 9.262 -19.173 37.706 1.00 41.56 46 ASN B N 1
ATOM 1612 C CA . ASN B 1 15 ? 10.556 -19.176 37.036 1.00 41.78 46 ASN B CA 1
ATOM 1613 C C . ASN B 1 15 ? 11.669 -18.541 37.867 1.00 43.43 46 ASN B C 1
ATOM 1614 O O . ASN B 1 15 ? 12.718 -18.178 37.322 1.00 47.14 46 ASN B O 1
ATOM 1619 N N . TYR B 1 16 ? 11.441 -18.412 39.176 1.00 39.26 47 TYR B N 1
ATOM 1620 C CA . TYR B 1 16 ? 12.391 -17.797 40.088 1.00 39.13 47 TYR B CA 1
ATOM 1621 C C . TYR B 1 16 ? 13.801 -18.371 39.910 1.00 40.29 47 TYR B C 1
ATOM 1622 O O . TYR B 1 16 ? 14.749 -17.623 39.783 1.00 39.72 47 TYR B O 1
ATOM 1631 N N . GLU B 1 17 ? 13.899 -19.695 39.897 1.00 46.58 48 GLU B N 1
ATOM 1632 C CA . GLU B 1 17 ? 15.170 -20.414 39.804 1.00 52.52 48 GLU B CA 1
ATOM 1633 C C . GLU B 1 17 ? 15.842 -20.208 38.457 1.00 48.51 48 GLU B C 1
ATOM 1634 O O . GLU B 1 17 ? 17.040 -19.896 38.429 1.00 45.74 48 GLU B O 1
ATOM 1640 N N . THR B 1 18 ? 15.079 -20.340 37.365 1.00 43.30 49 THR B N 1
ATOM 1641 C CA . THR B 1 18 ? 15.641 -20.160 36.008 1.00 45.92 49 THR B CA 1
ATOM 1642 C C . THR B 1 18 ? 15.986 -18.728 35.618 1.00 47.23 49 THR B C 1
ATOM 1643 O O . THR B 1 18 ? 16.816 -18.518 34.732 1.00 51.97 49 THR B O 1
ATOM 1647 N N . THR B 1 19 ? 15.380 -17.737 36.263 1.00 46.14 50 THR B N 1
ATOM 1648 C CA . THR B 1 19 ? 15.745 -16.361 35.965 1.00 43.18 50 THR B CA 1
ATOM 1649 C C . THR B 1 19 ? 16.812 -15.775 36.915 1.00 39.75 50 THR B C 1
ATOM 1650 O O . THR B 1 19 ? 17.341 -14.703 36.654 1.00 39.51 50 THR B O 1
ATOM 1654 N N . SER B 1 20 ? 17.060 -16.416 38.049 1.00 37.47 51 SER B N 1
ATOM 1655 C CA . SER B 1 20 ? 18.019 -15.889 39.002 1.00 39.15 51 SER B CA 1
ATOM 1656 C C . SER B 1 20 ? 19.385 -16.437 38.560 1.00 36.33 51 SER B C 1
ATOM 1657 O O . SER B 1 20 ? 19.543 -17.634 38.407 1.00 39.39 51 SER B O 1
ATOM 1660 N N . PRO B 1 21 ? 20.349 -15.562 38.310 1.00 35.86 52 PRO B N 1
ATOM 1661 C CA . PRO B 1 21 ? 21.647 -16.087 37.869 1.00 35.48 52 PRO B CA 1
ATOM 1662 C C . PRO B 1 21 ? 22.545 -16.578 39.014 1.00 34.86 52 PRO B C 1
ATOM 1663 O O . PRO B 1 21 ? 22.385 -16.170 40.158 1.00 35.44 52 PRO B O 1
ATOM 1667 N N . ALA B 1 22 ? 23.488 -17.458 38.705 1.00 36.45 53 ALA B N 1
ATOM 1668 C CA . ALA B 1 22 ? 24.507 -17.879 39.659 1.00 34.47 53 ALA B CA 1
ATOM 1669 C C . ALA B 1 22 ? 25.130 -16.684 40.379 1.00 33.31 53 ALA B C 1
ATOM 1670 O O . ALA B 1 22 ? 25.147 -15.562 39.840 1.00 33.37 53 ALA B O 1
ATOM 1672 N N . PRO B 1 23 ? 25.638 -16.909 41.607 1.00 34.41 54 PRO B N 1
ATOM 1673 C CA . PRO B 1 23 ? 26.243 -15.856 42.387 1.00 36.98 54 PRO B CA 1
ATOM 1674 C C . PRO B 1 23 ? 27.390 -15.234 41.612 1.00 37.83 54 PRO B C 1
ATOM 1675 O O . PRO B 1 23 ? 27.952 -15.890 40.738 1.00 39.08 54 PRO B O 1
ATOM 1679 N N . VAL B 1 24 ? 27.731 -13.994 41.959 1.00 41.69 55 VAL B N 1
ATOM 1680 C CA . VAL B 1 24 ? 28.765 -13.251 41.267 1.00 43.55 55 VAL B CA 1
ATOM 1681 C C . VAL B 1 24 ? 29.795 -12.690 42.253 1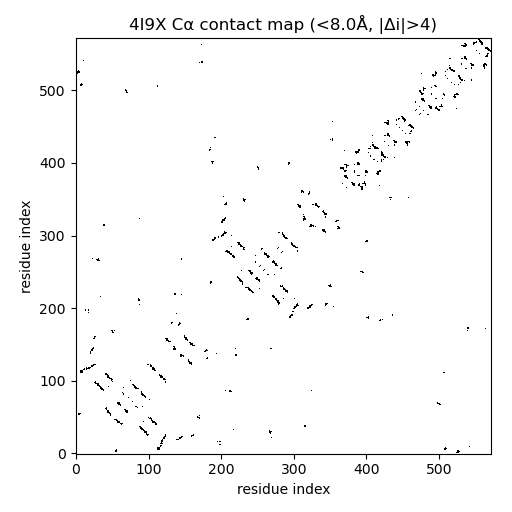.00 44.48 55 VAL B C 1
ATOM 1682 O O . VAL B 1 24 ? 29.449 -12.109 43.272 1.00 44.30 55 VAL B O 1
ATOM 1686 N N . LEU B 1 25 ? 31.065 -12.862 41.918 1.00 47.70 56 LEU B N 1
ATOM 1687 C CA . LEU B 1 25 ? 32.142 -12.412 42.770 1.00 45.77 56 LEU B CA 1
ATOM 1688 C C . LEU B 1 25 ? 32.613 -11.061 42.244 1.00 43.67 56 LEU B C 1
ATOM 1689 O O . LEU B 1 25 ? 33.004 -10.936 41.080 1.00 41.50 56 LEU B O 1
ATOM 1694 N N . VAL B 1 26 ? 32.521 -10.047 43.100 1.00 43.16 57 VAL B N 1
ATOM 1695 C CA . VAL B 1 26 ? 32.810 -8.668 42.739 1.00 45.48 57 VAL B CA 1
ATOM 1696 C C . VAL B 1 26 ? 33.868 -8.124 43.702 1.00 51.18 57 VAL B C 1
ATOM 1697 O O . VAL B 1 26 ? 33.896 -8.510 44.876 1.00 52.38 57 VAL B O 1
ATOM 1701 N N . ALA B 1 27 ? 34.728 -7.234 43.207 1.00 52.22 58 ALA B N 1
ATOM 1702 C CA . ALA B 1 27 ? 35.719 -6.541 44.044 1.00 54.69 58 ALA B CA 1
ATOM 1703 C C . ALA B 1 27 ? 35.081 -5.550 45.008 1.00 56.65 58 ALA B C 1
ATOM 1704 O O . ALA B 1 27 ? 34.165 -4.804 44.634 1.00 59.49 58 ALA B O 1
ATOM 1706 N N . GLU B 1 28 ? 35.592 -5.525 46.238 1.00 56.61 59 GLU B N 1
ATOM 1707 C CA . GLU B 1 28 ? 35.174 -4.537 47.226 1.00 57.38 59 GLU B CA 1
ATOM 1708 C C . GLU B 1 28 ? 35.364 -3.130 46.687 1.00 56.17 59 GLU B C 1
ATOM 1709 O O . GLU B 1 28 ? 36.367 -2.834 46.055 1.00 51.47 59 GLU B O 1
ATOM 1715 N N . GLY B 1 29 ? 34.372 -2.273 46.907 1.00 54.28 60 GLY B N 1
ATOM 1716 C CA . GLY B 1 29 ? 34.442 -0.902 46.438 1.00 50.96 60 GLY B CA 1
ATOM 1717 C C . GLY B 1 29 ? 34.004 -0.681 45.005 1.00 52.92 60 GLY B C 1
ATOM 1718 O O . GLY B 1 29 ? 33.996 0.456 44.542 1.00 52.62 60 GLY B O 1
ATOM 1719 N N . GLU B 1 30 ? 33.659 -1.747 44.281 1.00 52.53 61 GLU B N 1
ATOM 1720 C CA . GLU B 1 30 ? 33.040 -1.565 42.962 1.00 51.91 61 GLU B CA 1
ATOM 1721 C C . GLU B 1 30 ? 31.597 -1.121 43.157 1.00 49.38 61 GLU B C 1
ATOM 1722 O O . GLU B 1 30 ? 30.897 -1.633 44.021 1.00 46.40 61 GLU B O 1
ATOM 1728 N N . GLN B 1 31 ? 31.170 -0.157 42.362 1.00 48.37 62 GLN B N 1
ATOM 1729 C CA . GLN B 1 31 ? 29.764 0.220 42.302 1.00 52.71 62 GLN B CA 1
ATOM 1730 C C . GLN B 1 31 ? 28.988 -0.783 41.439 1.00 49.71 62 GLN B C 1
ATOM 1731 O O . GLN B 1 31 ? 29.328 -1.007 40.282 1.00 53.14 62 GLN B O 1
ATOM 1737 N N . VAL B 1 32 ? 27.961 -1.397 42.012 1.00 47.25 63 VAL B N 1
ATOM 1738 C CA . VAL B 1 32 ? 27.103 -2.294 41.261 1.00 42.33 63 VAL B CA 1
ATOM 1739 C C . VAL B 1 32 ? 25.653 -1.795 41.314 1.00 42.88 63 VAL B C 1
ATOM 1740 O O . VAL B 1 32 ? 25.329 -0.938 42.130 1.00 42.36 63 VAL B O 1
ATOM 1744 N N . THR B 1 33 ? 24.785 -2.363 40.475 1.00 40.86 64 THR B N 1
ATOM 1745 C CA . THR B 1 33 ? 23.340 -2.039 40.524 1.00 40.17 64 THR B CA 1
ATOM 1746 C C . THR B 1 33 ? 22.537 -3.308 40.455 1.00 36.94 64 THR B C 1
ATOM 1747 O O . THR B 1 33 ? 22.766 -4.141 39.584 1.00 40.91 64 THR B O 1
ATOM 1751 N N . ILE B 1 34 ? 21.590 -3.461 41.371 1.00 40.82 65 ILE B N 1
ATOM 1752 C CA . ILE B 1 34 ? 20.631 -4.556 41.275 1.00 37.94 65 ILE B CA 1
ATOM 1753 C C . ILE B 1 34 ? 19.497 -4.077 40.383 1.00 37.41 65 ILE B C 1
ATOM 1754 O O . ILE B 1 34 ? 18.784 -3.151 40.755 1.00 38.15 65 ILE B O 1
ATOM 1759 N N . PRO B 1 35 ? 19.314 -4.705 39.206 1.00 38.74 66 PRO B N 1
ATOM 1760 C CA . PRO B 1 35 ? 18.252 -4.273 38.264 1.00 38.70 66 PRO B CA 1
ATOM 1761 C C . PRO B 1 35 ? 17.015 -5.132 38.368 1.00 39.06 66 PRO B C 1
ATOM 1762 O O . PRO B 1 35 ? 17.126 -6.336 38.327 1.00 41.70 66 PRO B O 1
ATOM 1766 N N . CYS B 1 36 ? 15.836 -4.536 38.440 1.00 39.55 67 CYS B N 1
ATOM 1767 C CA . CYS B 1 36 ? 14.635 -5.344 38.583 1.00 39.43 67 CYS B CA 1
ATOM 1768 C C . CYS B 1 36 ? 13.654 -4.956 37.505 1.00 37.39 67 CYS B C 1
ATOM 1769 O O . CYS B 1 36 ? 13.238 -3.811 37.431 1.00 42.12 67 CYS B O 1
ATOM 1772 N N . THR B 1 37 ? 13.292 -5.905 36.652 1.00 37.76 68 THR B N 1
ATOM 1773 C CA . THR B 1 37 ? 12.306 -5.621 35.614 1.00 38.95 68 THR B CA 1
ATOM 1774 C C . THR B 1 37 ? 11.059 -6.402 35.907 1.00 36.98 68 THR B C 1
ATOM 1775 O O . THR B 1 37 ? 11.135 -7.583 36.235 1.00 36.88 68 THR B O 1
ATOM 1779 N N . VAL B 1 38 ? 9.917 -5.725 35.827 1.00 38.51 69 VAL B N 1
ATOM 1780 C CA . VAL B 1 38 ? 8.636 -6.353 36.115 1.00 34.90 69 VAL B CA 1
ATOM 1781 C C . VAL B 1 38 ? 7.572 -5.928 35.084 1.00 38.68 69 VAL B C 1
ATOM 1782 O O . VAL B 1 38 ? 7.461 -4.752 34.698 1.00 43.02 69 VAL B O 1
ATOM 1794 N N . THR B 1 40 ? 3.895 -5.030 33.812 1.00 38.57 71 THR B N 1
ATOM 1795 C CA . THR B 1 40 ? 2.753 -4.398 34.499 1.00 36.29 71 THR B CA 1
ATOM 1796 C C . THR B 1 40 ? 1.905 -5.435 35.211 1.00 34.05 71 THR B C 1
ATOM 1797 O O . THR B 1 40 ? 1.675 -6.500 34.674 1.00 36.75 71 THR B O 1
ATOM 1801 N N . HIS B 1 41 ? 1.521 -5.133 36.458 1.00 37.44 72 HIS B N 1
ATOM 1802 C CA . HIS B 1 41 ? 0.879 -6.064 37.393 1.00 37.47 72 HIS B CA 1
ATOM 1803 C C . HIS B 1 41 ? -0.078 -5.309 38.287 1.00 40.54 72 HIS B C 1
ATOM 1804 O O . HIS B 1 41 ? -0.354 -4.122 38.094 1.00 40.53 72 HIS B O 1
ATOM 1811 N N . SER B 1 42 ? -0.576 -5.983 39.314 1.00 42.31 73 SER B N 1
ATOM 1812 C CA . SER B 1 42 ? -1.646 -5.393 40.093 1.00 44.72 73 SER B CA 1
ATOM 1813 C C . SER B 1 42 ? -1.342 -5.293 41.586 1.00 43.89 73 SER B C 1
ATOM 1814 O O . SER B 1 42 ? -2.250 -5.103 42.383 1.00 47.81 73 SER B O 1
ATOM 1817 N N . TRP B 1 43 ? -0.074 -5.418 41.967 1.00 39.49 74 TRP B N 1
ATOM 1818 C CA . TRP B 1 43 ? 0.340 -5.171 43.348 1.00 34.18 74 TRP B CA 1
ATOM 1819 C C . TRP B 1 43 ? 0.482 -3.692 43.604 1.00 33.14 74 TRP B C 1
ATOM 1820 O O . TRP B 1 43 ? 0.818 -2.932 42.698 1.00 33.07 74 TRP B O 1
ATOM 1831 N N . PRO B 1 44 ? 0.192 -3.236 44.843 1.00 33.14 75 PRO B N 1
ATOM 1832 C CA . PRO B 1 44 ? 0.335 -1.807 45.129 1.00 31.67 75 PRO B CA 1
ATOM 1833 C C . PRO B 1 44 ? 1.796 -1.317 45.282 1.00 34.23 75 PRO B C 1
ATOM 1834 O O . PRO B 1 44 ? 2.055 -0.132 45.092 1.00 36.36 75 PRO B O 1
ATOM 1846 N N . VAL B 1 46 ? 6.381 -2.374 45.266 1.00 37.31 77 VAL B N 1
ATOM 1847 C CA . VAL B 1 46 ? 7.451 -3.285 44.846 1.00 31.50 77 VAL B CA 1
ATOM 1848 C C . VAL B 1 46 ? 8.635 -3.115 45.803 1.00 35.21 77 VAL B C 1
ATOM 1849 O O . VAL B 1 46 ? 8.734 -2.111 46.483 1.00 35.22 77 VAL B O 1
ATOM 1853 N N . SER B 1 47 ? 9.548 -4.086 45.872 1.00 33.17 78 SER B N 1
ATOM 1854 C CA . SER B 1 47 ? 10.633 -3.874 46.781 1.00 31.42 78 SER B CA 1
ATOM 1855 C C . SER B 1 47 ? 11.960 -4.527 46.349 1.00 30.58 78 SER B C 1
ATOM 1856 O O . SER B 1 47 ? 12.017 -5.415 45.518 1.00 29.63 78 SER B O 1
ATOM 1859 N N . ILE B 1 48 ? 13.042 -4.030 46.900 1.00 34.10 79 ILE B N 1
ATOM 1860 C CA . ILE B 1 48 ? 14.303 -4.730 46.752 1.00 29.66 79 ILE B CA 1
ATOM 1861 C C . ILE B 1 48 ? 14.675 -5.190 48.126 1.00 27.86 79 ILE B C 1
ATOM 1862 O O . ILE B 1 48 ? 14.829 -4.384 49.044 1.00 32.34 79 ILE B O 1
ATOM 1867 N N . ARG B 1 49 ? 14.775 -6.513 48.263 1.00 28.11 80 ARG B N 1
ATOM 1868 C CA . ARG B 1 49 ? 14.827 -7.186 49.526 1.00 28.54 80 ARG B CA 1
ATOM 1869 C C . ARG B 1 49 ? 16.248 -7.657 49.683 1.00 30.02 80 ARG B C 1
ATOM 1870 O O . ARG B 1 49 ? 16.772 -8.260 48.766 1.00 32.49 80 ARG B O 1
ATOM 1878 N N . ALA B 1 50 ? 16.838 -7.416 50.847 1.00 31.32 81 ALA B N 1
ATOM 1879 C CA . ALA B 1 50 ? 18.248 -7.734 51.066 1.00 35.39 81 ALA B CA 1
ATOM 1880 C C . ALA B 1 50 ? 18.353 -8.623 52.294 1.00 34.70 81 ALA B C 1
ATOM 1881 O O . ALA B 1 50 ? 17.720 -8.337 53.314 1.00 39.01 81 ALA B O 1
ATOM 1883 N N . ARG B 1 51 ? 19.060 -9.748 52.150 1.00 33.04 82 ARG B N 1
ATOM 1884 C CA . ARG B 1 51 ? 19.545 -10.542 53.286 1.00 33.46 82 ARG B CA 1
ATOM 1885 C C . ARG B 1 51 ? 21.081 -10.576 53.155 1.00 34.51 82 ARG B C 1
ATOM 1886 O O . ARG B 1 51 ? 21.589 -11.236 52.258 1.00 31.24 82 ARG B O 1
ATOM 1894 N N . PHE B 1 52 ? 21.785 -9.843 54.018 1.00 35.83 83 PHE B N 1
ATOM 1895 C CA . PHE B 1 52 ? 23.263 -9.795 53.990 1.00 39.84 83 PHE B CA 1
ATOM 1896 C C . PHE B 1 52 ? 23.886 -11.080 54.516 1.00 40.76 83 PHE B C 1
ATOM 1897 O O . PHE B 1 52 ? 23.359 -11.721 55.440 1.0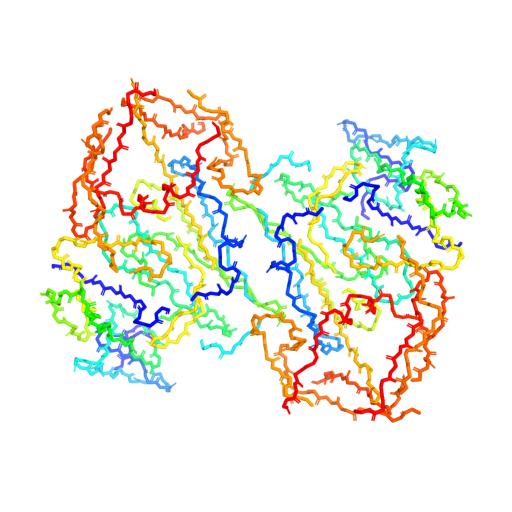0 41.67 83 PHE B O 1
ATOM 1905 N N . CYS B 1 53 ? 25.020 -11.462 53.931 1.00 46.56 84 CYS B N 1
ATOM 1906 C CA . CYS B 1 53 ? 25.696 -12.684 54.333 1.00 44.33 84 CYS B CA 1
ATOM 1907 C C . CYS B 1 53 ? 26.101 -12.625 55.805 1.00 46.50 84 CYS B C 1
ATOM 1908 O O . CYS B 1 53 ? 26.143 -13.653 56.491 1.00 44.70 84 CYS B O 1
ATOM 1911 N N . ARG B 1 54 ? 26.362 -11.417 56.292 1.00 52.41 85 ARG B N 1
ATOM 1912 C CA . ARG B 1 54 ? 26.977 -11.241 57.602 1.00 58.28 85 ARG B CA 1
ATOM 1913 C C . ARG B 1 54 ? 26.196 -10.344 58.552 1.00 56.77 85 ARG B C 1
ATOM 1914 O O . ARG B 1 54 ? 25.718 -9.272 58.161 1.00 56.06 85 ARG B O 1
ATOM 1922 N N . SER B 1 55 ? 26.096 -10.804 59.804 1.00 60.36 86 SER B N 1
ATOM 1923 C CA . SER B 1 55 ? 25.544 -10.046 60.936 1.00 61.57 86 SER B CA 1
ATOM 1924 C C . SER B 1 55 ? 24.159 -9.513 60.635 1.00 60.42 86 SER B C 1
ATOM 1925 O O . SER B 1 55 ? 23.854 -8.341 60.890 1.00 59.08 86 SER B O 1
ATOM 1928 N N . HIS B 1 56 ? 23.319 -10.375 60.077 1.00 57.39 87 HIS B N 1
ATOM 1929 C CA . HIS B 1 56 ? 22.022 -9.923 59.624 1.00 56.50 87 HIS B CA 1
ATOM 1930 C C . HIS B 1 56 ? 20.988 -10.997 59.784 1.00 55.78 87 HIS B C 1
ATOM 1931 O O . HIS B 1 56 ? 21.215 -12.150 59.417 1.00 60.45 87 HIS B O 1
ATOM 1938 N N . ASP B 1 57 ? 19.859 -10.622 60.379 1.00 54.17 88 ASP B N 1
ATOM 1939 C CA . ASP B 1 57 ? 18.737 -11.532 60.586 1.00 54.96 88 ASP B CA 1
ATOM 1940 C C . ASP B 1 57 ? 17.517 -10.873 59.964 1.00 50.77 88 ASP B C 1
ATOM 1941 O O . ASP B 1 57 ? 17.444 -9.640 59.894 1.00 49.79 88 ASP B O 1
ATOM 1946 N N . GLY B 1 58 ? 16.566 -11.682 59.507 1.00 45.51 89 GLY B N 1
ATOM 1947 C CA . GLY B 1 58 ? 15.451 -11.159 58.755 1.00 43.39 89 GLY B CA 1
ATOM 1948 C C . GLY B 1 58 ? 15.867 -10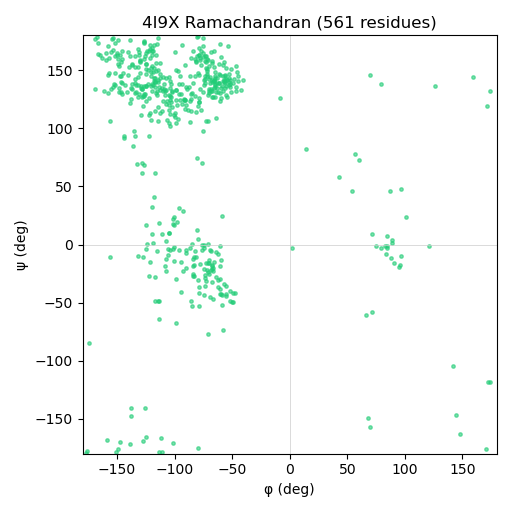.654 57.380 1.00 46.60 89 GLY B C 1
ATOM 1949 O O . GLY B 1 58 ? 16.901 -11.084 56.815 1.00 44.39 89 GLY B O 1
ATOM 1950 N N . SER B 1 59 ? 15.057 -9.755 56.828 1.00 39.84 90 SER B N 1
ATOM 1951 C CA . SER B 1 59 ? 15.364 -9.155 55.544 1.00 41.34 90 SER B CA 1
ATOM 1952 C C . SER B 1 59 ? 15.008 -7.691 55.561 1.00 42.66 90 SER B C 1
ATOM 1953 O O . SER B 1 59 ? 14.041 -7.283 56.206 1.00 41.00 90 SER B O 1
ATOM 1956 N N . ASP B 1 60 ? 15.790 -6.894 54.847 1.00 42.02 91 ASP B N 1
ATOM 1957 C CA . ASP B 1 60 ? 15.479 -5.493 54.757 1.00 44.34 91 ASP B CA 1
ATOM 1958 C C . ASP B 1 60 ? 15.073 -5.082 53.349 1.00 42.51 91 ASP B C 1
ATOM 1959 O O . ASP B 1 60 ? 15.707 -5.494 52.378 1.00 43.42 91 ASP B O 1
ATOM 1964 N N . GLU B 1 61 ? 14.002 -4.283 53.261 1.00 37.27 92 GLU B N 1
ATOM 1965 C CA . GLU B 1 61 ? 13.409 -3.912 52.000 1.00 34.48 92 GLU B CA 1
ATOM 1966 C C . GLU B 1 61 ? 13.457 -2.428 51.724 1.00 31.77 92 GLU B C 1
ATOM 1967 O O . GLU B 1 61 ? 13.268 -1.616 52.616 1.00 32.74 92 GLU B O 1
ATOM 1973 N N . LEU B 1 62 ? 13.665 -2.067 50.462 1.00 32.01 93 LEU B N 1
ATOM 1974 C CA . LEU B 1 62 ? 13.401 -0.725 50.025 1.00 31.98 93 LEU B CA 1
ATOM 1975 C C . LEU B 1 62 ? 12.024 -0.862 49.360 1.00 33.70 93 LEU B C 1
ATOM 1976 O O . LEU B 1 62 ? 11.915 -1.523 48.344 1.00 36.68 93 LEU B O 1
ATOM 1981 N N . ILE B 1 63 ? 10.973 -0.319 49.963 1.00 34.16 94 ILE B N 1
ATOM 1982 C CA . ILE B 1 63 ? 9.628 -0.505 49.380 1.00 33.46 94 ILE B CA 1
ATOM 1983 C C . ILE B 1 63 ? 9.310 0.741 48.593 1.00 32.26 94 ILE B C 1
ATOM 1984 O O . ILE B 1 63 ? 9.409 1.850 49.125 1.00 35.23 94 ILE B O 1
ATOM 1989 N N . LEU B 1 64 ? 8.987 0.569 47.313 1.00 32.22 95 LEU B N 1
ATOM 1990 C CA . LEU B 1 64 ? 8.582 1.690 46.464 1.00 32.71 95 LEU B CA 1
ATOM 1991 C C . LEU B 1 64 ? 7.114 1.522 46.096 1.00 34.59 95 LEU B C 1
ATOM 1992 O O . LEU B 1 64 ? 6.605 0.405 46.109 1.00 31.94 95 LEU B O 1
ATOM 1997 N N . ASP B 1 65 ? 6.461 2.634 45.767 1.00 37.26 96 ASP B N 1
ATOM 1998 C CA . ASP B 1 65 ? 5.107 2.605 45.221 1.00 40.42 96 ASP B CA 1
ATOM 1999 C C . ASP B 1 65 ? 5.196 2.019 43.804 1.00 38.35 96 ASP B C 1
ATOM 2000 O O . ASP B 1 65 ? 6.070 2.407 43.007 1.00 39.37 96 ASP B O 1
ATOM 2005 N N . ALA B 1 66 ? 4.330 1.057 43.512 1.00 35.50 97 ALA B N 1
ATOM 2006 C CA . ALA B 1 66 ? 4.417 0.303 42.253 1.00 37.07 97 ALA B CA 1
ATOM 2007 C C . ALA B 1 66 ? 3.975 1.094 41.040 1.00 40.11 97 ALA B C 1
ATOM 2008 O O . ALA B 1 66 ? 4.467 0.849 39.942 1.00 40.89 97 ALA B O 1
ATOM 2010 N N . VAL B 1 67 ? 3.055 2.041 41.247 1.00 45.61 98 VAL B N 1
ATOM 2011 C CA . VAL B 1 67 ? 2.545 2.900 40.175 1.00 45.20 98 VAL B CA 1
ATOM 2012 C C . VAL B 1 67 ? 3.532 4.010 39.850 1.00 44.83 98 VAL B C 1
ATOM 2013 O O . VAL B 1 67 ? 3.895 4.197 38.695 1.00 43.66 98 VAL B O 1
ATOM 2017 N N . LYS B 1 68 ? 3.959 4.759 40.868 1.00 43.69 99 LYS B N 1
ATOM 2018 C CA . LYS B 1 68 ? 4.713 5.978 40.599 1.00 43.86 99 LYS B CA 1
ATOM 2019 C C . LYS B 1 68 ? 6.170 5.864 40.950 1.00 43.65 99 LYS B C 1
ATOM 2020 O O . LYS B 1 68 ? 6.953 6.665 40.480 1.00 44.43 99 LYS B O 1
ATOM 2022 N N . GLY B 1 69 ? 6.536 4.889 41.783 1.00 46.29 100 GLY B N 1
ATOM 2023 C CA . GLY B 1 69 ? 7.944 4.665 42.122 1.00 40.62 100 GLY B CA 1
ATOM 2024 C C . GLY B 1 69 ? 8.534 5.415 43.311 1.00 41.81 100 GLY B C 1
ATOM 2025 O O . GLY B 1 69 ? 9.726 5.259 43.631 1.00 38.84 100 GLY B O 1
ATOM 2026 N N . HIS B 1 70 ? 7.734 6.218 43.994 1.00 39.81 101 HIS B N 1
ATOM 2027 C CA . HIS B 1 70 ? 8.287 6.929 45.155 1.00 44.35 101 HIS B CA 1
ATOM 2028 C C . HIS B 1 70 ? 8.536 6.000 46.320 1.00 44.10 101 HIS B C 1
ATOM 2029 O O . HIS B 1 70 ? 7.841 4.970 46.486 1.00 43.40 101 HIS B O 1
ATOM 2036 N N . ARG B 1 71 ? 9.555 6.346 47.101 1.00 39.69 102 ARG B N 1
ATOM 2037 C CA . ARG B 1 71 ? 9.938 5.618 48.298 1.00 40.58 102 ARG B CA 1
ATOM 2038 C C . ARG B 1 71 ? 8.811 5.590 49.318 1.00 40.62 102 ARG B C 1
ATOM 2039 O O . ARG B 1 71 ? 8.215 6.606 49.645 1.00 42.76 102 ARG B O 1
ATOM 2047 N N . LEU B 1 72 ? 8.525 4.404 49.817 1.00 41.17 103 LEU B N 1
ATOM 2048 C CA . LEU B 1 72 ? 7.573 4.248 50.898 1.00 40.18 103 LEU B CA 1
ATOM 2049 C C . LEU B 1 72 ? 8.293 3.941 52.225 1.00 38.50 103 LEU B C 1
ATOM 2050 O O . LEU B 1 72 ? 7.947 4.486 53.253 1.00 39.45 103 LEU B O 1
ATOM 2063 N N . ASN B 1 74 ? 12.557 2.959 53.342 1.00 35.92 105 ASN B N 1
ATOM 2064 C CA . ASN B 1 74 ? 13.896 2.470 52.993 1.00 31.48 105 ASN B CA 1
ATOM 2065 C C . ASN B 1 74 ? 14.391 1.705 54.211 1.00 34.10 105 ASN B C 1
ATOM 2066 O O . ASN B 1 74 ? 14.893 2.281 55.166 1.00 35.60 105 ASN B O 1
ATOM 2071 N N . GLY B 1 75 ? 14.153 0.396 54.199 1.00 36.17 106 GLY B N 1
ATOM 2072 C CA . GLY B 1 75 ? 14.580 -0.492 55.251 1.00 36.30 106 GLY B CA 1
ATOM 2073 C C . GLY B 1 75 ? 16.065 -0.762 55.122 1.00 40.13 106 GLY B C 1
ATOM 2074 O O . GLY B 1 75 ? 16.633 -1.448 55.956 1.00 44.21 106 GLY B O 1
ATOM 2075 N N . LEU B 1 76 ? 16.713 -0.187 54.110 1.00 42.62 107 LEU B N 1
ATOM 2076 C CA . LEU B 1 76 ? 18.133 -0.488 53.831 1.00 40.24 107 LEU B CA 1
ATOM 2077 C C . LEU B 1 76 ? 19.123 0.571 54.306 1.00 43.29 107 LEU B C 1
ATOM 2078 O O . LEU B 1 76 ? 20.349 0.397 54.184 1.00 42.55 107 LEU B O 1
ATOM 2083 N N . GLN B 1 77 ? 18.613 1.673 54.833 1.00 48.64 108 GLN B N 1
ATOM 2084 C CA . GLN B 1 77 ? 19.454 2.846 55.054 1.00 54.43 108 GLN B CA 1
ATOM 2085 C C . GLN B 1 77 ? 20.597 2.660 56.032 1.00 53.96 108 GLN B C 1
ATOM 2086 O O . GLN B 1 77 ? 21.642 3.278 55.868 1.00 59.87 108 GLN B O 1
ATOM 2092 N N . TYR B 1 78 ? 20.433 1.795 57.022 1.00 56.29 109 TYR B N 1
ATOM 2093 C CA . TYR B 1 78 ? 21.514 1.607 57.989 1.00 58.30 109 TYR B CA 1
ATOM 2094 C C . TYR B 1 78 ? 22.692 0.803 57.445 1.00 54.40 109 TYR B C 1
ATOM 2095 O O . TYR B 1 78 ? 23.841 1.177 57.662 1.00 54.91 109 TYR B O 1
ATOM 2104 N N . ARG B 1 79 ? 22.410 -0.284 56.733 1.00 53.56 110 ARG B N 1
ATOM 2105 C CA . ARG B 1 79 ? 23.462 -1.122 56.167 1.00 51.71 110 ARG B CA 1
ATOM 2106 C C . ARG B 1 79 ? 23.981 -0.575 54.836 1.00 51.78 110 ARG B C 1
ATOM 2107 O O . ARG B 1 79 ? 25.143 -0.798 54.486 1.00 53.52 110 ARG B O 1
ATOM 2115 N N . LEU B 1 80 ? 23.135 0.160 54.110 1.00 46.52 111 LEU B N 1
ATOM 2116 C CA . LEU B 1 80 ? 23.533 0.797 52.846 1.00 45.13 111 LEU B CA 1
ATOM 2117 C C . LEU B 1 80 ? 23.227 2.299 52.854 1.00 50.00 111 LEU B C 1
ATOM 2118 O O . LEU B 1 80 ? 22.325 2.767 52.131 1.00 52.38 111 LEU B O 1
ATOM 2123 N N . PRO B 1 81 ? 23.960 3.076 53.686 1.00 54.52 112 PRO B N 1
ATOM 2124 C CA . PRO B 1 81 ? 23.550 4.481 53.861 1.00 52.74 112 PRO B CA 1
ATOM 2125 C C . PRO B 1 81 ? 23.733 5.344 52.614 1.00 51.15 112 PRO B C 1
ATOM 2126 O O . PRO B 1 81 ? 23.113 6.399 52.520 1.00 50.33 112 PRO B O 1
ATOM 2130 N N . TYR B 1 82 ? 24.557 4.908 51.666 1.00 50.06 113 TYR B N 1
ATOM 2131 C CA . TYR B 1 82 ? 24.755 5.709 50.452 1.00 55.35 113 TYR B CA 1
ATOM 2132 C C . TYR B 1 82 ? 23.987 5.248 49.216 1.00 48.31 113 TYR B C 1
ATOM 2133 O O . TYR B 1 82 ? 23.995 5.918 48.197 1.00 45.27 113 TYR B O 1
ATOM 2142 N N . ALA B 1 83 ? 23.259 4.152 49.347 1.00 45.30 114 ALA B N 1
ATOM 2143 C CA . ALA B 1 83 ? 22.548 3.579 48.218 1.00 46.77 114 ALA B CA 1
ATOM 2144 C C . ALA B 1 83 ? 21.625 4.591 47.561 1.00 43.78 114 ALA B C 1
ATOM 2145 O O . ALA B 1 83 ? 21.045 5.436 48.211 1.00 45.80 114 ALA B O 1
ATOM 2147 N N . THR B 1 84 ? 21.551 4.528 46.245 1.00 44.66 115 THR B N 1
ATOM 2148 C CA . THR B 1 84 ? 20.604 5.318 45.505 1.00 47.57 115 THR B CA 1
ATOM 2149 C C . THR B 1 84 ? 19.732 4.298 44.776 1.00 45.62 115 THR B C 1
ATOM 2150 O O . THR B 1 84 ? 20.067 3.100 44.711 1.00 44.14 115 THR B O 1
ATOM 2154 N N . TRP B 1 85 ? 18.617 4.773 44.247 1.00 43.04 116 TRP B N 1
ATOM 2155 C CA . TRP B 1 85 ? 17.703 3.909 43.546 1.00 43.15 116 TRP B CA 1
ATOM 2156 C C . TRP B 1 85 ? 17.040 4.648 42.414 1.00 42.72 116 TRP B C 1
ATOM 2157 O O . TRP B 1 85 ? 17.012 5.882 42.411 1.00 40.56 116 TRP B O 1
ATOM 2168 N N . ASN B 1 86 ? 16.561 3.907 41.412 1.00 44.04 117 ASN B N 1
ATOM 2169 C CA . ASN B 1 86 ? 15.831 4.496 40.268 1.00 45.25 117 ASN B CA 1
ATOM 2170 C C . ASN B 1 86 ? 14.528 3.744 40.003 1.00 42.01 117 ASN B C 1
ATOM 2171 O O . ASN B 1 86 ? 14.364 2.612 40.447 1.00 41.77 117 ASN B O 1
ATOM 2176 N N . PHE B 1 87 ? 13.622 4.365 39.257 1.00 40.72 118 PHE B N 1
ATOM 2177 C CA . PHE B 1 87 ? 12.349 3.738 38.863 1.00 39.26 118 PHE B CA 1
ATOM 2178 C C . PHE B 1 87 ? 11.970 4.290 37.488 1.00 38.99 118 PHE B C 1
ATOM 2179 O O . PHE B 1 87 ? 12.026 5.490 37.304 1.00 40.37 118 PHE B O 1
ATOM 2187 N N . SER B 1 88 ? 11.616 3.428 36.524 1.00 40.58 119 SER B N 1
ATOM 2188 C CA . SER B 1 88 ? 11.162 3.882 35.196 1.00 37.63 119 SER B CA 1
ATOM 2189 C C . SER B 1 88 ? 9.857 3.207 34.823 1.00 38.81 119 SER B C 1
ATOM 2190 O O . SER B 1 88 ? 9.715 2.010 34.969 1.00 37.57 119 SER B O 1
ATOM 2193 N N . GLN B 1 89 ? 8.918 3.981 34.313 1.00 40.13 120 GLN B N 1
ATOM 2194 C CA . GLN B 1 89 ? 7.691 3.427 33.781 1.00 44.22 120 GLN B CA 1
ATOM 2195 C C . GLN B 1 89 ? 7.940 3.170 32.301 1.00 44.06 120 GLN B C 1
ATOM 2196 O O . GLN B 1 89 ? 8.322 4.070 31.585 1.00 47.10 120 GLN B O 1
ATOM 2202 N N . LEU B 1 90 ? 7.737 1.934 31.856 1.00 42.44 121 LEU B N 1
ATOM 2203 C CA . LEU B 1 90 ? 7.865 1.589 30.454 1.00 40.08 121 LEU B CA 1
ATOM 2204 C C . LEU B 1 90 ? 6.493 1.250 29.871 1.00 36.55 121 LEU B C 1
ATOM 2205 O O . LEU B 1 90 ? 6.408 0.773 28.745 1.00 35.18 121 LEU B O 1
ATOM 2210 N N . HIS B 1 91 ? 5.437 1.506 30.646 1.00 40.29 122 HIS B N 1
ATOM 2211 C CA . HIS B 1 91 ? 4.038 1.181 30.297 1.00 38.67 122 HIS B CA 1
ATOM 2212 C C . HIS B 1 91 ? 3.725 -0.285 30.327 1.00 40.48 122 HIS B C 1
ATOM 2213 O O . HIS B 1 91 ? 2.787 -0.723 31.007 1.00 44.06 122 HIS B O 1
ATOM 2220 N N . LEU B 1 92 ? 4.458 -1.065 29.543 1.00 39.33 123 LEU B N 1
ATOM 2221 C CA . LEU B 1 92 ? 4.298 -2.509 29.567 1.00 39.86 123 LEU B CA 1
ATOM 2222 C C . LEU B 1 92 ? 4.884 -3.146 30.840 1.00 38.12 123 LEU B C 1
ATOM 2223 O O . LEU B 1 92 ? 4.560 -4.289 31.197 1.00 34.69 123 LEU B O 1
ATOM 2228 N N . GLY B 1 93 ? 5.714 -2.377 31.546 1.00 39.26 124 GLY B N 1
ATOM 2229 C CA . GLY B 1 93 ? 6.405 -2.861 32.743 1.00 38.61 124 GLY B CA 1
ATOM 2230 C C . GLY B 1 93 ? 7.211 -1.765 33.426 1.00 37.29 124 GLY B C 1
ATOM 2231 O O . GLY B 1 93 ? 7.161 -0.607 33.025 1.00 35.66 124 GLY B O 1
ATOM 2232 N N . GLN B 1 94 ? 7.913 -2.116 34.504 1.00 38.22 125 GLN B N 1
ATOM 2233 C CA . GLN B 1 94 ? 8.696 -1.128 35.231 1.00 35.11 125 GLN B CA 1
ATOM 2234 C C . GLN B 1 94 ? 10.080 -1.678 35.555 1.00 36.90 125 GLN B C 1
ATOM 2235 O O . GLN B 1 94 ? 10.227 -2.861 35.840 1.00 36.51 125 GLN B O 1
ATOM 2241 N N . ILE B 1 95 ? 11.088 -0.817 35.484 1.00 36.95 126 ILE B N 1
ATOM 2242 C CA . ILE B 1 95 ? 12.422 -1.184 35.932 1.00 37.70 126 ILE B CA 1
ATOM 2243 C C . ILE B 1 95 ? 12.684 -0.395 37.185 1.00 34.51 126 ILE B C 1
ATOM 2244 O O . ILE B 1 95 ? 12.571 0.838 37.182 1.00 34.72 126 ILE B O 1
ATOM 2249 N N . PHE B 1 96 ? 12.996 -1.097 38.273 1.00 32.54 127 PHE B N 1
ATOM 2250 C CA . PHE B 1 96 ? 13.445 -0.403 39.464 1.00 34.29 127 PHE B CA 1
ATOM 2251 C C . PHE B 1 96 ? 14.807 -0.978 39.878 1.00 35.21 127 PHE B C 1
ATOM 2252 O O . PHE B 1 96 ? 15.122 -2.092 39.543 1.00 37.18 127 PHE B O 1
ATOM 2260 N N . SER B 1 97 ? 15.617 -0.220 40.583 1.00 34.48 128 SER B N 1
ATOM 2261 C CA . SER B 1 97 ? 16.965 -0.723 40.862 1.00 35.27 128 SER B CA 1
ATOM 2262 C C . SER B 1 97 ? 17.603 -0.042 42.036 1.00 36.22 128 SER B C 1
ATOM 2263 O O . SER B 1 97 ? 17.149 1.017 42.473 1.00 37.06 128 SER B O 1
ATOM 2266 N N . LEU B 1 98 ? 18.674 -0.662 42.532 1.00 35.32 129 LEU B N 1
ATOM 2267 C CA . LEU B 1 98 ? 19.351 -0.210 43.711 1.00 33.70 129 LEU B CA 1
ATOM 2268 C C . LEU B 1 98 ? 20.844 -0.175 43.376 1.00 35.83 129 LEU B C 1
ATOM 2269 O O . LEU B 1 98 ? 21.391 -1.173 42.930 1.00 36.45 129 LEU B O 1
ATOM 2274 N N . THR B 1 99 ? 21.474 0.973 43.606 1.00 37.58 130 THR B N 1
ATOM 2275 C CA . THR B 1 99 ? 22.884 1.174 43.312 1.00 38.25 130 THR B CA 1
ATOM 2276 C C . THR B 1 99 ? 23.620 1.418 44.617 1.00 39.65 130 THR B C 1
ATOM 2277 O O . THR B 1 99 ? 23.211 2.265 45.425 1.00 39.39 130 THR B O 1
ATOM 2281 N N . PHE B 1 100 ? 24.694 0.661 44.835 1.00 42.48 131 PHE B N 1
ATOM 2282 C CA . PHE B 1 100 ? 25.504 0.779 46.031 1.00 42.04 131 PHE B CA 1
ATOM 2283 C C . PHE B 1 100 ? 26.916 0.318 45.719 1.00 43.72 131 PHE B C 1
ATOM 2284 O O . PHE B 1 100 ? 27.150 -0.275 44.681 1.00 42.91 131 PHE B O 1
ATOM 2292 N N . ASN B 1 101 ? 27.853 0.603 46.617 1.00 49.95 132 ASN B N 1
ATOM 2293 C CA . ASN B 1 101 ? 29.242 0.107 46.498 1.00 51.89 132 ASN B CA 1
ATOM 2294 C C . ASN B 1 101 ? 29.434 -1.183 47.294 1.00 51.87 132 ASN B C 1
ATOM 2295 O O . ASN B 1 101 ? 29.076 -1.263 48.461 1.00 54.53 132 ASN B O 1
ATOM 2300 N N . VAL B 1 102 ? 29.985 -2.202 46.655 1.00 55.23 133 VAL B N 1
ATOM 2301 C CA . VAL B 1 102 ? 30.172 -3.500 47.303 1.00 60.06 133 VAL B CA 1
ATOM 2302 C C . VAL B 1 102 ? 31.208 -3.445 48.426 1.00 58.86 133 VAL B C 1
ATOM 2303 O O . VAL B 1 102 ? 32.239 -2.776 48.310 1.00 58.97 133 VAL B O 1
ATOM 2307 N N . SER B 1 103 ? 30.913 -4.144 49.516 1.00 58.99 134 SER B N 1
ATOM 2308 C CA . SER B 1 103 ? 31.887 -4.379 50.575 1.00 60.23 134 SER B CA 1
ATOM 2309 C C . SER B 1 103 ? 31.537 -5.696 51.240 1.00 60.22 134 SER B C 1
ATOM 2310 O O . SER B 1 103 ? 30.577 -6.356 50.844 1.00 60.15 134 SER B O 1
ATOM 2313 N N . THR B 1 104 ? 32.309 -6.065 52.258 1.00 61.26 135 THR B N 1
ATOM 2314 C CA . THR B 1 104 ? 32.084 -7.303 52.995 1.00 59.69 135 THR B CA 1
ATOM 2315 C C . THR B 1 104 ? 30.718 -7.299 53.690 1.00 54.88 135 THR B C 1
ATOM 2316 O O . THR B 1 104 ? 30.045 -8.325 53.748 1.00 50.54 135 THR B O 1
ATOM 2320 N N . ASP B 1 105 ? 30.317 -6.130 54.181 1.00 53.76 136 ASP B N 1
ATOM 2321 C CA . ASP B 1 105 ? 29.042 -5.949 54.880 1.00 56.13 136 ASP B CA 1
ATOM 2322 C C . ASP B 1 105 ? 27.850 -5.748 53.962 1.00 53.26 136 ASP B C 1
ATOM 2323 O O . ASP B 1 105 ? 26.719 -5.765 54.443 1.00 56.57 136 ASP B O 1
ATOM 2328 N N . THR B 1 106 ? 28.099 -5.531 52.666 1.00 50.97 137 THR B N 1
ATOM 2329 C CA . THR B 1 106 ? 27.024 -5.377 51.661 1.00 49.55 137 THR B CA 1
ATOM 2330 C C . THR B 1 106 ? 26.863 -6.603 50.741 1.00 49.49 137 THR B C 1
ATOM 2331 O O . THR B 1 106 ? 25.950 -6.625 49.885 1.00 43.40 137 THR B O 1
ATOM 2335 N N . ALA B 1 107 ? 27.749 -7.601 50.904 1.00 42.48 138 ALA B N 1
ATOM 2336 C CA . ALA B 1 107 ? 27.590 -8.899 50.244 1.00 42.77 138 ALA B CA 1
ATOM 2337 C C . ALA B 1 107 ? 26.287 -9.537 50.736 1.00 43.05 138 ALA B C 1
ATOM 2338 O O . ALA B 1 107 ? 25.982 -9.444 51.916 1.00 43.06 138 ALA B O 1
ATOM 2340 N N . GLY B 1 108 ? 25.516 -10.162 49.849 1.00 41.80 139 GLY B N 1
ATOM 2341 C CA . GLY B 1 108 ? 24.179 -10.608 50.236 1.00 41.61 139 GLY B CA 1
ATOM 2342 C C . GLY B 1 108 ? 23.312 -11.134 49.114 1.00 41.12 139 GLY B C 1
ATOM 2343 O O . GLY B 1 108 ? 23.737 -11.195 47.961 1.00 42.29 139 GLY B O 1
ATOM 2352 N N . TYR B 1 110 ? 19.900 -10.543 47.104 1.00 38.01 141 TYR B N 1
ATOM 2353 C CA . TYR B 1 110 ? 19.173 -9.348 46.717 1.00 37.14 141 TYR B CA 1
ATOM 2354 C C . TYR B 1 110 ? 18.059 -9.767 45.783 1.00 38.06 141 TYR B C 1
ATOM 2355 O O . TYR B 1 110 ? 18.311 -10.372 44.735 1.00 37.94 141 TYR B O 1
ATOM 2364 N N . GLU B 1 111 ? 16.825 -9.497 46.177 1.00 35.21 142 GLU B N 1
ATOM 2365 C CA . GLU B 1 111 ? 15.683 -10.044 45.448 1.00 33.91 142 GLU B CA 1
ATOM 2366 C C . GLU B 1 111 ? 14.824 -8.926 44.936 1.00 35.83 142 GLU B C 1
ATOM 2367 O O . GLU B 1 111 ? 14.799 -7.869 45.558 1.00 33.96 142 GLU B O 1
ATOM 2373 N N . CYS B 1 112 ? 14.115 -9.173 43.818 1.00 37.00 143 CYS B N 1
ATOM 2374 C CA . CYS B 1 112 ? 13.084 -8.264 43.287 1.00 35.54 143 CYS B CA 1
ATOM 2375 C C . CYS B 1 112 ? 11.722 -8.838 43.665 1.00 35.06 143 CYS B C 1
ATOM 2376 O O . CYS B 1 112 ? 11.502 -10.001 43.438 1.00 35.32 143 CYS B O 1
ATOM 2379 N N . VAL B 1 113 ? 10.810 -8.020 44.204 1.00 32.77 144 VAL B N 1
ATOM 2380 C CA . VAL B 1 113 ? 9.628 -8.551 44.892 1.00 37.28 144 VAL B CA 1
ATOM 2381 C C . VAL B 1 113 ? 8.373 -7.753 44.511 1.00 34.77 144 VAL B C 1
ATOM 2382 O O . VAL B 1 113 ? 8.410 -6.537 44.461 1.00 36.83 144 VAL B O 1
ATOM 2386 N N . LEU B 1 114 ? 7.269 -8.425 44.215 1.00 39.47 145 LEU B N 1
ATOM 2387 C CA . LEU B 1 114 ? 6.010 -7.701 44.164 1.00 33.87 145 LEU B CA 1
ATOM 2388 C C . LEU B 1 114 ? 5.456 -7.778 45.582 1.00 33.81 145 LEU B C 1
ATOM 2389 O O . LEU B 1 114 ? 5.522 -8.822 46.214 1.00 33.71 145 LEU B O 1
ATOM 2394 N N . ARG B 1 115 ? 4.950 -6.657 46.100 1.00 37.32 146 ARG B N 1
ATOM 2395 C CA . ARG B 1 115 ? 4.684 -6.533 47.516 1.00 34.25 146 ARG B CA 1
ATOM 2396 C C . ARG B 1 115 ? 3.294 -5.968 47.876 1.00 33.67 146 ARG B C 1
ATOM 2397 O O . ARG B 1 115 ? 2.827 -5.003 47.298 1.00 34.22 146 ARG B O 1
ATOM 2405 N N . ASN B 1 116 ? 2.656 -6.559 48.870 1.00 39.25 147 ASN B N 1
ATOM 2406 C CA . ASN B 1 116 ? 1.601 -5.823 49.582 1.00 41.56 147 ASN B CA 1
ATOM 2407 C C . ASN B 1 116 ? 1.916 -5.884 51.067 1.00 43.01 147 ASN B C 1
ATOM 2408 O O . ASN B 1 116 ? 3.026 -6.301 51.437 1.00 44.95 147 ASN B O 1
ATOM 2413 N N . TYR B 1 117 ? 0.976 -5.475 51.905 1.00 43.66 148 TYR B N 1
ATOM 2414 C CA . TYR B 1 117 ? 1.247 -5.324 53.321 1.00 47.15 148 TYR B CA 1
ATOM 2415 C C . TYR B 1 117 ? 1.542 -6.625 54.054 1.00 44.17 148 TYR B C 1
ATOM 2416 O O . TYR B 1 117 ? 2.239 -6.606 55.058 1.00 46.05 148 TYR B O 1
ATOM 2425 N N . SER B 1 118 ? 1.087 -7.754 53.512 1.00 43.16 149 SER B N 1
ATOM 2426 C CA . SER B 1 118 ? 1.361 -9.076 54.118 1.00 43.42 149 SER B CA 1
ATOM 2427 C C . SER B 1 118 ? 2.188 -10.023 53.248 1.00 38.70 149 SER B C 1
ATOM 2428 O O . SER B 1 118 ? 2.885 -10.874 53.780 1.00 44.83 149 SER B O 1
ATOM 2431 N N . HIS B 1 119 ? 2.109 -9.871 51.925 1.00 38.42 150 HIS B N 1
ATOM 2432 C CA . HIS B 1 119 ? 2.693 -10.832 50.985 1.00 38.75 150 HIS B CA 1
ATOM 2433 C C . HIS B 1 119 ? 3.745 -10.208 50.114 1.00 39.04 150 HIS B C 1
ATOM 2434 O O . HIS B 1 119 ? 3.660 -9.032 49.780 1.00 39.09 150 HIS B O 1
ATOM 2441 N N . GLY B 1 120 ? 4.734 -11.012 49.732 1.00 35.90 151 GLY B N 1
ATOM 2442 C CA . GLY B 1 120 ? 5.676 -10.647 48.667 1.00 35.45 151 GLY B CA 1
ATOM 2443 C C . GLY B 1 120 ? 5.851 -11.822 47.712 1.00 34.62 151 GLY B C 1
ATOM 2444 O O . GLY B 1 120 ? 6.033 -12.960 48.155 1.00 39.16 151 GLY B O 1
ATOM 2445 N N . LEU B 1 121 ? 5.740 -11.561 46.408 1.00 32.23 152 LEU B N 1
ATOM 2446 C CA . LEU B 1 121 ? 5.965 -12.560 45.367 1.00 30.54 152 LEU B CA 1
ATOM 2447 C C . LEU B 1 121 ? 7.435 -12.324 44.919 1.00 31.70 152 LEU B C 1
ATOM 2448 O O . LEU B 1 121 ? 7.742 -11.323 44.272 1.00 30.41 152 LEU B O 1
ATOM 2453 N N . ILE B 1 122 ? 8.325 -13.223 45.277 1.00 29.04 153 ILE B N 1
ATOM 2454 C CA . ILE B 1 122 ? 9.747 -12.975 44.992 1.00 29.07 153 ILE B CA 1
ATOM 2455 C C . ILE B 1 122 ? 10.031 -13.428 43.549 1.00 28.31 153 ILE B C 1
ATOM 2456 O O . ILE B 1 122 ? 9.907 -14.617 43.222 1.00 33.00 153 ILE B O 1
ATOM 2469 N N . GLN B 1 124 ? 12.906 -12.727 41.499 1.00 35.10 155 GLN B N 1
ATOM 2470 C CA . GLN B 1 124 ? 14.262 -12.961 40.985 1.00 35.21 155 GLN B CA 1
ATOM 2471 C C . GLN B 1 124 ? 15.287 -12.670 42.091 1.00 38.57 155 GLN B C 1
ATOM 2472 O O . GLN B 1 124 ? 15.075 -11.763 42.885 1.00 38.60 155 GLN B O 1
ATOM 2478 N N . ARG B 1 125 ? 16.379 -13.444 42.140 1.00 33.75 156 ARG B N 1
ATOM 2479 C CA . ARG B 1 125 ? 17.401 -13.275 43.171 1.00 34.58 156 ARG B CA 1
ATOM 2480 C C . ARG B 1 125 ? 18.789 -13.018 42.539 1.00 31.78 156 ARG B C 1
ATOM 2481 O O . ARG B 1 125 ? 19.136 -13.650 41.557 1.00 30.14 156 ARG B O 1
ATOM 2489 N N . PHE B 1 126 ? 19.539 -12.080 43.113 1.00 35.41 157 PHE B N 1
ATOM 2490 C CA . PHE B 1 126 ? 20.950 -11.843 42.763 1.00 36.10 157 PHE B CA 1
ATOM 2491 C C . PHE B 1 126 ? 21.792 -12.072 44.030 1.00 39.45 157 PHE B C 1
ATOM 2492 O O . PHE B 1 126 ? 21.461 -11.559 45.099 1.00 41.18 157 PHE B O 1
ATOM 2500 N N . VAL B 1 127 ? 22.871 -12.844 43.918 1.00 37.86 158 VAL B N 1
ATOM 2501 C CA . VAL B 1 127 ? 23.745 -13.092 45.060 1.00 38.28 158 VAL B CA 1
ATOM 2502 C C . VAL B 1 127 ? 25.062 -12.413 44.744 1.00 37.17 158 VAL B C 1
ATOM 2503 O O . VAL B 1 127 ? 25.719 -12.782 43.796 1.00 39.03 158 VAL B O 1
ATOM 2507 N N . ILE B 1 128 ? 25.386 -11.373 45.508 1.00 44.12 159 ILE B N 1
ATOM 2508 C CA . ILE B 1 128 ? 26.603 -10.584 45.337 1.00 43.69 159 ILE B CA 1
ATOM 2509 C C . ILE B 1 128 ? 27.576 -11.004 46.429 1.00 45.40 159 ILE B C 1
ATOM 2510 O O . ILE B 1 128 ? 27.234 -10.919 47.610 1.00 43.47 159 ILE B O 1
ATOM 2515 N N . LEU B 1 129 ? 28.770 -11.450 46.021 1.00 45.64 160 LEU B N 1
ATOM 2516 C CA . LEU B 1 129 ? 29.824 -11.939 46.922 1.00 45.71 160 LEU B CA 1
ATOM 2517 C C . LEU B 1 129 ? 31.173 -11.207 46.749 1.00 46.15 160 LEU B C 1
ATOM 2518 O O . LEU B 1 129 ? 31.455 -10.654 45.685 1.00 42.38 160 LEU B O 1
ATOM 2523 N N . THR B 1 130 ? 31.989 -11.205 47.805 1.00 51.63 161 THR B N 1
ATOM 2524 C CA . THR B 1 130 ? 33.326 -10.582 47.781 1.00 55.89 161 THR B CA 1
ATOM 2525 C C . THR B 1 130 ? 34.418 -11.595 48.111 1.00 58.13 161 THR B C 1
ATOM 2526 O O . THR B 1 130 ? 35.597 -11.361 47.840 1.00 59.02 161 THR B O 1
ATOM 2530 N N . GLN B 1 131 ? 34.009 -12.735 48.656 1.00 59.50 162 GLN B N 1
ATOM 2531 C CA . GLN B 1 131 ? 34.933 -13.758 49.105 1.00 59.08 162 GLN B CA 1
ATOM 2532 C C . GLN B 1 131 ? 34.376 -15.147 48.912 1.00 57.79 162 GLN B C 1
ATOM 2533 O O . GLN B 1 131 ? 33.196 -15.405 49.160 1.00 55.69 162 GLN B O 1
ATOM 2539 N N . LEU B 1 132 ? 35.248 -16.047 48.487 1.00 56.88 163 LEU B N 1
ATOM 2540 C CA . LEU B 1 132 ? 34.911 -17.440 48.373 1.00 61.19 163 LEU B CA 1
ATOM 2541 C C . LEU B 1 132 ? 35.964 -18.261 49.125 1.00 66.41 163 LEU B C 1
ATOM 2542 O O . LEU B 1 132 ? 37.170 -18.078 48.918 1.00 67.45 163 LEU B O 1
ATOM 2547 N N . GLU B 1 133 ? 35.499 -19.138 50.014 1.00 69.66 164 GLU B N 1
ATOM 2548 C CA . GLU B 1 133 ? 36.375 -19.948 50.863 1.00 71.79 164 GLU B CA 1
ATOM 2549 C C . GLU B 1 133 ? 36.419 -21.365 50.314 1.00 69.15 164 GLU B C 1
ATOM 2550 O O . GLU B 1 133 ? 35.382 -21.921 49.973 1.00 64.05 164 GLU B O 1
ATOM 2556 N N . THR B 1 134 ? 37.616 -21.944 50.233 1.00 70.49 165 THR B N 1
ATOM 2557 C CA . THR B 1 134 ? 37.782 -23.307 49.717 1.00 72.72 165 THR B CA 1
ATOM 2558 C C . THR B 1 134 ? 38.712 -24.169 50.594 1.00 74.74 165 THR B C 1
ATOM 2559 O O . THR B 1 134 ? 39.587 -23.639 51.275 1.00 71.07 165 THR B O 1
ATOM 2563 N N . LEU B 1 135 ? 38.512 -25.491 50.569 1.00 76.47 166 LEU B N 1
ATOM 2564 C CA . LEU B 1 135 ? 39.324 -26.434 51.359 1.00 73.31 166 LEU B CA 1
ATOM 2565 C C . LEU B 1 135 ? 40.184 -27.356 50.497 1.00 70.66 166 LEU B C 1
ATOM 2566 O O . LEU B 1 135 ? 39.705 -27.972 49.547 1.00 70.15 166 LEU B O 1
ATOM 2571 N N . PRO B 1 145 ? 40.813 -22.057 39.631 1.00 75.10 176 PRO B N 1
ATOM 2572 C CA . PRO B 1 145 ? 39.620 -22.362 38.836 1.00 77.08 176 PRO B CA 1
ATOM 2573 C C . PRO B 1 145 ? 39.406 -21.350 37.713 1.00 73.21 176 PRO B C 1
ATOM 2574 O O . PRO B 1 145 ? 39.672 -20.162 37.897 1.00 74.67 176 PRO B O 1
ATOM 2578 N N . ALA B 1 146 ? 38.916 -21.818 36.567 1.00 72.81 177 ALA B N 1
ATOM 2579 C CA . ALA B 1 146 ? 38.755 -20.960 35.390 1.00 70.41 177 ALA B CA 1
ATOM 2580 C C . ALA B 1 146 ? 37.478 -20.121 35.480 1.00 68.42 177 ALA B C 1
ATOM 2581 O O . ALA B 1 146 ? 36.483 -20.397 34.796 1.00 66.40 177 ALA B O 1
ATOM 2583 N N . LEU B 1 147 ? 37.521 -19.102 36.337 1.00 64.03 178 LEU B N 1
ATOM 2584 C CA . LEU B 1 147 ? 36.401 -18.187 36.537 1.00 59.97 178 LEU B CA 1
ATOM 2585 C C . LEU B 1 147 ? 36.160 -17.368 35.274 1.00 59.33 178 LEU B C 1
ATOM 2586 O O . LEU B 1 147 ? 37.090 -16.750 34.753 1.00 57.41 178 LEU B O 1
ATOM 2591 N N . GLY B 1 148 ? 34.920 -17.372 34.789 1.00 49.45 179 GLY B N 1
ATOM 2592 C CA . GLY B 1 148 ? 34.547 -16.616 33.591 1.00 51.96 179 GLY B CA 1
ATOM 2593 C C . GLY B 1 148 ? 33.579 -15.478 33.881 1.00 51.23 179 GLY B C 1
ATOM 2594 O O . GLY B 1 148 ? 33.229 -15.229 35.045 1.00 48.95 179 GLY B O 1
ATOM 2595 N N . ARG B 1 149 ? 33.172 -14.771 32.823 1.00 49.06 180 ARG B N 1
ATOM 2596 C CA . ARG B 1 149 ? 32.052 -13.824 32.898 1.00 46.04 180 ARG B CA 1
ATOM 2597 C C . ARG B 1 149 ? 30.765 -14.645 32.802 1.00 43.61 180 ARG B C 1
ATOM 2598 O O . ARG B 1 149 ? 30.832 -15.862 32.686 1.00 43.56 180 ARG B O 1
ATOM 2606 N N . TYR B 1 150 ? 29.596 -14.027 32.871 1.00 43.94 181 TYR B N 1
ATOM 2607 C CA . TYR B 1 150 ? 28.385 -14.861 32.919 1.00 43.51 181 TYR B CA 1
ATOM 2608 C C . TYR B 1 150 ? 28.223 -15.720 31.674 1.00 45.56 181 TYR B C 1
ATOM 2609 O O . TYR B 1 150 ? 28.480 -15.268 30.548 1.00 46.22 181 TYR B O 1
ATOM 2618 N N . SER B 1 151 ? 27.816 -16.965 31.883 1.00 48.40 182 SER B N 1
ATOM 2619 C CA . SER B 1 151 ? 27.378 -17.825 30.787 1.00 55.03 182 SER B CA 1
ATOM 2620 C C . SER B 1 151 ? 26.466 -18.886 31.371 1.00 56.40 182 SER B C 1
ATOM 2621 O O . SER B 1 151 ? 26.939 -19.803 32.035 1.00 64.09 182 SER B O 1
ATOM 2624 N N . LEU B 1 152 ? 25.166 -18.733 31.118 1.00 57.43 183 LEU B N 1
ATOM 2625 C CA . LEU B 1 152 ? 24.085 -19.553 31.689 1.00 63.93 183 LEU B CA 1
ATOM 2626 C C . LEU B 1 152 ? 24.481 -20.803 32.500 1.00 67.30 183 LEU B C 1
ATOM 2627 O O . LEU B 1 152 ? 25.214 -21.673 32.024 1.00 70.30 183 LEU B O 1
ATOM 2632 N N . GLY B 1 153 ? 23.977 -20.882 33.726 1.00 64.73 184 GLY B N 1
ATOM 2633 C CA . GLY B 1 153 ? 24.025 -22.122 34.467 1.00 63.89 184 GLY B CA 1
ATOM 2634 C C . GLY B 1 153 ? 24.231 -21.985 35.953 1.00 62.51 184 GLY B C 1
ATOM 2635 O O . GLY B 1 153 ? 23.789 -21.027 36.588 1.00 63.17 184 GLY B O 1
ATOM 2636 N N . ASP B 1 154 ? 24.928 -22.971 36.490 1.00 59.78 185 ASP B N 1
ATOM 2637 C CA . ASP B 1 154 ? 25.140 -23.128 37.911 1.00 60.02 185 ASP B CA 1
ATOM 2638 C C . ASP B 1 154 ? 26.528 -22.621 38.303 1.00 54.43 185 ASP B C 1
ATOM 2639 O O . ASP B 1 154 ? 27.030 -22.915 39.381 1.00 53.55 185 ASP B O 1
ATOM 2644 N N . GLN B 1 155 ? 27.144 -21.838 37.431 1.00 52.30 186 GLN B N 1
ATOM 2645 C CA . GLN B 1 155 ? 28.552 -21.532 37.594 1.00 48.87 186 GLN B CA 1
ATOM 2646 C C . GLN B 1 155 ? 28.858 -20.135 38.122 1.00 44.90 186 GLN B C 1
ATOM 2647 O O . GLN B 1 155 ? 28.654 -19.139 37.443 1.00 43.30 186 GLN B O 1
ATOM 2653 N N . ILE B 1 156 ? 29.378 -20.078 39.342 1.00 45.96 187 ILE B N 1
ATOM 2654 C CA . ILE B 1 156 ? 29.843 -18.834 39.931 1.00 44.81 187 ILE B CA 1
ATOM 2655 C C . ILE B 1 156 ? 30.745 -18.080 38.952 1.00 47.28 187 ILE B C 1
ATOM 2656 O O . ILE B 1 156 ? 31.500 -18.696 38.195 1.00 47.65 187 ILE B O 1
ATOM 2661 N N . TRP B 1 157 ? 30.629 -16.748 38.939 1.00 48.27 188 TRP B N 1
ATOM 2662 C CA . TRP B 1 157 ? 31.318 -15.936 37.942 1.00 42.47 188 TRP B CA 1
ATOM 2663 C C . TRP B 1 157 ? 31.686 -14.580 38.461 1.00 39.62 188 TRP B C 1
ATOM 2664 O O . TRP B 1 157 ? 31.466 -14.272 39.626 1.00 44.16 188 TRP B O 1
ATOM 2675 N N . SER B 1 158 ? 32.244 -13.745 37.597 1.00 39.23 189 SER B N 1
ATOM 2676 C CA . SER B 1 158 ? 32.709 -12.425 37.996 1.00 39.08 189 SER B CA 1
ATOM 2677 C C . SER B 1 158 ? 32.613 -11.535 36.781 1.00 39.95 189 SER B C 1
ATOM 2678 O O . SER B 1 158 ? 32.760 -12.020 35.673 1.00 44.56 189 SER B O 1
ATOM 2681 N N . PRO B 1 159 ? 32.342 -10.237 36.972 1.00 40.86 190 PRO B N 1
ATOM 2682 C CA . PRO B 1 159 ? 32.447 -9.343 35.813 1.00 44.13 190 PRO B CA 1
ATOM 2683 C C . PRO B 1 159 ? 33.906 -9.053 35.420 1.00 49.39 190 PRO B C 1
ATOM 2684 O O . PRO B 1 159 ? 34.150 -8.653 34.289 1.00 50.34 190 PRO B O 1
ATOM 2688 N N . THR B 1 160 ? 34.858 -9.245 36.339 1.00 48.77 191 THR B N 1
ATOM 2689 C CA . THR B 1 160 ? 36.271 -8.966 36.052 1.00 47.00 191 THR B CA 1
ATOM 2690 C C . THR B 1 160 ? 37.124 -10.146 36.514 1.00 45.32 191 THR B C 1
ATOM 2691 O O . THR B 1 160 ? 37.862 -10.026 37.500 1.00 46.51 191 THR B O 1
ATOM 2695 N N . PRO B 1 161 ? 37.008 -11.298 35.824 1.00 43.50 192 PRO B N 1
ATOM 2696 C CA . PRO B 1 161 ? 37.624 -12.532 36.315 1.00 48.55 192 PRO B CA 1
ATOM 2697 C C . PRO B 1 161 ? 39.159 -12.542 36.216 1.00 49.29 192 PRO B C 1
ATOM 2698 O O . PRO B 1 161 ? 39.810 -13.249 36.980 1.00 55.71 192 PRO B O 1
ATOM 2702 N N . TRP B 1 162 ? 39.724 -11.743 35.311 1.00 52.03 193 TRP B N 1
ATOM 2703 C CA . TRP B 1 162 ? 41.194 -11.626 35.169 1.00 57.77 193 TRP B CA 1
ATOM 2704 C C . TRP B 1 162 ? 41.874 -11.040 36.385 1.00 57.98 193 TRP B C 1
ATOM 2705 O O . TRP B 1 162 ? 43.092 -11.010 36.445 1.00 65.45 193 TRP B O 1
ATOM 2716 N N . ARG B 1 163 ? 41.099 -10.580 37.368 1.00 60.65 194 ARG B N 1
ATOM 2717 C CA . ARG B 1 163 ? 41.653 -10.004 38.596 1.00 57.81 194 ARG B CA 1
ATOM 2718 C C . ARG B 1 163 ? 41.492 -10.904 39.824 1.00 60.49 194 ARG B C 1
ATOM 2719 O O . ARG B 1 163 ? 41.857 -10.518 40.945 1.00 56.21 194 ARG B O 1
ATOM 2727 N N . LEU B 1 164 ? 40.940 -12.096 39.606 1.00 61.89 195 LEU B N 1
ATOM 2728 C CA . LEU B 1 164 ? 40.805 -13.108 40.652 1.00 64.72 195 LEU B CA 1
ATOM 2729 C C . LEU B 1 164 ? 42.136 -13.374 41.384 1.00 68.52 195 LEU B C 1
ATOM 2730 O O . LEU B 1 164 ? 43.165 -13.575 40.736 1.00 72.94 195 LEU B O 1
ATOM 2735 N N . ARG B 1 165 ? 42.105 -13.364 42.721 1.00 68.31 196 ARG B N 1
ATOM 2736 C CA . ARG B 1 165 ? 43.292 -13.639 43.556 1.00 70.01 196 ARG B CA 1
ATOM 2737 C C . ARG B 1 165 ? 43.070 -14.790 44.553 1.00 74.41 196 ARG B C 1
ATOM 2738 O O . ARG B 1 165 ? 41.934 -15.198 44.817 1.00 76.15 196 ARG B O 1
ATOM 2746 N N . ASN B 1 166 ? 44.170 -15.275 45.127 1.00 79.33 197 ASN B N 1
ATOM 2747 C CA . ASN B 1 166 ? 44.200 -16.489 45.943 1.00 77.04 197 ASN B CA 1
ATOM 2748 C C . ASN B 1 166 ? 45.015 -16.306 47.232 1.00 77.55 197 ASN B C 1
ATOM 2749 O O . ASN B 1 166 ? 46.239 -16.420 47.209 1.00 77.27 197 ASN B O 1
ATOM 2754 N N . HIS B 1 167 ? 44.334 -16.032 48.346 1.00 76.56 198 HIS B N 1
ATOM 2755 C CA . HIS B 1 167 ? 44.983 -15.869 49.654 1.00 74.81 198 HIS B CA 1
ATOM 2756 C C . HIS B 1 167 ? 44.851 -17.101 50.522 1.00 82.31 198 HIS B C 1
ATOM 2757 O O . HIS B 1 167 ? 44.411 -18.159 50.051 1.00 82.90 198 HIS B O 1
ATOM 2759 N N . ASP B 1 168 ? 45.235 -16.985 51.797 1.00 92.90 199 ASP B N 1
ATOM 2760 C CA . ASP B 1 168 ? 45.164 -18.119 52.735 1.00 95.76 199 ASP B CA 1
ATOM 2761 C C . ASP B 1 168 ? 44.157 -17.943 53.892 1.00 98.72 199 ASP B C 1
ATOM 2762 O O . ASP B 1 168 ? 43.360 -18.846 54.169 1.00 95.18 199 ASP B O 1
ATOM 2767 N N . CYS B 1 169 ? 44.201 -16.790 54.561 1.00 99.83 200 CYS B N 1
ATOM 2768 C CA . CYS B 1 169 ? 43.205 -16.440 55.586 1.00 98.12 200 CYS B CA 1
ATOM 2769 C C . CYS B 1 169 ? 42.772 -14.966 55.451 1.00 95.89 200 CYS B C 1
ATOM 2770 O O . CYS B 1 169 ? 42.599 -14.474 54.332 1.00 100.73 200 CYS B O 1
ATOM 2772 N N . GLY B 1 170 ? 42.586 -14.273 56.575 1.00 88.88 201 GLY B N 1
ATOM 2773 C CA . GLY B 1 170 ? 42.316 -12.832 56.559 1.00 83.26 201 GLY B CA 1
ATOM 2774 C C . GLY B 1 170 ? 40.997 -12.476 57.204 1.00 78.35 201 GLY B C 1
ATOM 2775 O O . GLY B 1 170 ? 40.026 -13.216 57.084 1.00 80.38 201 GLY B O 1
ATOM 2776 N N . PHE B 1 175 ? 42.770 -28.512 57.533 1.00 96.39 206 PHE B N 1
ATOM 2777 C CA . PHE B 1 175 ? 42.240 -27.642 56.485 1.00 99.33 206 PHE B CA 1
ATOM 2778 C C . PHE B 1 175 ? 42.636 -28.062 55.044 1.00 102.38 206 PHE B C 1
ATOM 2779 O O . PHE B 1 175 ? 42.095 -29.045 54.520 1.00 104.16 206 PHE B O 1
ATOM 2787 N N . GLN B 1 176 ? 43.581 -27.322 54.442 1.00 101.01 207 GLN B N 1
ATOM 2788 C CA . GLN B 1 176 ? 43.937 -27.352 52.998 1.00 96.83 207 GLN B CA 1
ATOM 2789 C C . GLN B 1 176 ? 43.207 -26.205 52.262 1.00 97.78 207 GLN B C 1
ATOM 2790 O O . GLN B 1 176 ? 42.633 -26.404 51.183 1.00 90.28 207 GLN B O 1
ATOM 2796 N N . ARG B 1 177 ? 43.271 -25.001 52.841 1.00 95.29 208 ARG B N 1
ATOM 2797 C CA . ARG B 1 177 ? 42.274 -23.952 52.577 1.00 94.45 208 ARG B CA 1
ATOM 2798 C C . ARG B 1 177 ? 42.734 -22.620 51.927 1.00 96.45 208 ARG B C 1
ATOM 2799 O O . ARG B 1 177 ? 43.793 -22.072 52.263 1.00 97.76 208 ARG B O 1
ATOM 2807 N N . ASN B 1 178 ? 41.901 -22.109 51.012 1.00 90.72 209 ASN B N 1
ATOM 2808 C CA . ASN B 1 178 ? 42.178 -20.873 50.264 1.00 83.59 209 ASN B CA 1
ATOM 2809 C C . ASN B 1 178 ? 41.029 -19.866 50.263 1.00 78.68 209 ASN B C 1
ATOM 2810 O O . ASN B 1 178 ? 39.864 -20.216 50.445 1.00 68.42 209 ASN B O 1
ATOM 2815 N N . TYR B 1 179 ? 41.378 -18.616 49.995 1.00 77.78 210 TYR B N 1
ATOM 2816 C CA . TYR B 1 179 ? 40.436 -17.511 50.045 1.00 77.89 210 TYR B CA 1
ATOM 2817 C C . TYR B 1 179 ? 40.390 -16.807 48.687 1.00 75.30 210 TYR B C 1
ATOM 2818 O O . TYR B 1 179 ? 41.365 -16.187 48.273 1.00 79.62 210 TYR B O 1
ATOM 2827 N N . PHE B 1 180 ? 39.269 -16.919 47.983 1.00 71.46 211 PHE B N 1
ATOM 2828 C CA . PHE B 1 180 ? 39.153 -16.314 46.655 1.00 66.32 211 PHE B CA 1
ATOM 2829 C C . PHE B 1 180 ? 38.427 -14.994 46.714 1.00 61.94 211 PHE B C 1
ATOM 2830 O O . PHE B 1 180 ? 37.397 -14.879 47.372 1.00 62.79 211 PHE B O 1
ATOM 2838 N N . TYR B 1 181 ? 38.996 -13.995 46.043 1.00 58.88 212 TYR B N 1
ATOM 2839 C CA . TYR B 1 181 ? 38.419 -12.654 45.958 1.00 58.21 212 TYR B CA 1
ATOM 2840 C C . TYR B 1 181 ? 38.855 -11.992 44.650 1.00 58.61 212 TYR B C 1
ATOM 2841 O O . TYR B 1 181 ? 39.686 -12.546 43.922 1.00 57.39 212 TYR B O 1
ATOM 2850 N N . ILE B 1 182 ? 38.296 -10.816 44.354 1.00 52.78 213 ILE B N 1
ATOM 2851 C CA . ILE B 1 182 ? 38.637 -10.096 43.137 1.00 55.51 213 ILE B CA 1
ATOM 2852 C C . ILE B 1 182 ? 39.657 -8.985 43.394 1.00 60.52 213 ILE B C 1
ATOM 2853 O O . ILE B 1 182 ? 40.791 -9.063 42.917 1.00 64.69 213 ILE B O 1
ATOM 2858 N N . GLY B 1 183 ? 39.250 -7.951 44.123 1.00 61.36 214 GLY B N 1
ATOM 2859 C CA . GLY B 1 183 ? 40.173 -6.876 44.523 1.00 69.47 214 GLY B CA 1
ATOM 2860 C C . GLY B 1 183 ? 40.717 -5.898 43.481 1.00 68.88 214 GLY B C 1
ATOM 2861 O O . GLY B 1 183 ? 40.959 -6.270 42.321 1.00 64.17 214 GLY B O 1
ATOM 2862 N N . ARG B 1 184 ? 40.906 -4.648 43.936 1.00 69.51 215 ARG B N 1
ATOM 2863 C CA . ARG B 1 184 ? 41.474 -3.512 43.171 1.00 72.69 215 ARG B CA 1
ATOM 2864 C C . ARG B 1 184 ? 41.841 -3.789 41.716 1.00 72.07 215 ARG B C 1
ATOM 2865 O O . ARG B 1 184 ? 41.684 -2.915 40.864 1.00 78.27 215 ARG B O 1
ATOM 2867 N N . GLU B 1 199 ? 32.902 -15.808 62.195 1.00 81.43 230 GLU B N 1
ATOM 2868 C CA . GLU B 1 199 ? 31.534 -15.309 62.001 1.00 78.33 230 GLU B CA 1
ATOM 2869 C C . GLU B 1 199 ? 30.785 -16.107 60.920 1.00 73.45 230 GLU B C 1
ATOM 2870 O O . GLU B 1 199 ? 31.354 -16.436 59.873 1.00 68.38 230 GLU B O 1
ATOM 2872 N N . PRO B 1 200 ? 29.504 -16.425 61.172 1.00 66.19 231 PRO B N 1
ATOM 2873 C CA . PRO B 1 200 ? 28.775 -17.233 60.182 1.00 66.41 231 PRO B CA 1
ATOM 2874 C C . PRO B 1 200 ? 28.454 -16.480 58.871 1.00 64.49 231 PRO B C 1
ATOM 2875 O O . PRO B 1 200 ? 28.369 -15.247 58.852 1.00 63.92 231 PRO B O 1
ATOM 2879 N N . ASP B 1 201 ? 28.313 -17.232 57.784 1.00 60.34 232 ASP B N 1
ATOM 2880 C CA . ASP B 1 201 ? 27.989 -16.677 56.486 1.00 57.32 232 ASP B CA 1
ATOM 2881 C C . ASP B 1 201 ? 26.604 -17.178 56.084 1.00 51.00 232 ASP B C 1
ATOM 2882 O O . ASP B 1 201 ? 26.445 -18.330 55.704 1.00 49.74 232 ASP B O 1
ATOM 2887 N N . ARG B 1 202 ? 25.621 -16.284 56.162 1.00 49.34 233 ARG B N 1
ATOM 2888 C CA . ARG B 1 202 ? 24.199 -16.606 55.944 1.00 48.98 233 ARG B CA 1
ATOM 2889 C C . ARG B 1 202 ? 23.872 -16.931 54.466 1.00 49.31 233 ARG B C 1
ATOM 2890 O O . ARG B 1 202 ? 22.805 -17.462 54.148 1.00 53.40 233 ARG B O 1
ATOM 2898 N N . CYS B 1 203 ? 24.802 -16.620 53.576 1.00 52.07 234 CYS B N 1
ATOM 2899 C CA . CYS B 1 203 ? 24.653 -16.911 52.151 1.00 55.33 234 CYS B CA 1
ATOM 2900 C C . CYS B 1 203 ? 25.005 -18.360 51.817 1.00 53.98 234 CYS B C 1
ATOM 2901 O O . CYS B 1 203 ? 24.737 -18.830 50.706 1.00 49.27 234 CYS B O 1
ATOM 2904 N N . TRP B 1 204 ? 25.601 -19.070 52.776 1.00 57.61 235 TRP B N 1
ATOM 2905 C CA . TRP B 1 204 ? 26.153 -20.392 52.485 1.00 56.85 235 TRP B CA 1
ATOM 2906 C C . TRP B 1 204 ? 25.184 -21.375 51.887 1.00 53.37 235 TRP B C 1
ATOM 2907 O O . TRP B 1 204 ? 25.542 -22.058 50.931 1.00 53.12 235 TRP B O 1
ATOM 2918 N N . THR B 1 205 ? 23.958 -21.457 52.414 1.00 52.16 236 THR B N 1
ATOM 2919 C CA . THR B 1 205 ? 22.990 -22.461 51.919 1.00 49.96 236 THR B CA 1
ATOM 2920 C C . THR B 1 205 ? 22.516 -22.201 50.482 1.00 48.23 236 THR B C 1
ATOM 2921 O O . THR B 1 205 ? 22.022 -23.113 49.811 1.00 50.13 236 THR B O 1
ATOM 2925 N N . VAL B 1 206 ? 22.659 -20.957 50.018 1.00 46.85 237 VAL B N 1
ATOM 2926 C CA . VAL B 1 206 ? 22.454 -20.641 48.594 1.00 46.42 237 VAL B CA 1
ATOM 2927 C C . VAL B 1 206 ? 23.746 -20.888 47.777 1.00 45.43 237 VAL B C 1
ATOM 2928 O O . VAL B 1 206 ? 23.711 -21.572 46.750 1.00 43.75 237 VAL B O 1
ATOM 2932 N N . ILE B 1 207 ? 24.873 -20.362 48.264 1.00 48.16 238 ILE B N 1
ATOM 2933 C CA . ILE B 1 207 ? 26.175 -20.484 47.565 1.00 51.36 238 ILE B CA 1
ATOM 2934 C C . ILE B 1 207 ? 26.456 -21.915 47.174 1.00 50.79 238 ILE B C 1
ATOM 2935 O O . ILE B 1 207 ? 26.768 -22.181 46.018 1.00 57.56 238 ILE B O 1
ATOM 2940 N N . GLN B 1 208 ? 26.307 -22.832 48.129 1.00 53.27 239 GLN B N 1
ATOM 2941 C CA . GLN B 1 208 ? 26.605 -24.257 47.925 1.00 55.00 239 GLN B CA 1
ATOM 2942 C C . GLN B 1 208 ? 25.765 -24.926 46.830 1.00 57.06 239 GLN B C 1
ATOM 2943 O O . GLN B 1 208 ? 26.131 -25.992 46.329 1.00 60.39 239 GLN B O 1
ATOM 2949 N N . ARG B 1 209 ? 24.639 -24.319 46.461 1.00 57.84 240 ARG B N 1
ATOM 2950 C CA . ARG B 1 209 ? 23.792 -24.894 45.418 1.00 58.11 240 ARG B CA 1
ATOM 2951 C C . ARG B 1 209 ? 24.355 -24.665 44.022 1.00 56.20 240 ARG B C 1
ATOM 2952 O O . ARG B 1 209 ? 23.797 -25.158 43.045 1.00 53.63 240 ARG B O 1
ATOM 2960 N N . TYR B 1 210 ? 25.451 -23.909 43.947 1.00 54.13 241 TYR B N 1
ATOM 2961 C CA . TYR B 1 210 ? 26.114 -23.576 42.692 1.00 54.67 241 TYR B CA 1
ATOM 2962 C C . TYR B 1 210 ? 27.535 -24.071 42.768 1.00 59.95 241 TYR B C 1
ATOM 2963 O O . TYR B 1 210 ? 27.980 -24.497 43.833 1.00 62.55 241 TYR B O 1
ATOM 2972 N N . ARG B 1 211 ? 28.258 -24.009 41.654 1.00 61.00 242 ARG B N 1
ATOM 2973 C CA . ARG B 1 211 ? 29.612 -24.534 41.632 1.00 66.68 242 ARG B CA 1
ATOM 2974 C C . ARG B 1 211 ? 30.652 -23.598 41.060 1.00 65.24 242 ARG B C 1
ATOM 2975 O O . ARG B 1 211 ? 30.341 -22.665 40.316 1.00 65.17 242 ARG B O 1
ATOM 2983 N N . LEU B 1 212 ? 31.899 -23.854 41.435 1.00 65.61 243 LEU B N 1
ATOM 2984 C CA . LEU B 1 212 ? 33.024 -23.231 40.774 1.00 69.59 243 LEU B CA 1
ATOM 2985 C C . LEU B 1 212 ? 33.286 -23.927 39.439 1.00 78.52 243 LEU B C 1
ATOM 2986 O O . LEU B 1 212 ? 32.811 -25.051 39.223 1.00 79.37 243 LEU B O 1
ATOM 2991 N N . PRO B 1 213 ? 33.979 -23.236 38.512 1.00 85.35 244 PRO B N 1
ATOM 2992 C CA . PRO B 1 213 ? 34.461 -23.876 37.286 1.00 86.43 244 PRO B CA 1
ATOM 2993 C C . PRO B 1 213 ? 35.596 -24.850 37.564 1.00 91.34 244 PRO B C 1
ATOM 2994 O O . PRO B 1 213 ? 36.531 -24.515 38.300 1.00 93.45 244 PRO B O 1
ATOM 2998 N N . GLY B 1 214 ? 35.506 -26.040 36.971 1.00 95.77 245 GLY B N 1
ATOM 2999 C CA . GLY B 1 214 ? 36.549 -27.062 37.077 1.00 100.00 245 GLY B CA 1
ATOM 3000 C C . GLY B 1 214 ? 37.898 -26.577 36.571 1.00 107.51 245 GLY B C 1
ATOM 3001 O O . GLY B 1 214 ? 38.799 -26.300 37.370 1.00 110.13 245 GLY B O 1
ATOM 3002 N N . ASP B 1 215 ? 38.024 -26.457 35.247 1.00 106.65 246 ASP B N 1
ATOM 3003 C CA . ASP B 1 215 ? 39.280 -26.062 34.587 1.00 104.97 246 ASP B CA 1
ATOM 3004 C C . ASP B 1 215 ? 39.859 -24.749 35.128 1.00 102.04 246 ASP B C 1
ATOM 3005 O O . ASP B 1 215 ? 41.033 -24.670 35.506 1.00 97.52 246 ASP B O 1
ATOM 3007 N N . GLU C 2 21 ? 14.228 10.810 56.134 1.00 84.10 78 GLU C N 1
ATOM 3008 C CA . GLU C 2 21 ? 13.246 10.795 55.013 1.00 75.55 78 GLU C CA 1
ATOM 3009 C C . GLU C 2 21 ? 12.087 9.802 55.261 1.00 66.42 78 GLU C C 1
ATOM 3010 O O . GLU C 2 21 ? 12.304 8.630 55.511 1.00 68.08 78 GLU C O 1
ATOM 3016 N N . GLY C 2 22 ? 10.857 10.294 55.174 1.00 63.60 79 GLY C N 1
ATOM 3017 C CA . GLY C 2 22 ? 9.663 9.545 55.580 1.00 54.38 79 GLY C CA 1
ATOM 3018 C C . GLY C 2 22 ? 8.904 10.409 56.572 1.00 52.56 79 GLY C C 1
ATOM 3019 O O . GLY C 2 22 ? 9.528 11.012 57.444 1.00 42.98 79 GLY C O 1
ATOM 3020 N N . LEU C 2 23 ? 7.576 10.495 56.436 1.00 48.76 80 LEU C N 1
ATOM 3021 C CA . LEU C 2 23 ? 6.784 11.345 57.330 1.00 50.67 80 LEU C CA 1
ATOM 3022 C C . LEU C 2 23 ? 6.528 10.726 58.705 1.00 51.62 80 LEU C C 1
ATOM 3023 O O . LEU C 2 23 ? 6.496 11.439 59.707 1.00 54.38 80 LEU C O 1
ATOM 3028 N N . CYS C 2 24 ? 6.331 9.407 58.746 1.00 48.08 81 CYS C N 1
ATOM 3029 C CA . CYS C 2 24 ? 5.927 8.752 59.968 1.00 43.66 81 CYS C CA 1
ATOM 3030 C C . CYS C 2 24 ? 7.048 7.937 60.592 1.00 42.59 81 CYS C C 1
ATOM 3031 O O . CYS C 2 24 ? 7.839 7.319 59.881 1.00 44.67 81 CYS C O 1
ATOM 3034 N N . PRO C 2 25 ? 7.119 7.935 61.938 1.00 42.73 82 PRO C N 1
ATOM 3035 C CA . PRO C 2 25 ? 8.180 7.204 62.614 1.00 41.49 82 PRO C CA 1
ATOM 3036 C C . PRO C 2 25 ? 7.875 5.718 62.679 1.00 39.37 82 PRO C C 1
ATOM 3037 O O . PRO C 2 25 ? 6.723 5.311 62.408 1.00 38.53 82 PRO C O 1
ATOM 3041 N N . PRO C 2 26 ? 8.884 4.915 63.079 1.00 37.44 83 PRO C N 1
ATOM 3042 C CA . PRO C 2 26 ? 8.607 3.515 63.358 1.00 37.83 83 PRO C CA 1
ATOM 3043 C C . PRO C 2 26 ? 7.318 3.320 64.201 1.00 38.28 83 PRO C C 1
ATOM 3044 O O . PRO C 2 26 ? 6.993 4.155 65.063 1.00 38.07 83 PRO C O 1
ATOM 3048 N N . GLY C 2 27 ? 6.588 2.240 63.940 1.00 35.10 84 GLY C N 1
ATOM 3049 C CA . GLY C 2 27 ? 5.365 1.948 64.712 1.00 36.23 84 GLY C CA 1
ATOM 3050 C C . GLY C 2 27 ? 4.135 2.664 64.196 1.00 38.55 84 GLY C C 1
ATOM 3051 O O . GLY C 2 27 ? 3.015 2.473 64.719 1.00 43.77 84 GLY C O 1
ATOM 3052 N N . HIS C 2 28 ? 4.328 3.466 63.150 1.00 37.01 85 HIS C N 1
ATOM 3053 C CA . HIS C 2 28 ? 3.255 4.247 62.557 1.00 41.12 85 HIS C CA 1
ATOM 3054 C C . HIS C 2 28 ? 3.205 4.077 61.065 1.00 44.20 85 HIS C C 1
ATOM 3055 O O . HIS C 2 28 ? 4.215 3.677 60.440 1.00 37.65 85 HIS C O 1
ATOM 3062 N N . HIS C 2 29 ? 2.014 4.337 60.506 1.00 39.80 86 HIS C N 1
ATOM 3063 C CA . HIS C 2 29 ? 1.804 4.525 59.074 1.00 42.60 86 HIS C CA 1
ATOM 3064 C C . HIS C 2 29 ? 1.095 5.838 58.840 1.00 43.99 86 HIS C C 1
ATOM 3065 O O . HIS C 2 29 ? 0.483 6.387 59.752 1.00 47.39 86 HIS C O 1
ATOM 3072 N N . ILE C 2 30 ? 1.187 6.363 57.621 1.00 46.68 87 ILE C N 1
ATOM 3073 C CA . ILE C 2 30 ? 0.557 7.637 57.264 1.00 46.98 87 ILE C CA 1
ATOM 3074 C C . ILE C 2 30 ? -0.949 7.461 57.009 1.00 48.96 87 ILE C C 1
ATOM 3075 O O . ILE C 2 30 ? -1.388 6.401 56.543 1.00 47.67 87 ILE C O 1
ATOM 3080 N N . SER C 2 31 ? -1.730 8.479 57.369 1.00 50.17 88 SER C N 1
ATOM 3081 C CA . SER C 2 31 ? -3.178 8.481 57.130 1.00 54.42 88 SER C CA 1
ATOM 3082 C C . SER C 2 31 ? -3.472 8.739 55.655 1.00 58.28 88 SER C C 1
ATOM 3083 O O . SER C 2 31 ? -2.586 9.193 54.899 1.00 54.02 88 SER C O 1
ATOM 3086 N N . GLU C 2 32 ? -4.723 8.457 55.274 1.00 58.08 89 GLU C N 1
ATOM 3087 C CA . GLU C 2 32 ? -5.220 8.603 53.903 1.00 60.78 89 GLU C CA 1
ATOM 3088 C C . GLU C 2 32 ? -5.062 10.024 53.357 1.00 62.70 89 GLU C C 1
ATOM 3089 O O . GLU C 2 32 ? -4.808 10.199 52.172 1.00 65.35 89 GLU C O 1
ATOM 3091 N N . ASP C 2 33 ? -5.197 11.034 54.217 1.00 65.76 90 ASP C N 1
ATOM 3092 C CA . ASP C 2 33 ? -5.033 12.423 53.784 1.00 62.60 90 ASP C CA 1
ATOM 3093 C C . ASP C 2 33 ? -3.583 12.898 53.786 1.00 61.53 90 ASP C C 1
ATOM 3094 O O . ASP C 2 33 ? -3.316 14.051 53.466 1.00 63.36 90 ASP C O 1
ATOM 3099 N N . GLY C 2 34 ? -2.652 12.023 54.154 1.00 60.85 91 GLY C N 1
ATOM 3100 C CA . GLY C 2 34 ? -1.227 12.380 54.200 1.00 53.63 91 GLY C CA 1
ATOM 3101 C C . GLY C 2 34 ? -0.830 13.319 55.332 1.00 54.54 91 GLY C C 1
ATOM 3102 O O . GLY C 2 34 ? 0.302 13.802 55.374 1.00 55.13 91 GLY C O 1
ATOM 3103 N N . ARG C 2 35 ? -1.749 13.566 56.262 1.00 52.91 92 ARG C N 1
ATOM 3104 C CA . ARG C 2 35 ? -1.533 14.535 57.335 1.00 55.91 92 ARG C CA 1
ATOM 3105 C C . ARG C 2 35 ? -1.105 13.918 58.662 1.00 57.38 92 ARG C C 1
ATOM 3106 O O . ARG C 2 35 ? -0.404 14.545 59.455 1.00 56.53 92 ARG C O 1
ATOM 3114 N N . ASP C 2 36 ? -1.550 12.695 58.905 1.00 58.39 93 ASP C N 1
ATOM 3115 C CA . ASP C 2 36 ? -1.456 12.088 60.217 1.00 58.54 93 ASP C CA 1
ATOM 3116 C C . ASP C 2 36 ? -0.629 10.819 60.226 1.00 55.47 93 ASP C C 1
ATOM 3117 O O . ASP C 2 36 ? -0.534 10.123 59.217 1.00 55.71 93 ASP C O 1
ATOM 3122 N N . CYS C 2 37 ? -0.047 10.525 61.381 1.00 51.09 94 CYS C N 1
ATOM 3123 C CA . CYS C 2 37 ? 0.622 9.252 61.618 1.00 51.00 94 CYS C CA 1
ATOM 3124 C C . CYS C 2 37 ? -0.240 8.415 62.555 1.00 48.67 94 CYS C C 1
ATOM 3125 O O . CYS C 2 37 ? -0.563 8.825 63.662 1.00 54.61 94 CYS C O 1
ATOM 3128 N N . ILE C 2 38 ? -0.639 7.249 62.081 1.00 49.41 95 ILE C N 1
ATOM 3129 C CA . ILE C 2 38 ? -1.510 6.369 62.830 1.00 46.13 95 ILE C CA 1
ATOM 3130 C C . ILE C 2 38 ? -0.667 5.178 63.262 1.00 44.83 95 ILE C C 1
ATOM 3131 O O . ILE C 2 38 ? 0.099 4.644 62.462 1.00 44.69 95 ILE C O 1
ATOM 3136 N N . SER C 2 39 ? -0.787 4.798 64.532 1.00 41.28 96 SER C N 1
ATOM 3137 C CA . SER C 2 39 ? -0.052 3.674 65.086 1.00 41.14 96 SER C CA 1
ATOM 3138 C C . SER C 2 39 ? -0.463 2.342 64.472 1.00 43.80 96 SER C C 1
ATOM 3139 O O . SER C 2 39 ? -1.652 2.102 64.205 1.00 42.88 96 SER C O 1
ATOM 3142 N N . CYS C 2 40 ? 0.541 1.493 64.247 1.00 41.97 97 CYS C N 1
ATOM 3143 C CA . CYS C 2 40 ? 0.351 0.085 63.923 1.00 44.36 97 CYS C CA 1
ATOM 3144 C C . CYS C 2 40 ? -0.410 -0.607 65.061 1.00 46.47 97 CYS C C 1
ATOM 3145 O O . CYS C 2 40 ? -0.452 -0.108 66.191 1.00 47.14 97 CYS C O 1
ATOM 3148 N N . LYS C 2 41 ? -0.996 -1.762 64.774 1.00 46.52 98 LYS C N 1
ATOM 3149 C CA . LYS C 2 41 ? -1.642 -2.532 65.814 1.00 48.88 98 LYS C CA 1
ATOM 3150 C C . LYS C 2 41 ? -0.693 -3.558 66.408 1.00 46.93 98 LYS C C 1
ATOM 3151 O O . LYS C 2 41 ? -0.190 -4.428 65.704 1.00 48.20 98 LYS C O 1
ATOM 3157 N N . TYR C 2 42 ? -0.464 -3.452 67.714 1.00 46.59 99 TYR C N 1
ATOM 3158 C CA . TYR C 2 42 ? 0.410 -4.375 68.440 1.00 42.97 99 TYR C CA 1
ATOM 3159 C C . TYR C 2 42 ? -0.056 -5.817 68.238 1.00 45.61 99 TYR C C 1
ATOM 3160 O O . TYR C 2 42 ? -1.247 -6.126 68.396 1.00 37.88 99 TYR C O 1
ATOM 3169 N N . GLY C 2 43 ? 0.878 -6.684 67.840 1.00 38.52 100 GLY C N 1
ATOM 3170 C CA . GLY C 2 43 ? 0.548 -8.090 67.562 1.00 39.05 100 GLY C CA 1
ATOM 3171 C C . GLY C 2 43 ? -0.106 -8.368 66.216 1.00 38.73 100 GLY C C 1
ATOM 3172 O O . GLY C 2 43 ? -0.355 -9.509 65.869 1.00 38.22 100 GLY C O 1
ATOM 3173 N N . GLN C 2 44 ? -0.374 -7.329 65.442 1.00 44.12 101 GLN C N 1
ATOM 3174 C CA . GLN C 2 44 ? -0.918 -7.504 64.113 1.00 49.56 101 GLN C CA 1
ATOM 3175 C C . GLN C 2 44 ? 0.063 -7.055 63.016 1.00 51.20 101 GLN C C 1
ATOM 3176 O O . GLN C 2 44 ? 0.321 -7.794 62.054 1.00 50.63 101 GLN C O 1
ATOM 3182 N N . ASP C 2 45 ? 0.621 -5.855 63.175 1.00 48.81 102 ASP C N 1
ATOM 3183 C CA . ASP C 2 45 ? 1.524 -5.289 62.177 1.00 45.19 102 ASP C CA 1
ATOM 3184 C C . ASP C 2 45 ? 2.514 -4.280 62.763 1.00 43.53 102 ASP C C 1
ATOM 3185 O O . ASP C 2 45 ? 2.475 -3.946 63.955 1.00 43.20 102 ASP C O 1
ATOM 3190 N N . TYR C 2 46 ? 3.402 -3.791 61.913 1.00 40.80 103 TYR C N 1
ATOM 3191 C CA . TYR C 2 46 ? 4.576 -3.073 62.387 1.00 37.68 103 TYR C CA 1
ATOM 3192 C C . TYR C 2 46 ? 5.216 -2.363 61.228 1.00 38.41 103 TYR C C 1
ATOM 3193 O O . TYR C 2 46 ? 4.801 -2.534 60.088 1.00 37.51 103 TYR C O 1
ATOM 3202 N N . SER C 2 47 ? 6.225 -1.549 61.540 1.00 38.61 104 SER C N 1
ATOM 3203 C CA . SER C 2 47 ? 7.038 -0.880 60.568 1.00 35.27 104 SER C CA 1
ATOM 3204 C C . SER C 2 47 ? 8.302 -0.473 61.318 1.00 37.00 104 SER C C 1
ATOM 3205 O O . SER C 2 47 ? 8.239 0.073 62.425 1.00 39.29 104 SER C O 1
ATOM 3208 N N . THR C 2 48 ? 9.450 -0.761 60.732 1.00 35.79 105 THR C N 1
ATOM 3209 C CA . THR C 2 48 ? 10.707 -0.627 61.467 1.00 35.34 105 THR C CA 1
ATOM 3210 C C . THR C 2 48 ? 11.349 0.729 61.269 1.00 37.60 105 THR C C 1
ATOM 3211 O O . THR C 2 48 ? 12.178 1.150 62.093 1.00 40.01 105 THR C O 1
ATOM 3215 N N . HIS C 2 49 ? 11.004 1.406 60.171 1.00 36.18 106 HIS C N 1
ATOM 3216 C CA . HIS C 2 49 ? 11.683 2.650 59.788 1.00 37.49 106 HIS C CA 1
ATOM 3217 C C . HIS C 2 49 ? 10.724 3.783 59.601 1.00 40.45 106 HIS C C 1
ATOM 3218 O O . HIS C 2 49 ? 9.498 3.573 59.494 1.00 40.65 106 HIS C O 1
ATOM 3225 N N . TRP C 2 50 ? 11.261 5.001 59.565 1.00 40.30 107 TRP C N 1
ATOM 3226 C CA . TRP C 2 50 ? 10.500 6.164 59.090 1.00 42.34 107 TRP C CA 1
ATOM 3227 C C . TRP C 2 50 ? 9.956 5.830 57.740 1.00 45.23 107 TRP C C 1
ATOM 3228 O O . TRP C 2 50 ? 10.623 5.139 56.961 1.00 42.18 107 TRP C O 1
ATOM 3239 N N . ASN C 2 51 ? 8.741 6.282 57.439 1.00 37.22 108 ASN C N 1
ATOM 3240 C CA . ASN C 2 51 ? 8.064 5.722 56.280 1.00 37.33 108 ASN C CA 1
ATOM 3241 C C . ASN C 2 51 ? 6.855 6.551 55.809 1.00 37.81 108 ASN C C 1
ATOM 3242 O O . ASN C 2 51 ? 6.360 7.398 56.556 1.00 34.33 108 ASN C O 1
ATOM 3247 N N . ASP C 2 52 ? 6.408 6.296 54.578 1.00 36.01 109 ASP C N 1
ATOM 3248 C CA . ASP C 2 52 ? 5.187 6.891 54.021 1.00 43.53 109 ASP C CA 1
ATOM 3249 C C . ASP C 2 52 ? 4.172 5.796 53.643 1.00 41.58 109 ASP C C 1
ATOM 3250 O O . ASP C 2 52 ? 3.433 5.933 52.679 1.00 43.50 109 ASP C O 1
ATOM 3255 N N . LEU C 2 53 ? 4.171 4.696 54.386 1.00 37.15 110 LEU C N 1
ATOM 3256 C CA . LEU C 2 53 ? 3.282 3.588 54.088 1.00 34.41 110 LEU C CA 1
ATOM 3257 C C . LEU C 2 53 ? 1.837 3.940 54.441 1.00 37.72 110 LEU C C 1
ATOM 3258 O O . LEU C 2 53 ? 1.588 4.603 55.428 1.00 36.77 110 LEU C O 1
ATOM 3263 N N . LEU C 2 54 ? 0.901 3.448 53.646 1.00 39.56 111 LEU C N 1
ATOM 3264 C CA . LEU C 2 54 ? -0.525 3.668 53.887 1.00 44.57 111 LEU C CA 1
ATOM 3265 C C . LEU C 2 54 ? -1.030 2.651 54.895 1.00 44.93 111 LEU C C 1
ATOM 3266 O O . LEU C 2 54 ? -2.085 2.834 55.477 1.00 50.57 111 LEU C O 1
ATOM 3271 N N . PHE C 2 55 ? -0.268 1.572 55.081 1.00 47.00 112 PHE C N 1
ATOM 3272 C CA . PHE C 2 55 ? -0.530 0.563 56.114 1.00 49.78 112 PHE C CA 1
ATOM 3273 C C . PHE C 2 55 ? 0.777 -0.004 56.661 1.00 47.40 112 PHE C C 1
ATOM 3274 O O . PHE C 2 55 ? 1.827 0.117 56.016 1.00 51.49 112 PHE C O 1
ATOM 3282 N N . CYS C 2 56 ? 0.715 -0.589 57.859 1.00 45.16 113 CYS C N 1
ATOM 3283 C CA . CYS C 2 56 ? 1.869 -1.266 58.460 1.00 40.97 113 CYS C CA 1
ATOM 3284 C C . CYS C 2 56 ? 2.056 -2.664 57.850 1.00 38.09 113 CYS C C 1
ATOM 3285 O O . CYS C 2 56 ? 1.165 -3.194 57.203 1.00 40.72 113 CYS C O 1
ATOM 3288 N N . LEU C 2 57 ? 3.226 -3.250 58.035 1.00 40.47 114 LEU C N 1
ATOM 3289 C CA . LEU C 2 57 ? 3.522 -4.567 57.468 1.00 40.40 114 LEU C CA 1
ATOM 3290 C C . LEU C 2 57 ? 3.106 -5.628 58.456 1.00 42.00 114 LEU C C 1
ATOM 3291 O O . LEU C 2 57 ? 3.364 -5.479 59.657 1.00 40.49 114 LEU C O 1
ATOM 3296 N N . ARG C 2 58 ? 2.410 -6.664 57.964 1.00 44.26 115 ARG C N 1
ATOM 3297 C CA . ARG C 2 58 ? 1.950 -7.769 58.802 1.00 40.53 115 ARG C CA 1
ATOM 3298 C C . ARG C 2 58 ? 3.133 -8.449 59.492 1.00 41.48 115 ARG C C 1
ATOM 3299 O O . ARG C 2 58 ? 4.164 -8.703 58.852 1.00 33.29 115 ARG C O 1
ATOM 3307 N N . CYS C 2 59 ? 2.950 -8.744 60.781 1.00 39.72 116 CYS C N 1
ATOM 3308 C CA . CYS C 2 59 ? 3.867 -9.563 61.579 1.00 40.24 116 CYS C CA 1
ATOM 3309 C C . CYS C 2 59 ? 3.946 -10.970 61.040 1.00 41.47 116 CYS C C 1
ATOM 3310 O O . CYS C 2 59 ? 2.934 -11.551 60.599 1.00 37.97 116 CYS C O 1
ATOM 3313 N N . THR C 2 60 ? 5.153 -11.519 61.106 1.00 36.68 117 THR C N 1
ATOM 3314 C CA . THR C 2 60 ? 5.411 -12.917 60.859 1.00 38.33 117 THR C CA 1
ATOM 3315 C C . THR C 2 60 ? 4.800 -13.796 61.957 1.00 41.07 117 THR C C 1
ATOM 3316 O O . THR C 2 60 ? 4.938 -13.519 63.158 1.00 40.84 117 THR C O 1
ATOM 3320 N N . ARG C 2 61 ? 4.102 -14.838 61.525 1.00 44.84 118 ARG C N 1
ATOM 3321 C CA . ARG C 2 61 ? 3.544 -15.835 62.423 1.00 48.12 118 ARG C CA 1
ATOM 3322 C C . ARG C 2 61 ? 4.448 -17.038 62.340 1.00 48.75 118 ARG C C 1
ATOM 3323 O O . ARG C 2 61 ? 4.618 -17.605 61.264 1.00 48.32 118 ARG C O 1
ATOM 3331 N N . CYS C 2 62 ? 5.062 -17.393 63.470 1.00 52.73 119 CYS C N 1
ATOM 3332 C CA . CYS C 2 62 ? 5.943 -18.557 63.555 1.00 53.47 119 CYS C CA 1
ATOM 3333 C C . CYS C 2 62 ? 5.219 -19.831 63.143 1.00 56.00 119 CYS C C 1
ATOM 3334 O O . CYS C 2 62 ? 4.036 -20.020 63.460 1.00 50.84 119 CYS C O 1
ATOM 3337 N N . ASP C 2 63 ? 5.940 -20.677 62.412 1.00 60.62 120 ASP C N 1
ATOM 3338 C CA . ASP C 2 63 ? 5.429 -21.955 61.912 1.00 68.55 120 ASP C CA 1
ATOM 3339 C C . ASP C 2 63 ? 5.745 -23.113 62.851 1.00 65.39 120 ASP C C 1
ATOM 3340 O O . ASP C 2 63 ? 6.485 -22.953 63.833 1.00 64.69 120 ASP C O 1
ATOM 3345 N N . SER C 2 64 ? 5.171 -24.276 62.545 1.00 66.05 121 SER C N 1
ATOM 3346 C CA . SER C 2 64 ? 5.560 -25.531 63.188 1.00 67.66 121 SER C CA 1
ATOM 3347 C C . SER C 2 64 ? 6.994 -25.828 62.775 1.00 63.61 121 SER C C 1
ATOM 3348 O O . SER C 2 64 ? 7.339 -25.676 61.609 1.00 68.19 121 SER C O 1
ATOM 3351 N N . GLY C 2 65 ? 7.827 -26.219 63.732 1.00 60.07 122 GLY C N 1
ATOM 3352 C CA . GLY C 2 65 ? 9.266 -26.374 63.495 1.00 57.58 122 GLY C CA 1
ATOM 3353 C C . GLY C 2 65 ? 10.014 -25.130 63.926 1.00 57.86 122 GLY C C 1
ATOM 3354 O O . GLY C 2 65 ? 11.251 -25.127 63.987 1.00 61.22 122 GLY C O 1
ATOM 3355 N N . GLU C 2 66 ? 9.259 -24.072 64.237 1.00 55.93 123 GLU C N 1
ATOM 3356 C CA . GLU C 2 66 ? 9.833 -22.812 64.700 1.00 55.25 123 GLU C CA 1
ATOM 3357 C C . GLU C 2 66 ? 9.427 -22.426 66.127 1.00 55.73 123 GLU C C 1
ATOM 3358 O O . GLU C 2 66 ? 8.258 -22.553 66.520 1.00 53.13 123 GLU C O 1
ATOM 3364 N N . VAL C 2 67 ? 10.391 -21.903 66.877 1.00 54.21 124 VAL C N 1
ATOM 3365 C CA . VAL C 2 67 ? 10.127 -21.291 68.180 1.00 53.52 124 VAL C CA 1
ATOM 3366 C C . VAL C 2 67 ? 10.143 -19.757 68.092 1.00 53.10 124 VAL C C 1
ATOM 3367 O O . VAL C 2 67 ? 11.078 -19.144 67.543 1.00 48.83 124 VAL C O 1
ATOM 3371 N N . GLU C 2 68 ? 9.100 -19.158 68.654 1.00 49.20 125 GLU C N 1
ATOM 3372 C CA . GLU C 2 68 ? 9.013 -17.729 68.848 1.00 49.90 125 GLU C CA 1
ATOM 3373 C C . GLU C 2 68 ? 9.946 -17.285 69.970 1.00 47.95 125 GLU C C 1
ATOM 3374 O O . GLU C 2 68 ? 9.682 -17.533 71.135 1.00 49.50 125 GLU C O 1
ATOM 3380 N N . LEU C 2 69 ? 11.052 -16.642 69.608 1.00 51.31 126 LEU C N 1
ATOM 3381 C CA . LEU C 2 69 ? 12.021 -16.158 70.583 1.00 48.91 126 LEU C CA 1
ATOM 3382 C C . LEU C 2 69 ? 11.629 -14.795 71.135 1.00 54.63 126 LEU C C 1
ATOM 3383 O O . LEU C 2 69 ? 12.139 -14.376 72.176 1.00 55.08 126 LEU C O 1
ATOM 3388 N N . SER C 2 70 ? 10.740 -14.100 70.423 1.00 52.96 127 SER C N 1
ATOM 3389 C CA . SER C 2 70 ? 10.394 -12.728 70.745 1.00 48.83 127 SER C CA 1
ATOM 3390 C C . SER C 2 70 ? 9.179 -12.302 69.935 1.00 49.12 127 SER C C 1
ATOM 3391 O O . SER C 2 70 ? 9.136 -12.529 68.720 1.00 50.15 127 SER C O 1
ATOM 3394 N N . PRO C 2 71 ? 8.196 -11.668 70.595 1.00 42.49 128 PRO C N 1
ATOM 3395 C CA . PRO C 2 71 ? 6.953 -11.365 69.887 1.00 45.45 128 PRO C CA 1
ATOM 3396 C C . PRO C 2 71 ? 7.084 -10.149 68.962 1.00 45.31 128 PRO C C 1
ATOM 3397 O O . PRO C 2 71 ? 7.984 -9.330 69.125 1.00 39.28 128 PRO C O 1
ATOM 3401 N N . CYS C 2 72 ? 6.176 -10.040 68.002 1.00 45.81 129 CYS C N 1
ATOM 3402 C CA . CYS C 2 72 ? 6.020 -8.809 67.246 1.00 46.25 129 CYS C CA 1
ATOM 3403 C C . CYS C 2 72 ? 5.667 -7.629 68.181 1.00 49.58 129 CYS C C 1
ATOM 3404 O O . CYS C 2 72 ? 4.811 -7.763 69.060 1.00 50.25 129 CYS C O 1
ATOM 3407 N N . THR C 2 73 ? 6.332 -6.485 67.996 1.00 44.61 130 THR C N 1
ATOM 3408 C CA . THR C 2 73 ? 5.857 -5.218 68.555 1.00 41.45 130 THR C CA 1
ATOM 3409 C C . THR C 2 73 ? 5.498 -4.352 67.343 1.00 43.03 130 THR C C 1
ATOM 3410 O O . THR C 2 73 ? 5.670 -4.805 66.199 1.00 42.62 130 THR C O 1
ATOM 3414 N N . THR C 2 74 ? 4.988 -3.138 67.563 1.00 43.61 131 THR C N 1
ATOM 3415 C CA . THR C 2 74 ? 4.688 -2.227 66.438 1.00 40.37 131 THR C CA 1
ATOM 3416 C C . THR C 2 74 ? 5.959 -1.717 65.740 1.00 41.07 131 THR C C 1
ATOM 3417 O O . THR C 2 74 ? 5.874 -1.068 64.706 1.00 42.67 131 THR C O 1
ATOM 3421 N N . THR C 2 75 ? 7.126 -2.066 66.271 1.00 41.50 132 THR C N 1
ATOM 3422 C CA . THR C 2 75 ? 8.392 -1.485 65.827 1.00 43.30 132 THR C CA 1
ATOM 3423 C C . THR C 2 75 ? 9.450 -2.529 65.383 1.00 44.04 132 THR C C 1
ATOM 3424 O O . THR C 2 75 ? 10.532 -2.181 64.923 1.00 43.43 132 THR C O 1
ATOM 3428 N N . ARG C 2 76 ? 9.119 -3.805 65.538 1.00 44.40 133 ARG C N 1
ATOM 3429 C CA . ARG C 2 76 ? 9.981 -4.904 65.106 1.00 42.63 133 ARG C CA 1
ATOM 3430 C C . ARG C 2 76 ? 9.169 -6.165 64.891 1.00 41.44 133 ARG C C 1
ATOM 3431 O O . ARG C 2 76 ? 8.139 -6.396 65.547 1.00 42.45 133 ARG C O 1
ATOM 3439 N N . ASN C 2 77 ? 9.626 -6.959 63.933 1.00 41.30 134 ASN C N 1
ATOM 3440 C CA . ASN C 2 77 ? 9.001 -8.224 63.602 1.00 37.19 134 ASN C CA 1
ATOM 3441 C C . ASN C 2 77 ? 9.239 -9.274 64.689 1.00 40.28 134 ASN C C 1
ATOM 3442 O O . ASN C 2 77 ? 10.258 -9.251 65.421 1.00 35.06 134 ASN C O 1
ATOM 3447 N N . THR C 2 78 ? 8.274 -10.184 64.793 1.00 35.97 135 THR C N 1
ATOM 3448 C CA . THR C 2 78 ? 8.466 -11.462 65.469 1.00 41.79 135 THR C CA 1
ATOM 3449 C C . THR C 2 78 ? 9.845 -12.070 65.140 1.00 45.70 135 THR C C 1
ATOM 3450 O O . THR C 2 78 ? 10.317 -11.983 63.996 1.00 45.77 135 THR C O 1
ATOM 3454 N N . VAL C 2 79 ? 10.480 -12.681 66.135 1.00 44.79 136 VAL C N 1
ATOM 3455 C CA . VAL C 2 79 ? 11.707 -13.455 65.889 1.00 46.05 136 VAL C CA 1
ATOM 3456 C C . VAL C 2 79 ? 11.401 -14.942 66.000 1.00 45.14 136 VAL C C 1
ATOM 3457 O O . VAL C 2 79 ? 11.134 -15.451 67.089 1.00 45.65 136 VAL C O 1
ATOM 3461 N N . CYS C 2 80 ? 11.378 -15.605 64.846 1.00 47.47 137 CYS C N 1
ATOM 3462 C CA . CYS C 2 80 ? 11.116 -17.037 64.752 1.00 49.70 137 CYS C CA 1
ATOM 3463 C C . CYS C 2 80 ? 12.441 -17.775 64.514 1.00 53.12 137 CYS C C 1
ATOM 3464 O O . CYS C 2 80 ? 13.176 -17.450 63.582 1.00 54.32 137 CYS C O 1
ATOM 3467 N N . GLN C 2 81 ? 12.736 -18.772 65.342 1.00 51.85 138 GLN C N 1
ATOM 3468 C CA . GLN C 2 81 ? 13.935 -19.572 65.160 1.00 50.32 138 GLN C CA 1
ATOM 3469 C C . GLN C 2 81 ? 13.600 -21.025 64.857 1.00 49.31 138 GLN C C 1
ATOM 3470 O O . GLN C 2 81 ? 12.571 -21.536 65.293 1.00 52.47 138 GLN C O 1
ATOM 3476 N N . CYS C 2 82 ? 14.468 -21.672 64.087 1.00 48.65 139 CYS C N 1
ATOM 3477 C CA . CYS C 2 82 ? 14.324 -23.086 63.782 1.00 52.01 139 CYS C CA 1
ATOM 3478 C C . CYS C 2 82 ? 14.618 -23.904 65.029 1.00 54.95 139 CYS C C 1
ATOM 3479 O O . CYS C 2 82 ? 15.666 -23.707 65.672 1.00 56.72 139 CYS C O 1
ATOM 3482 N N . GLU C 2 83 ? 13.685 -24.801 65.359 1.00 55.72 140 GLU C N 1
ATOM 3483 C CA . GLU C 2 83 ? 13.821 -25.764 66.466 1.00 63.82 140 GLU C CA 1
ATOM 3484 C C . GLU C 2 83 ? 15.174 -26.448 66.492 1.00 65.31 140 GLU C C 1
ATOM 3485 O O . GLU C 2 83 ? 15.764 -26.701 65.445 1.00 66.21 140 GLU C O 1
ATOM 3491 N N . GLU C 2 84 ? 15.635 -26.779 67.696 1.00 70.52 141 GLU C N 1
ATOM 3492 C CA . GLU C 2 84 ? 16.866 -27.543 67.903 1.00 68.37 141 GLU C CA 1
ATOM 3493 C C . GLU C 2 84 ? 16.852 -28.829 67.066 1.00 65.42 141 GLU C C 1
ATOM 3494 O O . GLU C 2 84 ? 15.820 -29.513 66.957 1.00 61.35 141 GLU C O 1
ATOM 3500 N N . GLY C 2 85 ? 17.994 -29.134 66.456 1.00 64.09 142 GLY C N 1
ATOM 3501 C CA . GLY C 2 85 ? 18.113 -30.265 65.537 1.00 63.49 142 GLY C CA 1
ATOM 3502 C C . GLY C 2 85 ? 17.766 -29.923 64.090 1.00 70.55 142 GLY C C 1
ATOM 3503 O O . GLY C 2 85 ? 18.004 -30.734 63.189 1.00 71.77 142 GLY C O 1
ATOM 3504 N N . THR C 2 86 ? 17.182 -28.739 63.866 1.00 66.99 143 THR C N 1
ATOM 3505 C CA . THR C 2 86 ? 16.884 -28.241 62.511 1.00 59.24 143 THR C CA 1
ATOM 3506 C C . THR C 2 86 ? 17.575 -26.904 62.259 1.00 59.52 143 THR C C 1
ATOM 3507 O O . THR C 2 86 ? 17.986 -26.233 63.201 1.00 61.43 143 THR C O 1
ATOM 3511 N N . PHE C 2 87 ? 17.733 -26.537 60.987 1.00 58.43 144 PHE C N 1
ATOM 3512 C CA . PHE C 2 87 ? 18.411 -25.295 60.622 1.00 53.47 144 PHE C CA 1
ATOM 3513 C C . PHE C 2 87 ? 17.645 -24.526 59.546 1.00 53.13 144 PHE C C 1
ATOM 3514 O O . PHE C 2 87 ? 16.784 -25.092 58.845 1.00 53.13 144 PHE C O 1
ATOM 3522 N N . ARG C 2 88 ? 17.973 -23.239 59.427 1.00 52.39 145 ARG C N 1
ATOM 3523 C CA . ARG C 2 88 ? 17.320 -22.309 58.493 1.00 50.06 145 ARG C CA 1
ATOM 3524 C C . ARG C 2 88 ? 17.930 -22.434 57.113 1.00 47.68 145 ARG C C 1
ATOM 3525 O O . ARG C 2 88 ? 19.126 -22.201 56.943 1.00 51.67 145 ARG C O 1
ATOM 3533 N N A GLU C 2 89 ? 17.106 -22.824 56.148 0.50 46.97 146 GLU C N 1
ATOM 3534 N N B GLU C 2 89 ? 17.115 -22.803 56.129 0.50 48.02 146 GLU C N 1
ATOM 3535 C CA A GLU C 2 89 ? 17.467 -22.759 54.738 0.50 48.64 146 GLU C CA 1
ATOM 3536 C CA B GLU C 2 89 ? 17.544 -22.792 54.728 0.50 49.93 146 GLU C CA 1
ATOM 3537 C C A GLU C 2 89 ? 17.271 -21.322 54.229 0.50 49.17 146 GLU C C 1
ATOM 3538 C C B GLU C 2 89 ? 17.234 -21.430 54.083 0.50 49.81 146 GLU C C 1
ATOM 3539 O O A GLU C 2 89 ? 16.248 -20.692 54.521 0.50 47.83 146 GLU C O 1
ATOM 3540 O O B GLU C 2 89 ? 16.092 -20.966 54.128 0.50 46.27 146 GLU C O 1
ATOM 3551 N N . GLU C 2 90 ? 18.246 -20.801 53.483 1.00 46.18 147 GLU C N 1
ATOM 3552 C CA . GLU C 2 90 ? 18.087 -19.478 52.862 1.00 42.66 147 GLU C CA 1
ATOM 3553 C C . GLU C 2 90 ? 17.676 -19.520 51.393 1.00 42.75 147 GLU C C 1
ATOM 3554 O O . GLU C 2 90 ? 17.267 -18.492 50.836 1.00 42.97 147 GLU C O 1
ATOM 3560 N N . ASP C 2 91 ? 17.773 -20.690 50.758 1.00 42.73 148 ASP C N 1
ATOM 3561 C CA . ASP C 2 91 ? 17.205 -20.859 49.433 1.00 45.81 148 ASP C CA 1
ATOM 3562 C C . ASP C 2 91 ? 15.697 -20.935 49.623 1.00 45.17 148 ASP C C 1
ATOM 3563 O O . ASP C 2 91 ? 15.229 -21.131 50.734 1.00 47.90 148 ASP C O 1
ATOM 3568 N N . SER C 2 92 ? 14.949 -20.732 48.553 1.00 46.57 149 SER C N 1
ATOM 3569 C CA . SER C 2 92 ? 13.511 -20.954 48.562 1.00 47.71 149 SER C CA 1
ATOM 3570 C C . SER C 2 92 ? 13.209 -22.384 49.046 1.00 47.81 149 SER C C 1
ATOM 3571 O O . SER C 2 92 ? 13.938 -23.302 48.708 1.00 49.92 149 SER C O 1
ATOM 3574 N N . PRO C 2 93 ? 12.145 -22.585 49.842 1.00 46.98 150 PRO C N 1
ATOM 3575 C CA . PRO C 2 93 ? 11.220 -21.598 50.406 1.00 45.80 150 PRO C CA 1
ATOM 3576 C C . PRO C 2 93 ? 11.627 -21.107 51.797 1.00 43.85 150 PRO C C 1
ATOM 3577 O O . PRO C 2 93 ? 10.761 -20.740 52.577 1.00 43.85 150 PRO C O 1
ATOM 3581 N N . GLU C 2 94 ? 12.928 -21.090 52.115 1.00 40.47 151 GLU C N 1
ATOM 3582 C CA . GLU C 2 94 ? 13.385 -20.505 53.388 1.00 41.07 151 GLU C CA 1
ATOM 3583 C C . GLU C 2 94 ? 12.759 -21.114 54.674 1.00 48.66 151 GLU C C 1
ATOM 3584 O O . GLU C 2 94 ? 12.531 -20.408 55.662 1.00 49.49 151 GLU C O 1
ATOM 3598 N N . CYS C 2 96 ? 12.549 -24.422 57.726 1.00 55.39 153 CYS C N 1
ATOM 3599 C CA . CYS C 2 96 ? 13.519 -25.148 58.543 1.00 55.65 153 CYS C CA 1
ATOM 3600 C C . CYS C 2 96 ? 13.776 -26.527 57.941 1.00 55.86 153 CYS C C 1
ATOM 3601 O O . CYS C 2 96 ? 12.847 -27.177 57.462 1.00 57.47 153 CYS C O 1
ATOM 3604 N N . ARG C 2 97 ? 15.035 -26.959 57.920 1.00 58.02 154 ARG C N 1
ATOM 3605 C CA . ARG C 2 97 ? 15.365 -28.320 57.452 1.00 59.86 154 ARG C CA 1
ATOM 3606 C C . ARG C 2 97 ? 15.982 -29.150 58.575 1.00 60.70 154 ARG C C 1
ATOM 3607 O O . ARG C 2 97 ? 16.761 -28.621 59.393 1.00 52.90 154 ARG C O 1
ATOM 3615 N N . LYS C 2 98 ? 15.650 -30.445 58.607 1.00 57.61 155 LYS C N 1
ATOM 3616 C CA . LYS C 2 98 ? 16.281 -31.354 59.563 1.00 59.18 155 LYS C CA 1
ATOM 3617 C C . LYS C 2 98 ? 17.792 -31.405 59.281 1.00 56.89 155 LYS C C 1
ATOM 3618 O O . LYS C 2 98 ? 18.203 -31.529 58.137 1.00 59.34 155 LYS C O 1
ATOM 3620 N N . CYS C 2 99 ? 18.609 -31.243 60.318 1.00 60.35 156 CYS C N 1
ATOM 3621 C CA . CYS C 2 99 ? 20.061 -31.398 60.197 1.00 61.85 156 CYS C CA 1
ATOM 3622 C C . CYS C 2 99 ? 20.422 -32.843 59.862 1.00 65.50 156 CYS C C 1
ATOM 3623 O O . CYS C 2 99 ? 19.685 -33.788 60.205 1.00 57.28 156 CYS C O 1
ATOM 3626 N N . ARG C 2 100 ? 21.559 -33.020 59.196 1.00 65.06 157 ARG C N 1
ATOM 3627 C CA . ARG C 2 100 ? 22.110 -34.357 59.006 1.00 64.90 157 ARG C CA 1
ATOM 3628 C C . ARG C 2 100 ? 22.654 -34.833 60.339 1.00 64.71 157 ARG C C 1
ATOM 3629 O O . ARG C 2 100 ? 23.133 -34.027 61.137 1.00 68.59 157 ARG C O 1
ATOM 3637 N N . THR C 2 101 ? 22.572 -36.137 60.581 1.00 66.47 158 THR C N 1
ATOM 3638 C CA . THR C 2 101 ? 23.071 -36.708 61.832 1.00 65.85 158 THR C CA 1
ATOM 3639 C C . THR C 2 101 ? 24.574 -36.991 61.767 1.00 64.78 158 THR C C 1
ATOM 3640 O O . THR C 2 101 ? 25.195 -37.255 62.787 1.00 66.47 158 THR C O 1
ATOM 3644 N N . GLY C 2 102 ? 25.148 -36.933 60.566 1.00 66.52 159 GLY C N 1
ATOM 3645 C CA . GLY C 2 102 ? 26.588 -37.139 60.368 1.00 63.99 159 GLY C CA 1
ATOM 3646 C C . GLY C 2 102 ? 26.971 -37.265 58.898 1.00 66.83 159 GLY C C 1
ATOM 3647 O O . GLY C 2 102 ? 26.123 -37.112 58.013 1.00 67.59 159 GLY C O 1
ATOM 3648 N N . CYS C 2 103 ? 28.251 -37.537 58.646 1.00 67.25 160 CYS C N 1
ATOM 3649 C CA . CYS C 2 103 ? 28.794 -37.679 57.289 1.00 66.20 160 CYS C CA 1
ATOM 3650 C C . CYS C 2 103 ? 28.915 -39.134 56.854 1.00 66.60 160 CYS C C 1
ATOM 3651 O O . CYS C 2 103 ? 29.116 -40.014 57.697 1.00 65.83 160 CYS C O 1
ATOM 3654 N N . PRO C 2 104 ? 28.789 -39.399 55.535 1.00 65.29 161 PRO C N 1
ATOM 3655 C CA . PRO C 2 104 ? 29.061 -40.745 55.037 1.00 64.42 161 PRO C CA 1
ATOM 3656 C C . PRO C 2 104 ? 30.542 -41.118 55.195 1.00 66.98 161 PRO C C 1
ATOM 3657 O O . PRO C 2 104 ? 31.385 -40.244 55.465 1.00 64.11 161 PRO C O 1
ATOM 3661 N N . ARG C 2 105 ? 30.841 -42.410 55.042 1.00 66.50 162 ARG C N 1
ATOM 3662 C CA . ARG C 2 105 ? 32.210 -42.917 55.101 1.00 63.25 162 ARG C CA 1
ATOM 3663 C C . ARG C 2 105 ? 33.078 -42.237 54.063 1.00 63.06 162 ARG C C 1
ATOM 3664 O O . ARG C 2 105 ? 32.630 -41.992 52.950 1.00 67.30 162 ARG C O 1
ATOM 3672 N N . GLY C 2 106 ? 34.314 -41.924 54.432 1.00 59.60 163 GLY C N 1
ATOM 3673 C CA . GLY C 2 106 ? 35.241 -41.288 53.512 1.00 59.76 163 GLY C CA 1
ATOM 3674 C C . GLY C 2 106 ? 35.100 -39.784 53.533 1.00 62.84 163 GLY C C 1
ATOM 3675 O O . GLY C 2 106 ? 35.794 -39.076 52.800 1.00 69.31 163 GLY C O 1
ATOM 3684 N N . VAL C 2 108 ? 34.744 -36.252 56.169 1.00 64.39 165 VAL C N 1
ATOM 3685 C CA . VAL C 2 108 ? 34.965 -35.688 57.485 1.00 66.73 165 VAL C CA 1
ATOM 3686 C C . VAL C 2 108 ? 33.852 -34.664 57.766 1.00 70.92 165 VAL C C 1
ATOM 3687 O O . VAL C 2 108 ? 33.377 -33.994 56.846 1.00 71.47 165 VAL C O 1
ATOM 3691 N N . LYS C 2 109 ? 33.419 -34.575 59.024 1.00 72.46 166 LYS C N 1
ATOM 3692 C CA . LYS C 2 109 ? 32.441 -33.569 59.448 1.00 77.42 166 LYS C CA 1
ATOM 3693 C C . LYS C 2 109 ? 33.180 -32.275 59.776 1.00 81.48 166 LYS C C 1
ATOM 3694 O O . LYS C 2 109 ? 34.170 -32.300 60.508 1.00 84.44 166 LYS C O 1
ATOM 3700 N N . VAL C 2 110 ? 32.717 -31.154 59.222 1.00 84.85 167 VAL C N 1
ATOM 3701 C CA . VAL C 2 110 ? 33.346 -29.860 59.504 1.00 91.29 167 VAL C CA 1
ATOM 3702 C C . VAL C 2 110 ? 32.412 -28.947 60.290 1.00 94.44 167 VAL C C 1
ATOM 3703 O O . VAL C 2 110 ? 32.704 -28.594 61.435 1.00 97.51 167 VAL C O 1
ATOM 3707 N N . GLY C 2 111 ? 31.296 -28.564 59.677 1.00 95.05 168 GLY C N 1
ATOM 3708 C CA . GLY C 2 111 ? 30.314 -27.733 60.358 1.00 100.07 168 GLY C CA 1
ATOM 3709 C C . GLY C 2 111 ? 29.537 -28.564 61.359 1.00 104.48 168 GLY C C 1
ATOM 3710 O O . GLY C 2 111 ? 29.541 -29.797 61.282 1.00 105.42 168 GLY C O 1
ATOM 3711 N N . ASP C 2 112 ? 28.885 -27.900 62.311 1.00 99.44 169 ASP C N 1
ATOM 3712 C CA . ASP C 2 112 ? 27.933 -28.589 63.184 1.00 94.98 169 ASP C CA 1
ATOM 3713 C C . ASP C 2 112 ? 26.534 -27.951 63.225 1.00 83.20 169 ASP C C 1
ATOM 3714 O O . ASP C 2 112 ? 26.349 -26.804 62.825 1.00 79.50 169 ASP C O 1
ATOM 3719 N N . CYS C 2 113 ? 25.554 -28.721 63.686 1.00 78.47 170 CYS C N 1
ATOM 3720 C CA . CYS C 2 113 ? 24.150 -28.337 63.583 1.00 76.23 170 CYS C CA 1
ATOM 3721 C C . CYS C 2 113 ? 23.761 -27.181 64.511 1.00 74.79 170 CYS C C 1
ATOM 3722 O O . CYS C 2 113 ? 23.652 -27.353 65.721 1.00 73.82 170 CYS C O 1
ATOM 3725 N N . THR C 2 114 ? 23.572 -26.004 63.919 1.00 76.19 171 THR C N 1
ATOM 3726 C CA . THR C 2 114 ? 23.029 -24.827 64.609 1.00 76.69 171 THR C CA 1
ATOM 3727 C C . THR C 2 114 ? 21.670 -24.473 63.971 1.00 78.75 171 THR C C 1
ATOM 3728 O O . THR C 2 114 ? 21.290 -25.090 62.971 1.00 75.92 171 THR C O 1
ATOM 3732 N N . PRO C 2 115 ? 20.916 -23.505 64.549 1.00 77.84 172 PRO C N 1
ATOM 3733 C CA . PRO C 2 115 ? 19.693 -23.080 63.848 1.00 71.98 172 PRO C CA 1
ATOM 3734 C C . PRO C 2 115 ? 19.935 -22.314 62.531 1.00 65.28 172 PRO C C 1
ATOM 3735 O O . PRO C 2 115 ? 18.985 -22.028 61.818 1.00 64.51 172 PRO C O 1
ATOM 3739 N N . TRP C 2 116 ? 21.190 -22.005 62.207 1.00 66.85 173 TRP C N 1
ATOM 3740 C CA . TRP C 2 116 ? 21.522 -21.388 60.916 1.00 63.83 173 TRP C CA 1
ATOM 3741 C C . TRP C 2 116 ? 22.472 -22.185 60.044 1.00 61.66 173 TRP C C 1
ATOM 3742 O O . TRP C 2 116 ? 22.917 -21.687 59.004 1.00 57.73 173 TRP C O 1
ATOM 3753 N N . SER C 2 117 ? 22.782 -23.429 60.422 1.00 59.92 174 SER C N 1
ATOM 3754 C CA . SER C 2 117 ? 23.680 -24.272 59.597 1.00 60.30 174 SER C CA 1
ATOM 3755 C C . SER C 2 117 ? 23.530 -25.763 59.827 1.00 58.37 174 SER C C 1
ATOM 3756 O O . SER C 2 117 ? 23.559 -26.217 60.966 1.00 61.95 174 SER C O 1
ATOM 3759 N N . ASP C 2 118 ? 23.397 -26.514 58.736 1.00 56.97 175 ASP C N 1
ATOM 3760 C CA . ASP C 2 118 ? 23.605 -27.960 58.753 1.00 60.52 175 ASP C CA 1
ATOM 3761 C C . ASP C 2 118 ? 25.077 -28.263 58.998 1.00 62.72 175 ASP C C 1
ATOM 3762 O O . ASP C 2 118 ? 25.929 -27.372 58.908 1.00 62.23 175 ASP C O 1
ATOM 3767 N N . ILE C 2 119 ? 25.375 -29.516 59.323 1.00 65.69 176 ILE C N 1
ATOM 3768 C CA . ILE C 2 119 ? 26.759 -29.962 59.406 1.00 69.55 176 ILE C CA 1
ATOM 3769 C C . ILE C 2 119 ? 27.345 -30.021 57.989 1.00 69.24 176 ILE C C 1
ATOM 3770 O O . ILE C 2 119 ? 26.649 -30.391 57.048 1.00 70.30 176 ILE C O 1
ATOM 3775 N N . GLU C 2 120 ? 28.614 -29.653 57.840 1.00 73.43 177 GLU C N 1
ATOM 3776 C CA . GLU C 2 120 ? 29.301 -29.778 56.549 1.00 73.15 177 GLU C CA 1
ATOM 3777 C C . GLU C 2 120 ? 30.052 -31.105 56.452 1.00 72.21 177 GLU C C 1
ATOM 3778 O O . GLU C 2 120 ? 30.686 -31.535 57.424 1.00 71.65 177 GLU C O 1
ATOM 3780 N N . CYS C 2 121 ? 29.970 -31.735 55.280 1.00 70.75 178 CYS C N 1
ATOM 3781 C CA . CYS C 2 121 ? 30.658 -32.998 54.980 1.00 74.00 178 CYS C CA 1
ATOM 3782 C C . CYS C 2 121 ? 31.592 -32.860 53.778 1.00 75.97 178 CYS C C 1
ATOM 3783 O O . CYS C 2 121 ? 31.130 -32.683 52.653 1.00 79.97 178 CYS C O 1
ATOM 3786 N N . VAL C 2 122 ? 32.896 -32.966 54.019 1.00 73.83 179 VAL C N 1
ATOM 3787 C CA . VAL C 2 122 ? 33.908 -32.844 52.968 1.00 72.87 179 VAL C CA 1
ATOM 3788 C C . VAL C 2 122 ? 34.551 -34.198 52.635 1.00 73.56 179 VAL C C 1
ATOM 3789 O O . VAL C 2 122 ? 34.956 -34.929 53.536 1.00 73.74 179 VAL C O 1
ATOM 3793 N N . HIS C 2 123 ? 34.654 -34.519 51.346 1.00 73.41 180 HIS C N 1
ATOM 3794 C CA . HIS C 2 123 ? 35.314 -35.747 50.893 1.00 75.05 180 HIS C CA 1
ATOM 3795 C C . HIS C 2 123 ? 36.817 -35.609 50.918 1.00 76.40 180 HIS C C 1
ATOM 3796 O O . HIS C 2 123 ? 37.343 -34.499 50.999 1.00 73.93 180 HIS C O 1
ATOM 3798 N N . LYS C 2 124 ? 37.524 -36.737 50.869 1.00 84.94 181 LYS C N 1
ATOM 3799 C CA . LYS C 2 124 ? 38.984 -36.721 50.694 1.00 87.65 181 LYS C CA 1
ATOM 3800 C C . LYS C 2 124 ? 39.384 -37.028 49.242 1.00 89.36 181 LYS C C 1
ATOM 3801 O O . LYS C 2 124 ? 40.530 -36.792 48.849 1.00 89.44 181 LYS C O 1
ATOM 3803 N N . GLU C 2 125 ? 38.427 -37.534 48.455 1.00 90.80 182 GLU C N 1
ATOM 3804 C CA . GLU C 2 125 ? 38.637 -37.897 47.042 1.00 89.26 182 GLU C CA 1
ATOM 3805 C C . GLU C 2 125 ? 38.635 -36.689 46.101 1.00 86.02 182 GLU C C 1
ATOM 3806 O O . GLU C 2 125 ? 39.250 -35.657 46.381 1.00 85.30 182 GLU C O 1
ATOM 3808 N N . SER D 2 18 ? 36.860 7.705 3.296 1.00 75.11 75 SER D N 1
ATOM 3809 C CA . SER D 2 18 ? 36.668 8.265 4.662 1.00 73.80 75 SER D CA 1
ATOM 3810 C C . SER D 2 18 ? 35.188 8.159 5.044 1.00 72.93 75 SER D C 1
ATOM 3811 O O . SER D 2 18 ? 34.333 8.328 4.180 1.00 77.72 75 SER D O 1
ATOM 3813 N N . PRO D 2 19 ? 34.879 7.854 6.328 1.00 74.85 76 PRO D N 1
ATOM 3814 C CA . PRO D 2 19 ? 33.499 7.868 6.839 1.00 78.67 76 PRO D CA 1
ATOM 3815 C C . PRO D 2 19 ? 32.751 9.166 6.531 1.00 83.65 76 PRO D C 1
ATOM 3816 O O . PRO D 2 19 ? 33.383 10.218 6.428 1.00 86.86 76 PRO D O 1
ATOM 3820 N N . SER D 2 20 ? 31.424 9.084 6.393 1.00 85.96 77 SER D N 1
ATOM 3821 C CA . SER D 2 20 ? 30.556 10.266 6.220 1.00 83.63 77 SER D CA 1
ATOM 3822 C C . SER D 2 20 ? 30.439 11.108 7.507 1.00 86.78 77 SER D C 1
ATOM 3823 O O . SER D 2 20 ? 31.066 12.174 7.626 1.00 89.65 77 SER D O 1
ATOM 3826 N N . GLU D 2 21 ? 29.629 10.638 8.455 1.00 81.34 78 GLU D N 1
ATOM 3827 C CA . GLU D 2 21 ? 29.506 11.295 9.764 1.00 76.85 78 GLU D CA 1
ATOM 3828 C C . GLU D 2 21 ? 29.984 10.306 10.818 1.00 70.68 78 GLU D C 1
ATOM 3829 O O . GLU D 2 21 ? 29.223 9.901 11.706 1.00 68.24 78 GLU D O 1
ATOM 3835 N N . GLY D 2 22 ? 31.252 9.919 10.702 1.00 65.87 79 GLY D N 1
ATOM 3836 C CA . GLY D 2 22 ? 31.799 8.813 11.477 1.00 65.89 79 GLY D CA 1
ATOM 3837 C C . GLY D 2 22 ? 31.340 7.445 10.973 1.00 67.20 79 GLY D C 1
ATOM 3838 O O . GLY D 2 22 ? 31.760 6.419 11.502 1.00 72.00 79 GLY D O 1
ATOM 3839 N N . LEU D 2 23 ? 30.498 7.428 9.939 1.00 54.01 80 LEU D N 1
ATOM 3840 C CA . LEU D 2 23 ? 29.880 6.212 9.467 1.00 45.71 80 LEU D CA 1
ATOM 3841 C C . LEU D 2 23 ? 30.379 5.731 8.092 1.00 44.81 80 LEU D C 1
ATOM 3842 O O . LEU D 2 23 ? 30.675 6.520 7.195 1.00 45.96 80 LEU D O 1
ATOM 3847 N N . CYS D 2 24 ? 30.459 4.416 7.934 1.00 40.96 81 CYS D N 1
ATOM 3848 C CA . CYS D 2 24 ? 30.752 3.828 6.642 1.00 42.15 81 CYS D CA 1
ATOM 3849 C C . CYS D 2 24 ? 29.439 3.427 5.994 1.00 38.27 81 CYS D C 1
ATOM 3850 O O . CYS D 2 24 ? 28.489 3.115 6.717 1.00 40.54 81 CYS D O 1
ATOM 3853 N N . PRO D 2 25 ? 29.376 3.468 4.639 1.00 38.31 82 PRO D N 1
ATOM 3854 C CA . PRO D 2 25 ? 28.132 3.192 3.851 1.00 35.30 82 PRO D CA 1
ATOM 3855 C C . PRO D 2 25 ? 27.733 1.715 3.835 1.00 37.61 82 PRO D C 1
ATOM 3856 O O . PRO D 2 25 ? 28.613 0.846 4.024 1.00 34.47 82 PRO D O 1
ATOM 3860 N N . PRO D 2 26 ? 26.421 1.419 3.574 1.00 34.10 83 PRO D N 1
ATOM 3861 C CA . PRO D 2 26 ? 26.014 0.033 3.337 1.00 32.66 83 PRO D CA 1
ATOM 3862 C C . PRO D 2 26 ? 26.989 -0.661 2.392 1.00 33.98 83 PRO D C 1
ATOM 3863 O O . PRO D 2 26 ? 27.479 -0.042 1.433 1.00 35.74 83 PRO D O 1
ATOM 3867 N N . GLY D 2 27 ? 27.286 -1.927 2.664 1.00 31.21 84 GLY D N 1
ATOM 3868 C CA . GLY D 2 27 ? 28.225 -2.670 1.811 1.00 30.10 84 GLY D CA 1
ATOM 3869 C C . GLY D 2 27 ? 29.654 -2.508 2.270 1.00 31.58 84 GLY D C 1
ATOM 3870 O O . GLY D 2 27 ? 30.563 -3.058 1.654 1.00 37.20 84 GLY D O 1
ATOM 3871 N N . HIS D 2 28 ? 29.836 -1.804 3.388 1.00 31.21 85 HIS D N 1
ATOM 3872 C CA . HIS D 2 28 ? 31.150 -1.506 3.963 1.00 31.89 85 HIS D CA 1
ATOM 3873 C C . HIS D 2 28 ? 31.076 -1.654 5.444 1.00 36.24 85 HIS D C 1
ATOM 3874 O O . HIS D 2 28 ? 29.981 -1.695 6.034 1.00 31.04 85 HIS D O 1
ATOM 3881 N N . HIS D 2 29 ? 32.250 -1.783 6.056 1.00 33.24 86 HIS D N 1
ATOM 3882 C CA . HIS D 2 29 ? 32.413 -1.651 7.478 1.00 36.89 86 HIS D CA 1
ATOM 3883 C C . HIS D 2 29 ? 33.589 -0.717 7.730 1.00 40.69 86 HIS D C 1
ATOM 3884 O O . HIS D 2 29 ? 34.349 -0.405 6.806 1.00 42.37 86 HIS D O 1
ATOM 3891 N N . ILE D 2 30 ? 33.759 -0.265 8.975 1.00 41.98 87 ILE D N 1
ATOM 3892 C CA . ILE D 2 30 ? 34.822 0.689 9.302 1.00 40.90 87 ILE D CA 1
ATOM 3893 C C . ILE D 2 30 ? 36.104 -0.048 9.713 1.00 43.16 87 ILE D C 1
ATOM 3894 O O . ILE D 2 30 ? 36.042 -1.186 10.163 1.00 42.35 87 ILE D O 1
ATOM 3899 N N . SER D 2 31 ? 37.254 0.594 9.526 1.00 43.02 88 SER D N 1
ATOM 3900 C CA . SER D 2 31 ? 38.537 0.034 9.975 1.00 44.98 88 SER D CA 1
ATOM 3901 C C . SER D 2 31 ? 38.765 0.327 11.467 1.00 44.88 88 SER D C 1
ATOM 3902 O O . SER D 2 31 ? 38.165 1.243 12.007 1.00 47.97 88 SER D O 1
ATOM 3905 N N . GLU D 2 32 ? 39.640 -0.433 12.129 1.00 52.77 89 GLU D N 1
ATOM 3906 C CA . GLU D 2 32 ? 39.904 -0.241 13.574 1.00 52.29 89 GLU D CA 1
ATOM 3907 C C . GLU D 2 32 ? 40.242 1.196 13.967 1.00 53.66 89 GLU D C 1
ATOM 3908 O O . GLU D 2 32 ? 39.770 1.677 15.001 1.00 52.60 89 GLU D O 1
ATOM 3910 N N . ASP D 2 33 ? 41.036 1.886 13.141 1.00 51.63 90 ASP D N 1
ATOM 3911 C CA . ASP D 2 33 ? 41.462 3.253 13.464 1.00 54.36 90 ASP D CA 1
ATOM 3912 C C . ASP D 2 33 ? 40.449 4.341 13.108 1.00 54.92 90 ASP D C 1
ATOM 3913 O O . ASP D 2 33 ? 40.664 5.510 13.429 1.00 53.56 90 ASP D O 1
ATOM 3918 N N . GLY D 2 34 ? 39.352 3.966 12.448 1.00 52.20 91 GLY D N 1
ATOM 3919 C CA . GLY D 2 34 ? 38.312 4.933 12.098 1.00 46.91 91 GLY D CA 1
ATOM 3920 C C . GLY D 2 34 ? 38.544 5.741 10.833 1.00 47.61 91 GLY D C 1
ATOM 3921 O O . GLY D 2 34 ? 37.702 6.554 10.467 1.00 50.14 91 GLY D O 1
ATOM 3922 N N . ARG D 2 35 ? 39.675 5.521 10.166 1.00 47.38 92 ARG D N 1
ATOM 3923 C CA . ARG D 2 35 ? 40.031 6.255 8.949 1.00 50.04 92 ARG D CA 1
ATOM 3924 C C . ARG D 2 35 ? 39.322 5.763 7.682 1.00 53.67 92 ARG D C 1
ATOM 3925 O O . ARG D 2 35 ? 38.888 6.573 6.854 1.00 58.00 92 ARG D O 1
ATOM 3933 N N . ASP D 2 36 ? 39.201 4.446 7.524 1.00 51.37 93 ASP D N 1
ATOM 3934 C CA . ASP D 2 36 ? 38.804 3.891 6.239 1.00 49.67 93 ASP D CA 1
ATOM 3935 C C . ASP D 2 36 ? 37.490 3.127 6.254 1.00 47.51 93 ASP D C 1
ATOM 3936 O O . ASP D 2 36 ? 37.077 2.548 7.263 1.00 47.13 93 ASP D O 1
ATOM 3941 N N . CYS D 2 37 ? 36.838 3.133 5.106 1.00 43.50 94 CYS D N 1
ATOM 3942 C CA . CYS D 2 37 ? 35.704 2.277 4.895 1.00 41.43 94 CYS D CA 1
ATOM 3943 C C . CYS D 2 37 ? 36.122 1.172 3.965 1.00 37.26 94 CYS D C 1
ATOM 3944 O O . CYS D 2 37 ? 36.609 1.419 2.878 1.00 42.19 94 CYS D O 1
ATOM 3947 N N . ILE D 2 38 ? 35.952 -0.054 4.423 1.00 38.93 95 ILE D N 1
ATOM 3948 C CA . ILE D 2 38 ? 36.361 -1.229 3.683 1.00 39.00 95 ILE D CA 1
ATOM 3949 C C . ILE D 2 38 ? 35.121 -1.970 3.237 1.00 41.15 95 ILE D C 1
ATOM 3950 O O . ILE D 2 38 ? 34.191 -2.164 4.026 1.00 37.75 95 ILE D O 1
ATOM 3955 N N . SER D 2 39 ? 35.126 -2.376 1.972 1.00 41.23 96 SER D N 1
ATOM 3956 C CA . SER D 2 39 ? 34.016 -3.108 1.373 1.00 43.42 96 SER D CA 1
ATOM 3957 C C . SER D 2 39 ? 33.859 -4.497 1.981 1.00 45.62 96 SER D C 1
ATOM 3958 O O . SER D 2 39 ? 34.867 -5.172 2.284 1.00 36.73 96 SER D O 1
ATOM 3961 N N . CYS D 2 40 ? 32.598 -4.915 2.159 1.00 39.44 97 CYS D N 1
ATOM 3962 C CA . CYS D 2 40 ? 32.294 -6.295 2.539 1.00 39.64 97 CYS D CA 1
ATOM 3963 C C . CYS D 2 40 ? 32.661 -7.214 1.362 1.00 40.06 97 CYS D C 1
ATOM 3964 O O . CYS D 2 40 ? 32.699 -6.768 0.206 1.00 37.59 97 CYS D O 1
ATOM 3967 N N . LYS D 2 41 ? 32.915 -8.489 1.664 1.00 41.05 98 LYS D N 1
ATOM 3968 C CA . LYS D 2 41 ? 33.194 -9.506 0.647 1.00 42.41 98 LYS D CA 1
ATOM 3969 C C . LYS D 2 41 ? 31.898 -10.145 0.155 1.00 41.04 98 LYS D C 1
ATOM 3970 O O . LYS D 2 41 ? 31.182 -10.815 0.906 1.00 42.16 98 LYS D O 1
ATOM 3972 N N . TYR D 2 42 ? 31.619 -9.924 -1.117 1.00 40.30 99 TYR D N 1
ATOM 3973 C CA . TYR D 2 42 ? 30.444 -10.457 -1.787 1.00 39.62 99 TYR D CA 1
ATOM 3974 C C . TYR D 2 42 ? 30.408 -11.985 -1.699 1.00 41.57 99 TYR D C 1
ATOM 3975 O O . TYR D 2 42 ? 31.417 -12.636 -1.950 1.00 38.29 99 TYR D O 1
ATOM 3984 N N . GLY D 2 43 ? 29.252 -12.549 -1.323 1.00 35.52 100 GLY D N 1
ATOM 3985 C CA . GLY D 2 43 ? 29.118 -13.981 -1.112 1.00 34.49 100 GLY D CA 1
ATOM 3986 C C . GLY D 2 43 ? 29.405 -14.400 0.322 1.00 39.14 100 GLY D C 1
ATOM 3987 O O . GLY D 2 43 ? 29.043 -15.506 0.750 1.00 43.13 100 GLY D O 1
ATOM 3988 N N . GLN D 2 44 ? 30.030 -13.525 1.094 1.00 38.42 101 GLN D N 1
ATOM 3989 C CA . GLN D 2 44 ? 30.372 -13.889 2.452 1.00 42.52 101 GLN D CA 1
ATOM 3990 C C . GLN D 2 44 ? 29.658 -13.021 3.510 1.00 42.09 101 GLN D C 1
ATOM 3991 O O . GLN D 2 44 ? 29.066 -13.538 4.472 1.00 41.38 101 GLN D O 1
ATOM 3997 N N . ASP D 2 45 ? 29.701 -11.703 3.345 1.00 39.93 102 ASP D N 1
ATOM 3998 C CA . ASP D 2 45 ? 29.130 -10.852 4.372 1.00 40.37 102 ASP D CA 1
ATOM 3999 C C . ASP D 2 45 ? 28.560 -9.560 3.825 1.00 39.39 102 ASP D C 1
ATOM 4000 O O . ASP D 2 45 ? 28.706 -9.267 2.637 1.00 38.68 102 ASP D O 1
ATOM 4005 N N . TYR D 2 46 ? 27.940 -8.771 4.696 1.00 36.36 103 TYR D N 1
ATOM 4006 C CA . TYR D 2 46 ? 27.198 -7.624 4.228 1.00 36.58 103 TYR D CA 1
ATOM 4007 C C . TYR D 2 46 ? 26.848 -6.672 5.370 1.00 35.52 103 TYR D C 1
ATOM 4008 O O . TYR D 2 46 ? 26.954 -7.034 6.538 1.00 35.32 103 TYR D O 1
ATOM 4017 N N . SER D 2 47 ? 26.465 -5.440 5.007 1.00 36.93 104 SER D N 1
ATOM 4018 C CA . SER D 2 47 ? 25.892 -4.448 5.913 1.00 34.48 104 SER D CA 1
ATOM 4019 C C . SER D 2 47 ? 24.778 -3.702 5.133 1.00 36.40 104 SER D C 1
ATOM 4020 O O . SER D 2 47 ? 24.964 -3.287 3.985 1.00 34.47 104 SER D O 1
ATOM 4023 N N . THR D 2 48 ? 23.602 -3.583 5.740 1.00 38.97 105 THR D N 1
ATOM 4024 C CA . THR D 2 48 ? 22.448 -2.970 5.072 1.00 39.00 105 THR D CA 1
ATOM 4025 C C . THR D 2 48 ? 22.354 -1.451 5.304 1.00 38.28 105 THR D C 1
ATOM 4026 O O . THR D 2 48 ? 21.661 -0.738 4.560 1.00 39.73 105 THR D O 1
ATOM 4030 N N . HIS D 2 49 ? 23.021 -0.962 6.348 1.00 33.22 106 HIS D N 1
ATOM 4031 C CA . HIS D 2 49 ? 22.915 0.433 6.761 1.00 32.80 106 HIS D CA 1
ATOM 4032 C C . HIS D 2 49 ? 24.267 1.057 6.976 1.00 35.30 106 HIS D C 1
ATOM 4033 O O . HIS D 2 49 ? 25.297 0.339 7.036 1.00 31.15 106 HIS D O 1
ATOM 4040 N N . TRP D 2 50 ? 24.267 2.387 7.065 1.00 35.04 107 TRP D N 1
ATOM 4041 C CA . TRP D 2 50 ? 25.394 3.174 7.545 1.00 36.88 107 TRP D CA 1
ATOM 4042 C C . TRP D 2 50 ? 25.745 2.698 8.915 1.00 39.62 107 TRP D C 1
ATOM 4043 O O . TRP D 2 50 ? 24.848 2.379 9.713 1.00 36.92 107 TRP D O 1
ATOM 4054 N N . ASN D 2 51 ? 27.054 2.624 9.199 1.00 32.13 108 ASN D N 1
ATOM 4055 C CA . ASN D 2 51 ? 27.498 1.823 10.313 1.00 34.43 108 ASN D CA 1
ATOM 4056 C C . ASN D 2 51 ? 28.935 2.133 10.801 1.00 34.91 108 ASN D C 1
ATOM 4057 O O . ASN D 2 51 ? 29.730 2.775 10.059 1.00 29.29 108 ASN D O 1
ATOM 4062 N N . ASP D 2 52 ? 29.211 1.710 12.041 1.00 33.34 109 ASP D N 1
ATOM 4063 C CA . ASP D 2 52 ? 30.566 1.723 12.630 1.00 44.26 109 ASP D CA 1
ATOM 4064 C C . ASP D 2 52 ? 31.075 0.321 13.002 1.00 41.97 109 ASP D C 1
ATOM 4065 O O . ASP D 2 52 ? 31.684 0.134 14.056 1.00 39.39 109 ASP D O 1
ATOM 4070 N N . LEU D 2 53 ? 30.828 -0.666 12.146 1.00 39.76 110 LEU D N 1
ATOM 4071 C CA . LEU D 2 53 ? 31.117 -2.033 12.499 1.00 36.38 110 LEU D CA 1
ATOM 4072 C C . LEU D 2 53 ? 32.558 -2.303 12.155 1.00 41.66 110 LEU D C 1
ATOM 4073 O O . LEU D 2 53 ? 33.067 -1.761 11.172 1.00 43.20 110 LEU D O 1
ATOM 4078 N N . LEU D 2 54 ? 33.218 -3.125 12.963 1.00 42.50 111 LEU D N 1
ATOM 4079 C CA . LEU D 2 54 ? 34.578 -3.570 12.654 1.00 43.10 111 LEU D CA 1
ATOM 4080 C C . LEU D 2 54 ? 34.573 -4.665 11.604 1.00 43.24 111 LEU D C 1
ATOM 4081 O O . LEU D 2 54 ? 35.599 -4.953 11.002 1.00 45.89 111 LEU D O 1
ATOM 4086 N N . PHE D 2 55 ? 33.414 -5.285 11.391 1.00 43.78 112 PHE D N 1
ATOM 4087 C CA . PHE D 2 55 ? 33.288 -6.358 10.422 1.00 45.09 112 PHE D CA 1
ATOM 4088 C C . PHE D 2 55 ? 31.894 -6.318 9.866 1.00 45.49 112 PHE D C 1
ATOM 4089 O O . PHE D 2 55 ? 30.969 -5.830 10.514 1.00 46.70 112 PHE D O 1
ATOM 4097 N N . CYS D 2 56 ? 31.741 -6.850 8.663 1.00 45.52 113 CYS D N 1
ATOM 4098 C CA . CYS D 2 56 ? 30.438 -6.977 8.056 1.00 45.41 113 CYS D CA 1
ATOM 4099 C C . CYS D 2 56 ? 29.760 -8.205 8.643 1.00 43.12 113 CYS D C 1
ATOM 4100 O O . CYS D 2 56 ? 30.410 -9.043 9.276 1.00 47.02 113 CYS D O 1
ATOM 4103 N N . LEU D 2 57 ? 28.449 -8.284 8.494 1.00 40.62 114 LEU D N 1
ATOM 4104 C CA . LEU D 2 57 ? 27.688 -9.401 9.049 1.00 40.61 114 LEU D CA 1
ATOM 4105 C C . LEU D 2 57 ? 27.712 -10.582 8.102 1.00 38.11 114 LEU D C 1
ATOM 4106 O O . LEU D 2 57 ? 27.611 -10.419 6.873 1.00 41.17 114 LEU D O 1
ATOM 4111 N N . ARG D 2 58 ? 27.865 -11.775 8.658 1.00 37.00 115 ARG D N 1
ATOM 4112 C CA . ARG D 2 58 ? 27.878 -12.967 7.830 1.00 39.09 115 ARG D CA 1
ATOM 4113 C C . ARG D 2 58 ? 26.534 -13.179 7.161 1.00 39.60 115 ARG D C 1
ATOM 4114 O O . ARG D 2 58 ? 25.512 -13.013 7.804 1.00 35.57 115 ARG D O 1
ATOM 4122 N N . CYS D 2 59 ? 26.572 -13.518 5.871 1.00 38.84 116 CYS D N 1
ATOM 4123 C CA . CYS D 2 59 ? 25.416 -13.969 5.101 1.00 39.12 116 CYS D CA 1
ATOM 4124 C C . CYS D 2 59 ? 24.878 -15.272 5.662 1.00 39.26 116 CYS D C 1
ATOM 4125 O O . CYS D 2 59 ? 25.634 -16.170 6.046 1.00 41.87 116 CYS D O 1
ATOM 4128 N N . THR D 2 60 ? 23.564 -15.353 5.707 1.00 37.76 117 THR D N 1
ATOM 4129 C CA . THR D 2 60 ? 22.823 -16.582 5.969 1.00 36.46 117 THR D CA 1
ATOM 4130 C C . THR D 2 60 ? 23.083 -17.597 4.861 1.00 34.94 117 THR D C 1
ATOM 4131 O O . THR D 2 60 ? 23.086 -17.235 3.689 1.00 36.27 117 THR D O 1
ATOM 4135 N N . ARG D 2 61 ? 23.336 -18.849 5.225 0.75 35.75 118 ARG D N 1
ATOM 4136 C CA . ARG D 2 61 ? 23.410 -19.909 4.236 0.75 38.43 118 ARG D CA 1
ATOM 4137 C C . ARG D 2 61 ? 22.104 -20.676 4.361 0.75 38.24 118 ARG D C 1
ATOM 4138 O O . ARG D 2 61 ? 21.756 -21.089 5.445 0.75 36.32 118 ARG D O 1
ATOM 4146 N N . CYS D 2 62 ? 21.349 -20.810 3.277 1.00 43.80 119 CYS D N 1
ATOM 4147 C CA . CYS D 2 62 ? 20.089 -21.560 3.327 1.00 49.83 119 CYS D CA 1
ATOM 4148 C C . CYS D 2 62 ? 20.335 -23.014 3.723 1.00 53.65 119 CYS D C 1
ATOM 4149 O O . CYS D 2 62 ? 21.133 -23.704 3.087 1.00 57.05 119 CYS D O 1
ATOM 4152 N N . ASP D 2 63 ? 19.685 -23.456 4.800 1.00 59.17 120 ASP D N 1
ATOM 4153 C CA . ASP D 2 63 ? 19.715 -24.864 5.232 1.00 64.98 120 ASP D CA 1
ATOM 4154 C C . ASP D 2 63 ? 18.904 -25.681 4.237 1.00 68.18 120 ASP D C 1
ATOM 4155 O O . ASP D 2 63 ? 18.076 -25.123 3.507 1.00 72.65 120 ASP D O 1
ATOM 4157 N N . SER D 2 64 ? 19.136 -26.989 4.179 1.00 68.63 121 SER D N 1
ATOM 4158 C CA . SER D 2 64 ? 18.269 -27.834 3.356 1.00 69.55 121 SER D CA 1
ATOM 4159 C C . SER D 2 64 ? 16.867 -27.783 3.968 1.00 68.19 121 SER D C 1
ATOM 4160 O O . SER D 2 64 ? 16.704 -27.601 5.185 1.00 67.86 121 SER D O 1
ATOM 4163 N N . GLY D 2 65 ? 15.860 -27.904 3.116 1.00 64.48 122 GLY D N 1
ATOM 4164 C CA . GLY D 2 65 ? 14.505 -27.565 3.508 1.00 62.19 122 GLY D CA 1
ATOM 4165 C C . GLY D 2 65 ? 14.195 -26.148 3.073 1.00 59.84 122 GLY D C 1
ATOM 4166 O O . GLY D 2 65 ? 13.022 -25.761 3.000 1.00 54.96 122 GLY D O 1
ATOM 4167 N N . GLU D 2 66 ? 15.254 -25.380 2.786 1.00 57.15 123 GLU D N 1
ATOM 4168 C CA . GLU D 2 66 ? 15.128 -24.010 2.263 1.00 58.05 123 GLU D CA 1
ATOM 4169 C C . GLU D 2 66 ? 15.612 -23.851 0.826 1.00 57.24 123 GLU D C 1
ATOM 4170 O O . GLU D 2 66 ? 16.592 -24.477 0.415 1.00 63.35 123 GLU D O 1
ATOM 4176 N N . VAL D 2 67 ? 14.896 -23.008 0.081 1.00 53.41 124 VAL D N 1
ATOM 4177 C CA . VAL D 2 67 ? 15.231 -22.603 -1.282 1.00 53.50 124 VAL D CA 1
ATOM 4178 C C . VAL D 2 67 ? 15.804 -21.175 -1.241 1.00 52.21 124 VAL D C 1
ATOM 4179 O O . VAL D 2 67 ? 15.178 -20.272 -0.680 1.00 48.41 124 VAL D O 1
ATOM 4183 N N . GLU D 2 68 ? 16.980 -20.978 -1.837 1.00 48.41 125 GLU D N 1
ATOM 4184 C CA . GLU D 2 68 ? 17.556 -19.644 -1.987 1.00 47.20 125 GLU D CA 1
ATOM 4185 C C . GLU D 2 68 ? 16.850 -18.842 -3.086 1.00 45.94 125 GLU D C 1
ATOM 4186 O O . GLU D 2 68 ? 17.151 -19.029 -4.257 1.00 50.75 125 GLU D O 1
ATOM 4192 N N . LEU D 2 69 ? 15.892 -17.975 -2.729 1.00 46.44 126 LEU D N 1
ATOM 4193 C CA . LEU D 2 69 ? 15.280 -17.081 -3.730 1.00 45.36 126 LEU D CA 1
ATOM 4194 C C . LEU D 2 69 ? 16.247 -16.016 -4.288 1.00 47.48 126 LEU D C 1
ATOM 4195 O O . LEU D 2 69 ? 16.126 -15.597 -5.439 1.00 42.16 126 LEU D O 1
ATOM 4200 N N . SER D 2 70 ? 17.188 -15.556 -3.466 1.00 48.72 127 SER D N 1
ATOM 4201 C CA . SER D 2 70 ? 18.036 -14.451 -3.883 1.00 46.72 127 SER D CA 1
ATOM 4202 C C . SER D 2 70 ? 19.392 -14.493 -3.186 1.00 43.78 127 SER D C 1
ATOM 4203 O O . SER D 2 70 ? 19.452 -14.747 -1.985 1.00 45.55 127 SER D O 1
ATOM 4206 N N . PRO D 2 71 ? 20.478 -14.221 -3.921 1.00 38.38 128 PRO D N 1
ATOM 4207 C CA . PRO D 2 71 ? 21.748 -14.340 -3.212 1.00 39.84 128 PRO D CA 1
ATOM 4208 C C . PRO D 2 71 ? 22.052 -13.146 -2.285 1.00 38.45 128 PRO D C 1
ATOM 4209 O O . PRO D 2 71 ? 21.534 -12.044 -2.469 1.00 38.73 128 PRO D O 1
ATOM 4213 N N . CYS D 2 72 ? 22.865 -13.403 -1.269 1.00 38.94 129 CYS D N 1
ATOM 4214 C CA . CYS D 2 72 ? 23.527 -12.363 -0.512 1.00 39.79 129 CYS D CA 1
ATOM 4215 C C . CYS D 2 72 ? 24.261 -11.462 -1.504 1.00 40.10 129 CYS D C 1
ATOM 4216 O O . CYS D 2 72 ? 24.831 -11.960 -2.473 1.00 44.99 129 CYS D O 1
ATOM 4219 N N . THR D 2 73 ? 24.230 -10.151 -1.271 1.00 38.68 130 THR D N 1
ATOM 4220 C CA . THR D 2 73 ? 25.191 -9.213 -1.876 1.00 39.22 130 THR D CA 1
ATOM 4221 C C . THR D 2 73 ? 25.775 -8.432 -0.701 1.00 40.15 130 THR D C 1
ATOM 4222 O O . THR D 2 73 ? 25.304 -8.607 0.428 1.00 42.40 130 THR D O 1
ATOM 4226 N N . THR D 2 74 ? 26.778 -7.577 -0.926 1.00 39.76 131 THR D N 1
ATOM 4227 C CA . THR D 2 74 ? 27.369 -6.790 0.180 1.00 35.31 131 THR D CA 1
ATOM 4228 C C . THR D 2 74 ? 26.383 -5.848 0.886 1.00 38.68 131 THR D C 1
ATOM 4229 O O . THR D 2 74 ? 26.725 -5.230 1.869 1.00 39.45 131 THR D O 1
ATOM 4233 N N . THR D 2 75 ? 25.134 -5.823 0.429 1.00 38.65 132 THR D N 1
ATOM 4234 C CA . THR D 2 75 ? 24.176 -4.793 0.796 1.00 38.57 132 THR D CA 1
ATOM 4235 C C . THR D 2 75 ? 22.851 -5.362 1.319 1.00 41.01 132 THR D C 1
ATOM 4236 O O . THR D 2 75 ? 22.004 -4.620 1.804 1.00 41.60 132 THR D O 1
ATOM 4240 N N . ARG D 2 76 ? 22.667 -6.674 1.161 1.00 41.36 133 ARG D N 1
ATOM 4241 C CA . ARG D 2 76 ? 21.470 -7.369 1.604 1.00 41.40 133 ARG D CA 1
ATOM 4242 C C . ARG D 2 76 ? 21.730 -8.852 1.793 1.00 41.53 133 ARG D C 1
ATOM 4243 O O . ARG D 2 76 ? 22.514 -9.475 1.080 1.00 41.32 133 ARG D O 1
ATOM 4251 N N . ASN D 2 77 ? 21.047 -9.406 2.778 1.00 39.58 134 ASN D N 1
ATOM 4252 C CA . ASN D 2 77 ? 21.152 -10.807 3.114 1.00 41.12 134 ASN D CA 1
ATOM 4253 C C . ASN D 2 77 ? 20.570 -11.729 2.029 1.00 41.73 134 ASN D C 1
ATOM 4254 O O . ASN D 2 77 ? 19.756 -11.306 1.197 1.00 42.14 134 ASN D O 1
ATOM 4259 N N . THR D 2 78 ? 21.032 -12.976 2.048 1.00 38.34 135 THR D N 1
ATOM 4260 C CA . THR D 2 78 ? 20.420 -14.078 1.340 1.00 40.17 135 THR D CA 1
ATOM 4261 C C . THR D 2 78 ? 18.917 -14.146 1.723 1.00 39.36 135 THR D C 1
ATOM 4262 O O . THR D 2 78 ? 18.582 -13.952 2.907 1.00 38.70 135 THR D O 1
ATOM 4266 N N . VAL D 2 79 ? 18.038 -14.376 0.740 1.00 39.69 136 VAL D N 1
ATOM 4267 C CA . VAL D 2 79 ? 16.596 -14.668 0.996 1.00 37.26 136 VAL D CA 1
ATOM 4268 C C . VAL D 2 79 ? 16.361 -16.179 0.888 1.00 39.00 136 VAL D C 1
ATOM 4269 O O . VAL D 2 79 ? 16.481 -16.752 -0.193 1.00 37.84 136 VAL D O 1
ATOM 4273 N N . CYS D 2 80 ? 16.065 -16.821 2.019 1.00 39.33 137 CYS D N 1
ATOM 4274 C CA . CYS D 2 80 ? 15.847 -18.252 2.077 1.00 39.92 137 CYS D CA 1
ATOM 4275 C C . CYS D 2 80 ? 14.360 -18.511 2.309 1.00 45.33 137 CYS D C 1
ATOM 4276 O O . 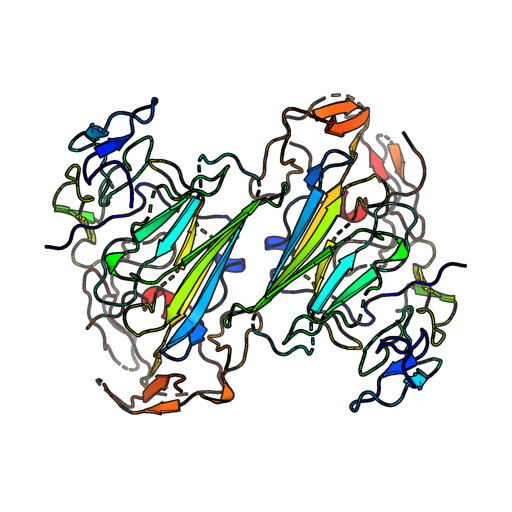CYS D 2 80 ? 13.769 -17.968 3.237 1.00 47.33 137 CYS D O 1
ATOM 4279 N N . GLN D 2 81 ? 13.768 -19.348 1.478 1.00 43.91 138 GLN D N 1
ATOM 4280 C CA . GLN D 2 81 ? 12.368 -19.662 1.643 1.00 51.07 138 GLN D CA 1
ATOM 4281 C C . GLN D 2 81 ? 12.212 -21.151 1.892 1.00 48.72 138 GLN D C 1
ATOM 4282 O O . GLN D 2 81 ? 12.906 -21.967 1.290 1.00 52.56 138 GLN D O 1
ATOM 4288 N N . CYS D 2 82 ? 11.335 -21.483 2.826 1.00 49.13 139 CYS D N 1
ATOM 4289 C CA . CYS D 2 82 ? 10.934 -22.868 3.098 1.00 51.74 139 CYS D CA 1
ATOM 4290 C C . CYS D 2 82 ? 10.387 -23.574 1.835 1.00 52.02 139 CYS D C 1
ATOM 4291 O O . CYS D 2 82 ? 9.586 -22.986 1.089 1.00 50.08 139 CYS D O 1
ATOM 4294 N N . GLU D 2 83 ? 10.842 -24.811 1.605 1.00 50.88 140 GLU D N 1
ATOM 4295 C CA . GLU D 2 83 ? 10.343 -25.686 0.517 1.00 56.28 140 GLU D CA 1
ATOM 4296 C C . GLU D 2 83 ? 8.821 -25.836 0.528 1.00 54.24 140 GLU D C 1
ATOM 4297 O O . GLU D 2 83 ? 8.196 -25.852 1.597 1.00 49.23 140 GLU D O 1
ATOM 4303 N N . GLU D 2 84 ? 8.230 -25.979 -0.652 1.00 55.99 141 GLU D N 1
ATOM 4304 C CA . GLU D 2 84 ? 6.793 -26.231 -0.731 1.00 63.74 141 GLU D CA 1
ATOM 4305 C C . GLU D 2 84 ? 6.429 -27.419 0.170 1.00 57.60 141 GLU D C 1
ATOM 4306 O O . GLU D 2 84 ? 7.196 -28.375 0.287 1.00 53.02 141 GLU D O 1
ATOM 4312 N N . GLY D 2 85 ? 5.287 -27.327 0.842 1.00 55.29 142 GLY D N 1
ATOM 4313 C CA . GLY D 2 85 ? 4.904 -28.343 1.819 1.00 56.11 142 GLY D CA 1
ATOM 4314 C C . GLY D 2 85 ? 5.501 -28.176 3.210 1.00 57.53 142 GLY D C 1
ATOM 4315 O O . GLY D 2 85 ? 5.147 -28.918 4.132 1.00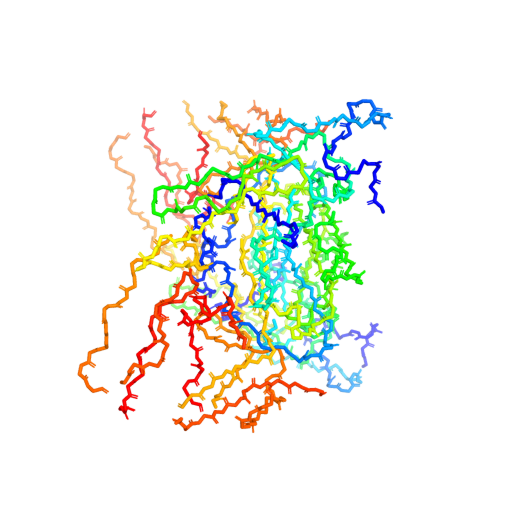 58.99 142 GLY D O 1
ATOM 4316 N N . THR D 2 86 ? 6.428 -27.229 3.359 1.00 57.54 143 THR D N 1
ATOM 4317 C CA . THR D 2 86 ? 6.897 -26.790 4.675 1.00 51.68 143 THR D CA 1
ATOM 4318 C C . THR D 2 86 ? 6.541 -25.318 4.893 1.00 48.60 143 THR D C 1
ATOM 4319 O O . THR D 2 86 ? 6.212 -24.604 3.951 1.00 51.45 143 THR D O 1
ATOM 4323 N N . PHE D 2 87 ? 6.578 -24.871 6.141 1.00 48.18 144 PHE D N 1
ATOM 4324 C CA . PHE D 2 87 ? 6.308 -23.473 6.474 1.00 46.08 144 PHE D CA 1
ATOM 4325 C C . PHE D 2 87 ? 7.317 -22.990 7.487 1.00 45.11 144 PHE D C 1
ATOM 4326 O O . PHE D 2 87 ? 7.857 -23.792 8.264 1.00 44.79 144 PHE D O 1
ATOM 4334 N N . ARG D 2 88 ? 7.532 -21.670 7.495 1.00 47.79 145 ARG D N 1
ATOM 4335 C CA . ARG D 2 88 ? 8.443 -21.002 8.439 1.00 45.47 145 ARG D CA 1
ATOM 4336 C C . ARG D 2 88 ? 7.832 -20.847 9.839 1.00 45.11 145 ARG D C 1
ATOM 4337 O O . ARG D 2 88 ? 6.834 -20.142 10.032 1.00 48.99 145 ARG D O 1
ATOM 4345 N N . GLU D 2 89 ? 8.445 -21.509 10.806 1.00 44.28 146 GLU D N 1
ATOM 4346 C CA . GLU D 2 89 ? 8.084 -21.353 12.217 1.00 46.82 146 GLU D CA 1
ATOM 4347 C C . GLU D 2 89 ? 8.790 -20.097 12.759 1.00 44.82 146 GLU D C 1
ATOM 4348 O O . GLU D 2 89 ? 10.011 -19.948 12.593 1.00 47.72 146 GLU D O 1
ATOM 4354 N N . GLU D 2 90 ? 8.039 -19.193 13.382 1.00 42.41 147 GLU D N 1
ATOM 4355 C CA . GLU D 2 90 ? 8.640 -17.986 13.966 1.00 41.77 147 GLU D CA 1
ATOM 4356 C C . GLU D 2 90 ? 9.079 -18.147 15.428 1.00 41.28 147 GLU D C 1
ATOM 4357 O O . GLU D 2 90 ? 9.692 -17.260 15.996 1.00 42.90 147 GLU D O 1
ATOM 4363 N N . ASP D 2 91 ? 8.743 -19.271 16.037 1.00 42.74 148 ASP D N 1
ATOM 4364 C CA . ASP D 2 91 ? 9.200 -19.574 17.366 1.00 46.96 148 ASP D CA 1
ATOM 4365 C C . ASP D 2 91 ? 10.572 -20.239 17.231 1.00 48.57 148 ASP D C 1
ATOM 4366 O O . ASP D 2 91 ? 10.949 -20.699 16.146 1.00 49.70 148 ASP D O 1
ATOM 4371 N N . SER D 2 92 ? 11.341 -20.241 18.311 1.00 47.64 149 SER D N 1
ATOM 4372 C CA . SER D 2 92 ? 12.595 -20.993 18.381 1.00 50.32 149 SER D CA 1
ATOM 4373 C C . SER D 2 92 ? 12.359 -22.408 17.837 1.00 47.13 149 SER D C 1
ATOM 4374 O O . SER D 2 92 ? 11.340 -22.989 18.179 1.00 46.88 149 SER D O 1
ATOM 4377 N N . PRO D 2 93 ? 13.263 -22.962 16.981 1.00 44.63 150 PRO D N 1
ATOM 4378 C CA . PRO D 2 93 ? 14.479 -22.387 16.424 1.00 44.09 150 PRO D CA 1
ATOM 4379 C C . PRO D 2 93 ? 14.311 -21.776 15.031 1.00 41.07 150 PRO D C 1
ATOM 4380 O O . PRO D 2 93 ? 15.253 -21.796 14.265 1.00 39.75 150 PRO D O 1
ATOM 4384 N N . GLU D 2 94 ? 13.138 -21.234 14.702 1.00 40.09 151 GLU D N 1
ATOM 4385 C CA . GLU D 2 94 ? 12.949 -20.474 13.435 1.00 42.45 151 GLU D CA 1
ATOM 4386 C C . GLU D 2 94 ? 13.225 -21.302 12.167 1.00 45.62 151 GLU D C 1
ATOM 4387 O O . GLU D 2 94 ? 13.512 -20.758 11.096 1.00 51.55 151 GLU D O 1
ATOM 4401 N N . CYS D 2 96 ? 12.243 -24.412 9.214 1.00 51.12 153 CYS D N 1
ATOM 4402 C CA . CYS D 2 96 ? 11.119 -24.847 8.388 1.00 53.17 153 CYS D CA 1
ATOM 4403 C C . CYS D 2 96 ? 10.496 -26.081 8.999 1.00 52.97 153 CYS D C 1
ATOM 4404 O O . CYS D 2 96 ? 11.194 -26.946 9.516 1.00 51.03 153 CYS D O 1
ATOM 4407 N N . ARG D 2 97 ? 9.175 -26.167 8.959 1.00 52.71 154 ARG D N 1
ATOM 4408 C CA . ARG D 2 97 ? 8.522 -27.351 9.497 1.00 55.64 154 ARG D CA 1
ATOM 4409 C C . ARG D 2 97 ? 7.545 -27.906 8.478 1.00 57.35 154 ARG D C 1
ATOM 4410 O O . ARG D 2 97 ? 6.805 -27.139 7.836 1.00 51.01 154 ARG D O 1
ATOM 4418 N N . LYS D 2 98 ? 7.549 -29.231 8.323 1.00 53.22 155 LYS D N 1
ATOM 4419 C CA . LYS D 2 98 ? 6.624 -29.877 7.406 1.00 55.32 155 LYS D CA 1
ATOM 4420 C C . LYS D 2 98 ? 5.256 -29.388 7.843 1.00 50.98 155 LYS D C 1
ATOM 4421 O O . LYS D 2 98 ? 4.948 -29.439 9.031 1.00 53.41 155 LYS D O 1
ATOM 4423 N N . CYS D 2 99 ? 4.471 -28.835 6.929 1.00 48.00 156 CYS D N 1
ATOM 4424 C CA . CYS D 2 99 ? 3.085 -28.521 7.280 1.00 57.69 156 CYS D CA 1
ATOM 4425 C C . CYS D 2 99 ? 2.443 -29.822 7.744 1.00 63.60 156 CYS D C 1
ATOM 4426 O O . CYS D 2 99 ? 2.734 -30.898 7.216 1.00 65.67 156 CYS D O 1
ATOM 4429 N N . ARG D 2 100 ? 1.600 -29.741 8.756 1.00 74.46 157 ARG D N 1
ATOM 4430 C CA . ARG D 2 100 ? 0.867 -30.918 9.185 1.00 74.78 157 ARG D CA 1
ATOM 4431 C C . ARG D 2 100 ? -0.202 -31.279 8.153 1.00 75.16 157 ARG D C 1
ATOM 4432 O O . ARG D 2 100 ? -0.590 -30.436 7.324 1.00 67.90 157 ARG D O 1
ATOM 4440 N N . THR D 2 101 ? -0.639 -32.543 8.205 1.00 79.33 158 THR D N 1
ATOM 4441 C CA . THR D 2 101 ? -1.704 -33.090 7.349 1.00 81.62 158 THR D CA 1
ATOM 4442 C C . THR D 2 101 ? -2.982 -32.253 7.420 1.00 82.58 158 THR D C 1
ATOM 4443 O O . THR D 2 101 ? -3.096 -31.361 8.270 1.00 89.75 158 THR D O 1
ATOM 4447 N N . GLY D 2 102 ? -3.938 -32.552 6.540 1.00 74.17 159 GLY D N 1
ATOM 4448 C CA . GLY D 2 102 ? -5.211 -31.837 6.493 1.00 71.79 159 GLY D CA 1
ATOM 4449 C C . GLY D 2 102 ? -6.013 -31.940 7.780 1.00 68.08 159 GLY D C 1
ATOM 4450 O O . GLY D 2 102 ? -5.651 -32.681 8.697 1.00 71.80 159 GLY D O 1
ATOM 4451 N N . CYS D 2 103 ? -7.107 -31.188 7.847 1.00 66.09 160 CYS D N 1
ATOM 4452 C CA . CYS D 2 103 ? -7.964 -31.167 9.034 1.00 73.19 160 CYS D CA 1
ATOM 4453 C C . CYS D 2 103 ? -8.801 -32.440 9.194 1.00 78.88 160 CYS D C 1
ATOM 4454 O O . CYS D 2 103 ? -9.338 -32.956 8.198 1.00 76.55 160 CYS D O 1
ATOM 4457 N N . PRO D 2 104 ? -8.917 -32.944 10.448 1.00 80.09 161 PRO D N 1
ATOM 4458 C CA . PRO D 2 104 ? -9.785 -34.090 10.749 1.00 83.38 161 PRO D CA 1
ATOM 4459 C C . PRO D 2 104 ? -11.244 -33.829 10.363 1.00 90.08 161 PRO D C 1
ATOM 4460 O O . PRO D 2 104 ? -11.724 -32.688 10.470 1.00 88.85 161 PRO D O 1
ATOM 4464 N N . ARG D 2 105 ? -11.927 -34.880 9.907 1.00 89.09 162 ARG D N 1
ATOM 4465 C CA . ARG D 2 105 ? -13.387 -34.893 9.764 1.00 84.15 162 ARG D CA 1
ATOM 4466 C C . ARG D 2 105 ? -14.018 -34.321 11.053 1.00 82.41 162 ARG D C 1
ATOM 4467 O O . ARG D 2 105 ? -13.618 -34.681 12.164 1.00 81.62 162 ARG D O 1
ATOM 4475 N N . GLY D 2 106 ? -14.960 -33.395 10.898 1.00 78.23 163 GLY D N 1
ATOM 4476 C CA . GLY D 2 106 ? -15.531 -32.685 12.035 1.00 75.97 163 GLY D CA 1
ATOM 4477 C C . GLY D 2 106 ? -14.950 -31.291 12.209 1.00 80.73 163 GLY D C 1
ATOM 4478 O O . GLY D 2 106 ? -15.595 -30.411 12.779 1.00 85.48 163 GLY D O 1
ATOM 4487 N N . VAL D 2 108 ? -12.968 -27.772 10.544 1.00 66.79 165 VAL D N 1
ATOM 4488 C CA . VAL D 2 108 ? -12.891 -26.970 9.326 1.00 64.29 165 VAL D CA 1
ATOM 4489 C C . VAL D 2 108 ? -11.499 -26.339 9.110 1.00 64.22 165 VAL D C 1
ATOM 4490 O O . VAL D 2 108 ? -10.872 -25.808 10.033 1.00 66.37 165 VAL D O 1
ATOM 4494 N N . LYS D 2 109 ? -11.019 -26.442 7.878 1.00 65.86 166 LYS D N 1
ATOM 4495 C CA . LYS D 2 109 ? -9.722 -25.917 7.493 1.00 72.21 166 LYS D CA 1
ATOM 4496 C C . LYS D 2 109 ? -9.838 -24.411 7.295 1.00 76.52 166 LYS D C 1
ATOM 4497 O O . LYS D 2 109 ? -10.688 -23.924 6.548 1.00 76.10 166 LYS D O 1
ATOM 4503 N N . VAL D 2 110 ? -8.971 -23.681 7.984 1.00 83.61 167 VAL D N 1
ATOM 4504 C CA . VAL D 2 110 ? -9.074 -22.238 8.064 1.00 84.31 167 VAL D CA 1
ATOM 4505 C C . VAL D 2 110 ? -7.708 -21.590 7.777 1.00 90.83 167 VAL D C 1
ATOM 4506 O O . VAL D 2 110 ? -7.610 -20.375 7.602 1.00 98.03 167 VAL D O 1
ATOM 4510 N N . GLY D 2 111 ? -6.666 -22.422 7.715 1.00 91.95 168 GLY D N 1
ATOM 4511 C CA . GLY D 2 111 ? -5.344 -22.012 7.235 1.00 90.45 168 GLY D CA 1
ATOM 4512 C C . GLY D 2 111 ? -4.773 -23.026 6.253 1.00 89.33 168 GLY D C 1
ATOM 4513 O O . GLY D 2 111 ? -4.883 -24.237 6.469 1.00 84.97 168 GLY D O 1
ATOM 4514 N N . ASP D 2 112 ? -4.171 -22.534 5.170 1.00 89.02 169 ASP D N 1
ATOM 4515 C CA . ASP D 2 112 ? -3.561 -23.409 4.154 1.00 90.09 169 ASP D CA 1
ATOM 4516 C C . ASP D 2 112 ? -2.040 -23.284 4.046 1.00 80.59 169 ASP D C 1
ATOM 4517 O O . ASP D 2 112 ? -1.490 -22.192 4.144 1.00 82.64 169 ASP D O 1
ATOM 4522 N N . CYS D 2 113 ? -1.391 -24.428 3.832 1.00 78.19 170 CYS D N 1
ATOM 4523 C CA . CYS D 2 113 ? 0.064 -24.581 3.915 1.00 73.66 170 CYS D CA 1
ATOM 4524 C C . CYS D 2 113 ? 0.818 -23.773 2.874 1.00 75.00 170 CYS D C 1
ATOM 4525 O O . CYS D 2 113 ? 0.798 -24.103 1.689 1.00 75.55 170 CYS D O 1
ATOM 4528 N N . THR D 2 114 ? 1.490 -22.721 3.337 1.00 72.10 171 THR D N 1
ATOM 4529 C CA . THR D 2 114 ? 2.339 -21.881 2.493 1.00 68.81 171 THR D CA 1
ATOM 4530 C C . THR D 2 114 ? 3.726 -21.808 3.146 1.00 67.04 171 THR D C 1
ATOM 4531 O O . THR D 2 114 ? 3.905 -22.320 4.261 1.00 65.39 171 THR D O 1
ATOM 4535 N N . PRO D 2 115 ? 4.714 -21.191 2.462 1.00 62.60 172 PRO D N 1
ATOM 4536 C CA . PRO D 2 115 ? 6.047 -21.086 3.069 1.00 60.90 172 PRO D CA 1
ATOM 4537 C C . PRO D 2 115 ? 6.070 -20.274 4.369 1.00 56.42 172 PRO D C 1
ATOM 4538 O O . PRO D 2 115 ? 7.081 -20.278 5.065 1.00 52.90 172 PRO D O 1
ATOM 4542 N N . TRP D 2 116 ? 4.951 -19.626 4.697 1.00 54.75 173 TRP D N 1
ATOM 4543 C CA . TRP D 2 116 ? 4.831 -18.804 5.900 1.00 58.67 173 TRP D CA 1
ATOM 4544 C C . TRP D 2 116 ? 3.696 -19.201 6.827 1.00 58.12 173 TRP D C 1
ATOM 4545 O O . TRP D 2 116 ? 3.504 -18.570 7.862 1.00 54.51 173 TRP D O 1
ATOM 4556 N N . SER D 2 117 ? 2.930 -20.237 6.475 1.00 57.33 174 SER D N 1
ATOM 4557 C CA . SER D 2 117 ? 1.859 -20.735 7.356 1.00 60.60 174 SER D CA 1
ATOM 4558 C C . SER D 2 117 ? 1.649 -22.247 7.300 1.00 62.33 174 SER D C 1
ATOM 4559 O O . SER D 2 117 ? 1.713 -22.848 6.233 1.00 67.25 174 SER D O 1
ATOM 4562 N N . ASP D 2 118 ? 1.418 -22.848 8.467 1.00 65.32 175 ASP D N 1
ATOM 4563 C CA . ASP D 2 118 ? 0.950 -24.229 8.575 1.00 65.26 175 ASP D CA 1
ATOM 4564 C C . ASP D 2 118 ? -0.531 -24.261 8.216 1.00 61.70 175 ASP D C 1
ATOM 4565 O O . ASP D 2 118 ? -1.152 -23.214 8.051 1.00 61.43 175 ASP D O 1
ATOM 4570 N N . ILE D 2 119 ? -1.098 -25.452 8.068 1.00 62.06 176 ILE D N 1
ATOM 4571 C CA . ILE D 2 119 ? -2.548 -25.527 7.910 1.00 70.49 176 ILE D CA 1
ATOM 4572 C C . ILE D 2 119 ? -3.207 -25.240 9.281 1.00 69.65 176 ILE D C 1
ATOM 4573 O O . ILE D 2 119 ? -2.675 -25.651 10.319 1.00 69.11 176 ILE D O 1
ATOM 4578 N N . GLU D 2 120 ? -4.335 -24.525 9.286 1.00 71.38 177 GLU D N 1
ATOM 4579 C CA . GLU D 2 120 ? -5.055 -24.204 10.535 1.00 73.72 177 GLU D CA 1
ATOM 4580 C C . GLU D 2 120 ? -6.458 -24.821 10.605 1.00 75.28 177 GLU D C 1
ATOM 4581 O O . GLU D 2 120 ? -7.256 -24.682 9.670 1.00 72.18 177 GLU D O 1
ATOM 4583 N N . CYS D 2 121 ? -6.759 -25.493 11.716 1.00 74.60 178 CYS D N 1
ATOM 4584 C CA . CYS D 2 121 ? -8.051 -26.176 11.877 1.00 69.65 178 CYS D CA 1
ATOM 4585 C C . CYS D 2 121 ? -8.874 -25.609 13.010 1.00 68.02 178 CYS D C 1
ATOM 4586 O O . CYS D 2 121 ? -8.348 -25.316 14.077 1.00 63.76 178 CYS D O 1
ATOM 4589 N N . VAL D 2 122 ? -10.176 -25.487 12.786 1.00 69.57 179 VAL D N 1
ATOM 4590 C CA . VAL D 2 122 ? -11.088 -25.051 13.835 1.00 73.57 179 VAL D CA 1
ATOM 4591 C C . VAL D 2 122 ? -12.205 -26.100 14.008 1.00 83.21 179 VAL D C 1
ATOM 4592 O O . VAL D 2 122 ? -12.727 -26.625 13.016 1.00 80.20 179 VAL D O 1
ATOM 4596 N N . HIS D 2 123 ? -12.539 -26.420 15.262 1.00 84.23 180 HIS D N 1
ATOM 4597 C CA . HIS D 2 123 ? -13.655 -27.331 15.569 1.00 93.58 180 HIS D CA 1
ATOM 4598 C C . HIS D 2 123 ? -14.992 -26.635 15.540 1.00 94.67 180 HIS D C 1
ATOM 4599 O O . HIS D 2 123 ? -15.066 -25.412 15.681 1.00 88.94 180 HIS D O 1
ATOM 4606 N N . LYS D 2 124 ? -16.060 -27.411 15.348 1.00 98.61 181 LYS D N 1
ATOM 4607 C CA . LYS D 2 124 ? -17.430 -26.895 15.434 1.00 98.71 181 LYS D CA 1
ATOM 4608 C C . LYS D 2 124 ? -17.898 -26.786 16.895 1.00 97.59 181 LYS D C 1
ATOM 4609 O O . LYS D 2 124 ? -19.082 -26.578 17.169 1.00 98.16 181 LYS D O 1
ATOM 4611 N N . GLU D 2 125 ? -16.952 -26.918 17.823 1.00 96.43 182 GLU D N 1
ATOM 4612 C CA . GLU D 2 125 ? -17.216 -26.771 19.249 1.00 99.69 182 GLU D CA 1
ATOM 4613 C C . GLU D 2 125 ? -16.709 -25.414 19.746 1.00 96.12 182 GLU D C 1
ATOM 4614 O O . GLU D 2 125 ? -17.465 -24.447 19.848 1.00 87.43 182 GLU D O 1
#

Solvent-accessible surface area: 28062 Å² total

InterPro domains:
  IPR031918 Herpesvirus membrane glycoprotein UL141 [PF16758] (51-241)
  IPR036179 Immunoglobulin-like domain superfamily [SSF48726] (49-150)
  IPR038504 UL141-like superfamily [G3DSA:2.60.40.3790] (32-246)

Organism: Human cytomegalovirus (strain Merlin) (NCBI:txid295027)

Radius of gyration: 27.03 Å; Cα contacts (8 Å, |Δi|>4): 1448; chains: 4; bounding box: 63×58×75 Å

Sequence (572 aa):
PFATADIAEKWAENYETTSPAPVLVAEGEQVTIPCTVTHSWPVSIRARFCRSHDGSDELILDAVKGHRLNGLQYRLPYATWNFSQLHLGQIFSLTFNVSTDTAGYECVLRNYSHGLIQRFVILTQLETLSTPALGRYSLGDQIWSPTPWRLRNHRNYFYIGRAPDEEPDRCWTVIQRYRLPPFATADIAEKWAENYETTSPAPVLVAEGEQVTIPCTVTHSWPVSIRARFCRSHDGSDELILDAVKGHRLNGLQYRLPYATWNFSQLHLGQIFSLTFNVSTDTAGYECVLRNYSHGLIQRFVILTQLETLPALGRYSLGDQIWSPTPWRLRNHDCGFQRNYFYIGREPDRCWTVIQRYRLPGDEGLCPPGHHISEDGRDCISCKYGQDYSTHWNDLLFCLRCTRCDSGEVELSPCTTTRNTVCQCEEGTFREEEDSPECRKCRTGCPRGVKVGDCTPWSDIECVHKESPSEGLCPPGHHISEDGRDCISCKYGQDYSTHWNDLLFCLRCTRCDSGEVELSPCTTTRNTVCQCEEGTFREEDSPECRKCRTGCPRGVKVGDCTPWSDIECVHKE

Nearest PDB structures (foldseek):
  4i9x-assembly1_A  TM=1.006E+00  e=3.102E-37  Human herpesvirus 5 strain Merlin
  4i9x-assembly1_B  TM=9.678E-01  e=2.906E-32  Human herpesvirus 5 strain Merlin
  9diy-assembly1_B  TM=9.342E-01  e=1.905E-29  Human betaherpesvirus 5
  4jm0-assembly1_B  TM=9.394E-01  e=6.649E-28  Human herpesvirus 5 strain Merlin
  4jm0-assembly1_A  TM=9.396E-01  e=1.115E-26  Human herpesvirus 5 strain Merlin

CATH classification: 2.60.40.3790

Foldseek 3Di:
DDDADAAQAEEDPCQVQQAAAAAFEAFFDKDKAKDKDPDDFQKWKWWDWQFDGDHIFIQDAGQPPGHTPGSCCVQFVPKDKDWACPVVIIMIMIIGGDDNRRFTIWIWRDDPRYIYIRDYGYHFKDADPPDFPAADDDRDLEYHYPCCVQWDWPVTMIGGDDCDDDGGGPCVVVNVSGDYD/DDDADAAQAEEDPCQPVQAAAAEFEAFFDKDKDKDKFPDDFQKWKWWAAQAPGDHIFIQDAGQPPGHTPGSCCPLFVPKDKDWDCPPVIIMIMIIGGDDNSRFTIWIWRDDPRYTHIRDYGYHFKDKDCADADDDDDDQEYHYPCCVQWDWDAPCPNMIMIGRYCHGGNCVVVNVSGDYHDD/DADEAWQWEADPVRPDTHGADAQAFTDAGRHHHNHGHGADDEDVQWDFPDDDGNHDHTDIFGDPQWAWDPPPPTTGGADPDEDPQHWDAPDDNHDHIDDDHPD/DADVLWAAWQWEADPVSPDTHGADFQFFTGQGTDHDNHGHGADDADPQWDFPDPDGNHDHTDIFGDFQWAWDPPPPTTGRADDDDDDQDWDADDDNHDHIDDDHPD